Protein AF-A0AAD6CK75-F1 (afdb_monomer)

Secondary structure (DSSP, 8-state):
-TTTTTTS--TT--EETTEEHHHHHHHHHHHHHHHHHHHS-SSS--HHHHHHHHHHHHHHHHTTTTGGGHHHHHHHHHHHHHHTTTTS-GGGGGGGS-HHHHHHHHHHHHHHHHHHHHHHHHHT---GGGT----PPPPP---GGG--SSGGGGG-PPPTTS--TTHHHHHHHHHHHHHHHHHHHHT-SSSPPPHHHHHHHHHHHHHHHHTS--TTSS---TT--THHHHHHHHHHHHHHHHHHHHHHHHHT--S--HHHHHHHHHHHHHHHHHHHHHHHHHHTT--HHHHH--HHHHHHHHHHHHHHHHHH-TT-HHHHTTHHHHHHHHHHHHHHHHHHHHHHS--HHHHHHHHHHHHHHHHHH-GGGHHHHHHHHHHHHHHHHHHHHHTB--HHHHHHHHHSPPHHHHHHHHTS----S-----SS-SS--HHHHHHHHHTS-HHHHH--GGGG-HHHHS-TT--

pLDDT: mean 83.03, std 17.99, range [29.83, 98.44]

Mean predicted aligned error: 9.19 Å

Organism: NCBI:txid3151616

Sequence (467 aa):
MATASCISRNEQTRYIGDSSLGRERAVMWIEASESWLRSHSQKNVYLAVWQIRCLLVLAKLVNTVKKKRHWTEAGNLVREAMAAGLHRDPGLLGEKVSAFDREMRRRLWATITELELQASIDRGMTSTSAAAFADTKGVLNLEDKDLTDEPDALDTQRPVTEYTESSFLYFSSISFSLRVSLNSLVNDMSSPLRYEEVMHYEELITKELQKLPPWSSVRSHPNEPGLSLAARTLLDVQLRQFLIMLHAPFARQAESTSRHSFSRMVCFDAASSIIDQYARLSESNNLMLLLLRHDYFRSALVICQNSYISLTLQNDLLLSSNTSVFIDYIEKALSMLEDRIVQIGTGYTHHWYISAGRALLRLALSLDQSTQESGQAVDRVARQYYRVMSSQVEIEIAKEKIITLPENRMNAIYEHSKLPNELLDPLGSPFPDSNALNALFEQTDMNDFFGDPEVWVFDSLYPMESL

Nearest PDB structures (foldseek):
  5k7v-assembly1_B  TM=4.203E-01  e=1.839E-01  synthetic construct
  5j5k-assembly1_A  TM=2.908E-01  e=1.800E+00  Aspergillus fumigatus Af293
  4zlh-assembly1_A  TM=1.267E-01  e=1.339E+00  Escherichia coli O157:H7

Radius of gyration: 24.39 Å; Cα contacts (8 Å, |Δi|>4): 540; chains: 1; bounding box: 65×60×62 Å

Structure (mmCIF, N/CA/C/O backbone):
data_AF-A0AAD6CK75-F1
#
_entry.id   AF-A0AAD6CK75-F1
#
loop_
_atom_site.group_PDB
_atom_site.id
_atom_site.type_symbol
_atom_site.label_atom_id
_atom_site.label_alt_id
_atom_site.label_comp_id
_atom_site.label_asym_id
_atom_site.label_entity_id
_atom_site.label_seq_id
_atom_site.pdbx_PDB_ins_code
_atom_site.Cartn_x
_atom_site.Cartn_y
_atom_site.Cartn_z
_atom_site.occupancy
_atom_site.B_iso_or_equiv
_atom_site.auth_seq_id
_atom_site.auth_comp_id
_atom_site.auth_asym_id
_atom_site.auth_atom_id
_atom_site.pdbx_PDB_model_num
ATOM 1 N N . MET A 1 1 ? -1.469 -12.340 -13.900 1.00 67.81 1 MET A N 1
ATOM 2 C CA . MET A 1 1 ? -2.659 -13.095 -13.428 1.00 67.81 1 MET A CA 1
ATOM 3 C C . MET A 1 1 ? -2.796 -13.116 -11.910 1.00 67.81 1 MET A C 1
ATOM 5 O O . MET A 1 1 ? -3.816 -12.644 -11.425 1.00 67.81 1 MET A O 1
ATOM 9 N N . ALA A 1 2 ? -1.795 -13.586 -11.155 1.00 81.56 2 ALA A N 1
ATOM 10 C CA . ALA A 1 2 ? -1.871 -13.659 -9.688 1.00 81.56 2 ALA A CA 1
ATOM 11 C C . ALA A 1 2 ? -2.230 -12.328 -8.997 1.00 81.56 2 ALA A C 1
ATOM 13 O O . ALA A 1 2 ? -2.971 -12.320 -8.020 1.00 81.56 2 ALA A O 1
ATOM 14 N N . THR A 1 3 ? -1.761 -11.198 -9.529 1.00 81.50 3 THR A N 1
ATOM 15 C CA . THR A 1 3 ? -2.070 -9.852 -9.021 1.00 81.50 3 THR A CA 1
ATOM 16 C C . THR A 1 3 ? -3.543 -9.459 -9.146 1.00 81.50 3 THR A C 1
ATOM 18 O O . THR A 1 3 ? -3.997 -8.629 -8.372 1.00 81.50 3 THR A O 1
ATOM 21 N N . ALA A 1 4 ? -4.300 -10.052 -10.077 1.00 83.19 4 ALA A N 1
ATOM 22 C CA . ALA A 1 4 ? -5.651 -9.608 -10.430 1.00 83.19 4 ALA A CA 1
ATOM 23 C C . ALA A 1 4 ? -6.763 -10.621 -10.108 1.00 83.19 4 ALA A C 1
ATOM 25 O O . ALA A 1 4 ? -7.939 -10.265 -10.176 1.00 83.19 4 ALA A O 1
ATOM 26 N N . SER A 1 5 ? -6.425 -11.871 -9.766 1.00 80.12 5 SER A N 1
ATOM 27 C CA . SER A 1 5 ? -7.400 -12.963 -9.590 1.00 80.12 5 SER A CA 1
ATOM 28 C C . SER A 1 5 ? -8.463 -12.708 -8.516 1.00 80.12 5 SER A C 1
ATOM 30 O O . SER A 1 5 ? -9.556 -13.257 -8.622 1.00 80.12 5 SER A O 1
ATOM 32 N N . CYS A 1 6 ? -8.153 -11.892 -7.504 1.00 82.44 6 CYS A N 1
ATOM 33 C CA . CYS A 1 6 ? -9.036 -11.618 -6.363 1.00 82.44 6 CYS A CA 1
ATOM 34 C C . CYS A 1 6 ? -9.620 -10.195 -6.357 1.00 82.44 6 CYS A C 1
ATOM 36 O O . CYS A 1 6 ? -10.307 -9.834 -5.409 1.00 82.44 6 CYS A O 1
ATOM 38 N N . ILE A 1 7 ? -9.311 -9.356 -7.355 1.00 79.50 7 ILE A N 1
ATOM 39 C CA . ILE A 1 7 ? -9.667 -7.924 -7.320 1.00 79.50 7 ILE A CA 1
ATOM 40 C C . ILE A 1 7 ? -11.134 -7.684 -7.710 1.00 79.50 7 ILE A C 1
ATOM 42 O O . ILE A 1 7 ? -11.763 -6.763 -7.194 1.00 79.50 7 ILE A O 1
ATOM 46 N N . SER A 1 8 ? -11.693 -8.484 -8.619 1.00 72.50 8 SER A N 1
ATOM 47 C CA . SER A 1 8 ? -13.065 -8.297 -9.096 1.00 72.50 8 SER A CA 1
ATOM 48 C C . SER A 1 8 ? -14.082 -8.925 -8.147 1.00 72.50 8 SER A C 1
ATOM 50 O O . SER A 1 8 ? -13.978 -10.112 -7.836 1.00 72.50 8 SER A O 1
ATOM 52 N N . ARG A 1 9 ? -15.120 -8.168 -7.760 1.00 72.44 9 ARG A N 1
ATOM 53 C CA . ARG A 1 9 ? -16.311 -8.741 -7.117 1.00 72.44 9 ARG A CA 1
ATOM 54 C C . ARG A 1 9 ? -16.993 -9.700 -8.094 1.00 72.44 9 ARG A C 1
ATOM 56 O O . ARG A 1 9 ? -17.725 -9.268 -8.978 1.00 72.44 9 ARG A O 1
ATOM 63 N N . ASN A 1 10 ? -16.735 -10.995 -7.954 1.00 62.91 10 ASN A N 1
ATOM 64 C CA . ASN A 1 10 ? -17.505 -12.015 -8.657 1.00 62.91 10 ASN A CA 1
ATOM 65 C C . ASN A 1 10 ? -18.846 -12.208 -7.939 1.00 62.91 10 ASN A C 1
ATOM 67 O O . ASN A 1 10 ? -18.887 -12.200 -6.709 1.00 62.91 10 ASN A O 1
ATOM 71 N N . GLU A 1 11 ? -19.925 -12.427 -8.696 1.00 59.81 11 GLU A N 1
ATOM 72 C CA . GLU A 1 11 ? -21.289 -12.590 -8.157 1.00 59.81 11 GLU A CA 1
ATOM 73 C C . GLU A 1 11 ? -21.397 -13.710 -7.110 1.00 59.81 11 GLU A C 1
ATOM 75 O O . GLU A 1 11 ? -22.246 -13.657 -6.222 1.00 59.81 11 GLU A O 1
ATOM 80 N N . GLN A 1 12 ? -20.507 -14.708 -7.165 1.00 77.12 12 GLN A N 1
ATOM 81 C CA . GLN A 1 12 ? -20.425 -15.750 -6.149 1.00 77.12 12 GLN A CA 1
ATOM 82 C C . GLN A 1 12 ? -18.984 -16.246 -5.971 1.00 77.12 12 GLN A C 1
ATOM 84 O O . GLN A 1 12 ? -18.519 -17.138 -6.687 1.00 77.12 12 GLN A O 1
ATOM 89 N N . THR A 1 13 ? -18.256 -15.680 -5.006 1.00 85.94 13 THR A N 1
ATOM 90 C CA . THR A 1 13 ? -16.944 -16.218 -4.624 1.00 85.94 13 THR A CA 1
ATOM 91 C C . THR A 1 13 ? -17.114 -17.612 -4.025 1.00 85.94 13 THR A C 1
ATOM 93 O O . THR A 1 13 ? -17.930 -17.829 -3.132 1.00 85.94 13 THR A O 1
ATOM 96 N N . ARG A 1 14 ? -16.349 -18.573 -4.544 1.00 90.88 14 ARG A N 1
ATOM 97 C CA . ARG A 1 14 ? -16.320 -19.965 -4.080 1.00 90.88 14 ARG A CA 1
ATOM 98 C C . ARG A 1 14 ? -15.012 -20.245 -3.348 1.00 90.88 14 ARG A C 1
ATOM 100 O O . ARG A 1 14 ? -14.007 -19.582 -3.622 1.00 90.88 14 ARG A O 1
ATOM 107 N N . TYR A 1 15 ? -15.028 -21.237 -2.462 1.00 92.12 15 TYR A N 1
ATOM 108 C CA . TYR A 1 15 ? -13.909 -21.534 -1.566 1.00 92.12 15 TYR A CA 1
ATOM 109 C C . TYR A 1 15 ? -13.591 -23.028 -1.508 1.00 92.12 15 TYR A C 1
ATOM 111 O O . TYR A 1 15 ? -14.481 -23.864 -1.669 1.00 92.12 15 TYR A O 1
ATOM 119 N N . ILE A 1 16 ? -12.325 -23.334 -1.226 1.00 91.62 16 ILE A N 1
ATOM 120 C CA . ILE A 1 16 ? -11.867 -24.636 -0.737 1.00 91.62 16 ILE A CA 1
ATOM 121 C C . ILE A 1 16 ? -11.263 -24.385 0.642 1.00 91.62 16 ILE A C 1
ATOM 123 O O . ILE A 1 16 ? -10.275 -23.658 0.766 1.00 91.62 16 ILE A O 1
ATOM 127 N N . GLY A 1 17 ? -11.862 -24.956 1.684 1.00 89.62 17 GLY A N 1
ATOM 128 C CA . GLY A 1 17 ? -11.451 -24.669 3.055 1.00 89.62 17 GLY A CA 1
ATOM 129 C C . GLY A 1 17 ? -11.593 -23.178 3.369 1.00 89.62 17 GLY A C 1
ATOM 130 O O . GLY A 1 17 ? -12.676 -22.609 3.227 1.00 89.62 17 GLY A O 1
ATOM 131 N N . ASP A 1 18 ? -10.500 -22.542 3.786 1.00 87.50 18 ASP A N 1
ATOM 132 C CA . ASP A 1 18 ? -10.427 -21.121 4.144 1.00 87.50 18 ASP A CA 1
ATOM 133 C C . ASP A 1 18 ? -9.896 -20.218 3.013 1.00 87.50 18 ASP A C 1
ATOM 135 O O . ASP A 1 18 ? -9.628 -19.038 3.238 1.00 87.50 18 ASP A O 1
ATOM 139 N N . SER A 1 19 ? -9.751 -20.735 1.791 1.00 91.31 19 SER A N 1
ATOM 140 C CA . SER A 1 19 ? -9.175 -19.993 0.669 1.00 91.31 19 SER A CA 1
ATOM 141 C C . SER A 1 19 ? -10.147 -19.880 -0.498 1.00 91.31 19 SER A C 1
ATOM 143 O O . SER A 1 19 ? -10.828 -20.840 -0.864 1.00 91.31 19 SER A O 1
ATOM 145 N N . SER A 1 20 ? -10.237 -18.689 -1.095 1.00 92.50 20 SER A N 1
ATOM 146 C CA . SER A 1 20 ? -11.057 -18.490 -2.292 1.00 92.50 20 SER A CA 1
ATOM 147 C C . SER A 1 20 ? -10.409 -19.143 -3.515 1.00 92.50 20 SER A C 1
ATOM 149 O O . SER A 1 20 ? -9.184 -19.200 -3.627 1.00 92.50 20 SER A O 1
ATOM 151 N N . LEU A 1 21 ? -11.214 -19.573 -4.494 1.00 90.31 21 LEU A N 1
ATOM 152 C CA . LEU A 1 21 ? -10.677 -20.136 -5.745 1.00 90.31 21 LEU A CA 1
ATOM 153 C C . LEU A 1 21 ? -9.756 -19.152 -6.484 1.00 90.31 21 LEU A C 1
ATOM 155 O O . LEU A 1 21 ? -8.768 -19.557 -7.093 1.00 90.31 21 LEU A O 1
ATOM 159 N N . GLY A 1 22 ? -10.063 -17.851 -6.418 1.00 89.88 22 GLY A N 1
ATOM 160 C CA . GLY A 1 22 ? -9.212 -16.803 -6.982 1.00 89.88 22 GLY A CA 1
ATOM 161 C C . GLY A 1 22 ? -7.842 -16.747 -6.307 1.00 89.88 22 GLY A C 1
ATOM 162 O O . GLY A 1 22 ? -6.825 -16.612 -6.994 1.00 89.88 22 GLY A O 1
ATOM 163 N N . ARG A 1 23 ? -7.807 -16.914 -4.979 1.00 92.31 23 ARG A N 1
ATOM 164 C CA . ARG A 1 23 ? -6.572 -16.938 -4.194 1.00 92.31 23 ARG A CA 1
ATOM 165 C C . ARG A 1 23 ? -5.764 -18.201 -4.458 1.00 92.31 23 ARG A C 1
ATOM 167 O O . ARG A 1 23 ? -4.567 -18.077 -4.683 1.00 92.31 23 ARG A O 1
ATOM 174 N N . GLU A 1 24 ? -6.391 -19.374 -4.503 1.00 91.38 24 GLU A N 1
ATOM 175 C CA . GLU A 1 24 ? -5.708 -20.631 -4.852 1.00 91.38 24 GLU A CA 1
ATOM 176 C C . GLU A 1 24 ? -5.068 -20.557 -6.242 1.00 91.38 24 GLU A C 1
ATOM 178 O O . GLU A 1 24 ? -3.888 -20.864 -6.413 1.00 91.38 24 GLU A O 1
ATOM 183 N N . ARG A 1 25 ? -5.792 -20.015 -7.228 1.00 89.81 25 ARG A N 1
ATOM 184 C CA . ARG A 1 25 ? -5.227 -19.743 -8.555 1.00 89.81 25 ARG A CA 1
ATOM 185 C C . ARG A 1 25 ? -4.049 -18.772 -8.486 1.00 89.81 25 ARG A C 1
ATOM 187 O O . ARG A 1 25 ? -3.057 -18.955 -9.186 1.00 89.81 25 ARG A O 1
ATOM 194 N N . ALA A 1 26 ? -4.139 -17.719 -7.675 1.00 91.81 26 ALA A N 1
ATOM 195 C CA . ALA A 1 26 ? -3.032 -16.786 -7.506 1.00 91.81 26 ALA A CA 1
ATOM 196 C C . ALA A 1 26 ? -1.806 -17.446 -6.856 1.00 91.81 26 ALA A C 1
ATOM 198 O O . ALA A 1 26 ? -0.693 -17.176 -7.298 1.00 91.81 26 ALA A O 1
ATOM 199 N N . VAL A 1 27 ? -1.998 -18.318 -5.861 1.00 92.50 27 VAL A N 1
ATOM 200 C CA . VAL A 1 27 ? -0.927 -19.101 -5.222 1.00 92.50 27 VAL A CA 1
ATOM 201 C C . VAL A 1 27 ? -0.229 -19.988 -6.248 1.00 92.50 27 VAL A C 1
ATOM 203 O O . VAL A 1 27 ? 0.991 -19.905 -6.360 1.00 92.50 27 VAL A O 1
ATOM 206 N N . MET A 1 28 ? -0.986 -20.725 -7.065 1.00 91.25 28 MET A N 1
ATOM 207 C CA . MET A 1 28 ? -0.438 -21.550 -8.148 1.00 91.25 28 MET A CA 1
ATOM 208 C C . MET A 1 28 ? 0.460 -20.732 -9.093 1.00 91.25 28 MET A C 1
ATOM 210 O O . MET A 1 28 ? 1.594 -21.116 -9.364 1.00 91.25 28 MET A O 1
ATOM 214 N N . TRP A 1 29 ? -0.008 -19.567 -9.556 1.00 90.88 29 TRP A N 1
ATOM 215 C CA . TRP A 1 29 ? 0.790 -18.697 -10.432 1.00 90.88 29 TRP A CA 1
ATOM 216 C C . TRP A 1 29 ? 2.010 -18.089 -9.731 1.00 90.88 29 TRP A C 1
ATOM 218 O O . TRP A 1 29 ? 3.051 -17.937 -10.361 1.00 90.88 29 TRP A O 1
ATOM 228 N N . ILE A 1 30 ? 1.910 -17.751 -8.441 1.00 93.75 30 ILE A N 1
ATOM 229 C CA . ILE A 1 30 ? 3.052 -17.275 -7.644 1.00 93.75 30 ILE A CA 1
ATOM 230 C C . ILE A 1 30 ? 4.126 -18.363 -7.563 1.00 93.75 30 ILE A C 1
ATOM 232 O O . ILE A 1 30 ? 5.303 -18.065 -7.745 1.00 93.75 30 ILE A O 1
ATOM 236 N N . GLU A 1 31 ? 3.737 -19.610 -7.302 1.00 91.94 31 GLU A N 1
ATOM 237 C CA . GLU A 1 31 ? 4.663 -20.741 -7.197 1.00 91.94 31 GLU A CA 1
ATOM 238 C C . GLU A 1 31 ? 5.313 -21.076 -8.541 1.00 91.94 31 GLU A C 1
ATOM 240 O O . GLU A 1 31 ? 6.530 -21.262 -8.593 1.00 91.94 31 GLU A O 1
ATOM 245 N N . ALA A 1 32 ? 4.539 -21.054 -9.628 1.00 89.44 32 ALA A N 1
ATOM 246 C CA . ALA A 1 32 ? 5.054 -21.222 -10.983 1.00 89.44 32 ALA A CA 1
ATOM 247 C C . ALA A 1 32 ? 6.089 -20.140 -11.334 1.00 89.44 32 ALA A C 1
ATOM 249 O O . ALA A 1 32 ? 7.205 -20.456 -11.740 1.00 89.44 32 ALA A O 1
ATOM 250 N N . SER A 1 33 ? 5.766 -18.862 -11.097 1.00 91.12 33 SER A N 1
ATOM 251 C CA . SER A 1 33 ? 6.693 -17.751 -11.342 1.00 91.12 33 SER A CA 1
ATOM 252 C C . SER A 1 33 ? 7.934 -17.808 -10.445 1.00 91.12 33 SER A C 1
ATOM 254 O O . SER A 1 33 ? 9.034 -17.524 -10.912 1.00 91.12 33 SER A O 1
ATOM 256 N N . GLU A 1 34 ? 7.798 -18.196 -9.172 1.00 91.06 34 GLU A N 1
ATOM 257 C CA . GLU A 1 34 ? 8.944 -18.418 -8.280 1.00 91.06 34 GLU A CA 1
ATOM 258 C C . GLU A 1 34 ? 9.849 -19.546 -8.780 1.00 91.06 34 GLU A C 1
ATOM 260 O O . GLU A 1 34 ? 11.068 -19.428 -8.675 1.00 91.06 34 GLU A O 1
ATOM 265 N N . SER A 1 35 ? 9.274 -20.646 -9.272 1.00 89.44 35 SER A N 1
ATOM 266 C CA . SER A 1 35 ? 10.052 -21.772 -9.788 1.00 89.44 35 SER A CA 1
ATOM 267 C C . SER A 1 35 ? 10.796 -21.391 -11.062 1.00 89.44 35 SER A C 1
ATOM 269 O O . SER A 1 35 ? 11.993 -21.653 -11.159 1.00 89.44 35 SER A O 1
ATOM 271 N N . TRP A 1 36 ? 10.118 -20.711 -11.985 1.00 88.00 36 TRP A N 1
ATOM 272 C CA . TRP A 1 36 ? 10.714 -20.222 -13.225 1.00 88.00 36 TRP A CA 1
ATOM 273 C C . TRP A 1 36 ? 11.851 -19.218 -12.972 1.00 88.00 36 TRP A C 1
ATOM 275 O O . TRP A 1 36 ? 12.928 -19.319 -13.553 1.00 88.00 36 TRP A O 1
ATOM 285 N N . LEU A 1 37 ? 11.684 -18.287 -12.024 1.00 88.44 37 LEU A N 1
ATOM 286 C CA . LEU A 1 37 ? 12.759 -17.353 -11.657 1.00 88.44 37 LEU A CA 1
ATOM 287 C C . LEU A 1 37 ? 13.999 -18.058 -11.085 1.00 88.44 37 LEU A C 1
ATOM 289 O O . LEU A 1 37 ? 15.109 -17.551 -11.243 1.00 88.44 37 LEU A O 1
ATOM 293 N N . ARG A 1 38 ? 13.829 -19.202 -10.407 1.00 86.94 38 ARG A N 1
ATOM 294 C CA . ARG A 1 38 ? 14.950 -19.989 -9.864 1.00 86.94 38 ARG A CA 1
ATOM 295 C C . ARG A 1 38 ? 15.689 -20.782 -10.938 1.00 86.94 38 ARG A C 1
ATOM 297 O O . ARG A 1 38 ? 16.872 -21.048 -10.743 1.00 86.94 38 ARG A O 1
ATOM 304 N N . SER A 1 39 ? 15.018 -21.180 -12.019 1.00 84.88 39 SER A N 1
ATOM 305 C CA . SER A 1 39 ? 15.657 -21.879 -13.140 1.00 84.88 39 SER A CA 1
ATOM 306 C C . SER A 1 39 ? 16.338 -20.924 -14.122 1.00 84.88 39 SER A C 1
ATOM 308 O O . SER A 1 39 ? 17.223 -21.347 -14.863 1.00 84.88 39 SER A O 1
ATOM 310 N N . HIS A 1 40 ? 15.972 -19.639 -14.119 1.00 80.94 40 HIS A N 1
ATOM 311 C CA . HIS A 1 40 ? 16.530 -18.664 -15.049 1.00 80.94 40 HIS A CA 1
ATOM 312 C C . HIS A 1 40 ? 17.992 -18.292 -14.745 1.00 80.94 40 HIS A C 1
ATOM 314 O O . HIS A 1 40 ? 18.414 -18.165 -13.589 1.00 80.94 40 HIS A O 1
ATOM 320 N N . SER A 1 41 ? 18.763 -18.061 -15.812 1.00 78.44 41 SER A N 1
ATOM 321 C CA . SER A 1 41 ? 20.149 -17.599 -15.718 1.00 78.44 41 SER A CA 1
ATOM 322 C C . SER A 1 41 ? 20.215 -16.231 -15.041 1.00 78.44 41 SER A C 1
ATOM 324 O O . SER A 1 41 ? 19.502 -15.307 -15.412 1.00 78.44 41 SER A O 1
ATOM 326 N N . GLN A 1 42 ? 21.125 -16.074 -14.080 1.00 72.25 42 GLN A N 1
ATOM 327 C CA . GLN A 1 42 ? 21.398 -14.769 -13.464 1.00 72.25 42 GLN A CA 1
ATOM 328 C C . GLN A 1 42 ? 22.356 -13.908 -14.302 1.00 72.25 42 GLN A C 1
ATOM 330 O O . GLN A 1 42 ? 22.646 -12.782 -13.914 1.00 72.25 42 GLN A O 1
ATOM 335 N N . LYS A 1 43 ? 22.873 -14.433 -15.425 1.00 70.56 43 LYS A N 1
ATOM 336 C CA . LYS A 1 43 ? 23.816 -13.711 -16.293 1.00 70.56 43 LYS A CA 1
ATOM 337 C C . LYS A 1 43 ? 23.122 -12.777 -17.283 1.00 70.56 43 LYS A C 1
ATOM 339 O O . LYS A 1 43 ? 23.646 -11.707 -17.545 1.00 70.56 43 LYS A O 1
ATOM 344 N N . ASN A 1 44 ? 21.953 -13.173 -17.787 1.00 70.69 44 ASN A N 1
ATOM 345 C CA . ASN A 1 44 ? 21.179 -12.403 -18.761 1.00 70.69 44 ASN A CA 1
ATOM 346 C C . ASN A 1 44 ? 19.817 -12.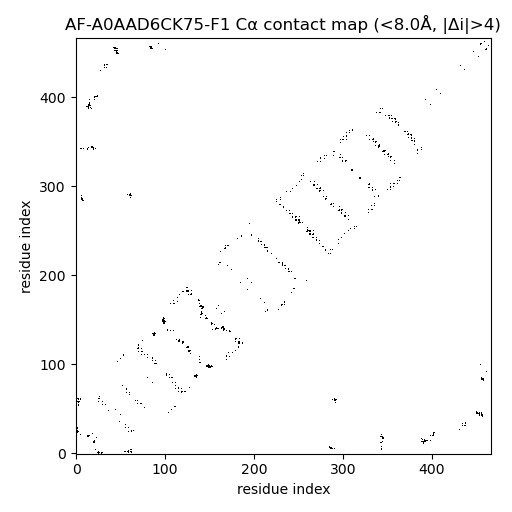115 -18.137 1.00 70.69 44 ASN A C 1
ATOM 348 O O . ASN A 1 44 ? 18.923 -12.957 -18.171 1.00 70.69 44 ASN A O 1
ATOM 352 N N . VAL A 1 45 ? 19.690 -10.962 -17.488 1.00 81.00 45 VAL A N 1
ATOM 353 C CA . VAL A 1 45 ? 18.442 -10.550 -16.840 1.00 81.00 45 VAL A CA 1
ATOM 354 C C . VAL A 1 45 ? 17.809 -9.486 -17.711 1.00 81.00 45 VAL A C 1
ATOM 356 O O . VAL A 1 45 ? 18.407 -8.445 -17.904 1.00 81.00 45 VAL A O 1
ATOM 359 N N . TYR A 1 46 ? 16.605 -9.725 -18.214 1.00 85.69 46 TYR A N 1
ATOM 360 C CA . TYR A 1 46 ? 15.909 -8.770 -19.076 1.00 85.69 46 TYR A CA 1
ATOM 361 C C . TYR A 1 46 ? 14.945 -7.876 -18.284 1.00 85.69 46 TYR A C 1
ATOM 363 O O . TYR A 1 46 ? 14.583 -8.196 -17.144 1.00 85.69 46 TYR A O 1
ATOM 371 N N . LEU A 1 47 ? 14.444 -6.805 -18.912 1.00 88.44 47 LEU A N 1
ATOM 372 C CA . LEU A 1 47 ? 13.419 -5.910 -18.354 1.00 88.44 47 LEU A CA 1
ATOM 373 C C . LEU A 1 47 ? 12.260 -6.679 -17.699 1.00 88.44 47 LEU A C 1
ATOM 375 O O . LEU A 1 47 ? 11.909 -6.440 -16.540 1.00 88.44 47 LEU A O 1
ATOM 379 N N . ALA A 1 48 ? 11.678 -7.649 -18.403 1.00 88.62 48 ALA A N 1
ATOM 380 C CA . ALA A 1 48 ? 10.527 -8.360 -17.862 1.00 88.62 48 ALA A CA 1
ATOM 381 C C . ALA A 1 48 ? 10.854 -9.228 -16.653 1.00 88.62 48 ALA A C 1
ATOM 383 O O . ALA A 1 48 ? 9.977 -9.448 -15.825 1.00 88.62 48 ALA A O 1
ATOM 384 N N . VAL A 1 49 ? 12.095 -9.691 -16.488 1.00 90.44 49 VAL A N 1
ATOM 385 C CA . VAL A 1 49 ? 12.480 -10.418 -15.272 1.00 90.44 49 VAL A CA 1
ATOM 386 C C . VAL A 1 49 ? 12.340 -9.493 -14.060 1.00 90.44 49 VAL A C 1
ATOM 388 O O . VAL A 1 49 ? 11.785 -9.901 -13.038 1.00 90.44 49 VAL A O 1
ATOM 391 N N . TRP A 1 50 ? 12.743 -8.224 -14.183 1.00 93.31 50 TRP A N 1
ATOM 392 C CA . TRP A 1 50 ? 12.532 -7.209 -13.145 1.00 93.31 50 TRP A CA 1
ATOM 393 C C . TRP A 1 50 ? 11.054 -6.894 -12.918 1.00 93.31 50 TRP A C 1
ATOM 395 O O . TRP A 1 50 ? 10.611 -6.814 -11.768 1.00 93.31 50 TRP A O 1
ATOM 405 N N . GLN A 1 51 ? 10.269 -6.778 -13.991 1.00 94.00 51 GLN A N 1
ATOM 406 C CA . GLN A 1 51 ? 8.821 -6.579 -13.889 1.00 94.00 51 GLN A CA 1
ATOM 407 C C . GLN A 1 51 ? 8.143 -7.765 -13.185 1.00 94.00 51 GLN A C 1
ATOM 409 O O . GLN A 1 51 ? 7.342 -7.559 -12.275 1.00 94.00 51 GLN A O 1
ATOM 414 N N . ILE A 1 52 ? 8.510 -9.006 -13.526 1.00 93.81 52 ILE A N 1
ATOM 415 C CA . ILE A 1 52 ? 8.017 -10.231 -12.883 1.00 93.81 52 ILE A CA 1
ATOM 416 C C . ILE A 1 52 ? 8.384 -10.233 -11.399 1.00 93.81 52 ILE A C 1
ATOM 418 O O . ILE A 1 52 ? 7.520 -10.521 -10.572 1.00 93.81 52 ILE A O 1
ATOM 422 N N . ARG A 1 53 ? 9.618 -9.862 -11.028 1.00 95.31 53 ARG A N 1
ATOM 423 C CA . ARG A 1 53 ? 10.026 -9.747 -9.615 1.00 95.31 53 ARG A CA 1
ATOM 424 C C . ARG A 1 53 ? 9.162 -8.734 -8.850 1.00 95.31 53 ARG A C 1
ATOM 426 O O . ARG A 1 53 ? 8.684 -9.053 -7.760 1.00 95.31 53 ARG A O 1
ATOM 433 N N . CYS A 1 54 ? 8.884 -7.561 -9.426 1.00 97.00 54 CYS A N 1
ATOM 434 C CA . CYS A 1 54 ? 7.994 -6.558 -8.822 1.00 97.00 54 CYS A CA 1
ATOM 435 C C . CYS A 1 54 ? 6.549 -7.072 -8.693 1.00 97.00 54 CYS A C 1
ATOM 437 O O . CYS A 1 54 ? 5.931 -6.987 -7.626 1.00 97.00 54 CYS A O 1
ATOM 439 N N . LEU A 1 55 ? 6.015 -7.661 -9.766 1.00 96.12 55 LEU A N 1
ATOM 440 C CA . LEU A 1 55 ? 4.670 -8.237 -9.804 1.00 96.12 55 LEU A CA 1
ATOM 441 C C . LEU A 1 55 ? 4.511 -9.397 -8.820 1.00 96.12 55 LEU A C 1
ATOM 443 O O . LEU A 1 55 ? 3.429 -9.574 -8.263 1.00 96.12 55 LEU A O 1
ATOM 447 N N . LEU A 1 56 ? 5.568 -10.168 -8.567 1.00 95.94 56 LEU A N 1
ATOM 448 C CA . LEU A 1 56 ? 5.561 -11.261 -7.603 1.00 95.94 56 LEU A CA 1
ATOM 449 C C . LEU A 1 56 ? 5.401 -10.744 -6.167 1.00 95.94 56 LEU A C 1
ATOM 451 O O . LEU A 1 56 ? 4.605 -11.297 -5.405 1.00 95.94 56 LEU A O 1
ATOM 455 N N . VAL A 1 57 ? 6.099 -9.660 -5.809 1.00 96.06 57 VAL A N 1
ATOM 456 C CA . VAL A 1 57 ? 5.923 -8.985 -4.510 1.00 96.06 57 VAL A CA 1
ATOM 457 C C . VAL A 1 57 ? 4.482 -8.484 -4.368 1.00 96.06 57 VAL A C 1
ATOM 459 O O . VAL A 1 57 ? 3.814 -8.798 -3.379 1.00 96.06 57 VAL A O 1
ATOM 462 N N . LEU A 1 58 ? 3.955 -7.794 -5.386 1.00 95.19 58 LEU A N 1
ATOM 463 C CA . LEU A 1 58 ? 2.565 -7.322 -5.410 1.00 95.19 58 LEU A CA 1
ATOM 464 C C . LEU A 1 58 ? 1.549 -8.468 -5.296 1.00 95.19 58 LEU A C 1
ATOM 466 O O . LEU A 1 58 ? 0.604 -8.387 -4.510 1.00 95.19 58 LEU A O 1
ATOM 470 N N . ALA A 1 59 ? 1.749 -9.561 -6.035 1.00 95.12 59 ALA A N 1
ATOM 471 C CA . ALA A 1 59 ? 0.866 -10.721 -6.013 1.00 95.12 59 ALA A CA 1
ATOM 472 C C . ALA A 1 59 ? 0.805 -11.347 -4.617 1.00 95.12 59 ALA A C 1
ATOM 474 O O . ALA A 1 59 ? -0.279 -11.678 -4.130 1.00 95.12 59 ALA A O 1
ATOM 475 N N . LYS A 1 60 ? 1.948 -11.471 -3.937 1.00 95.06 60 LYS A N 1
ATOM 476 C CA . LYS A 1 60 ? 2.000 -11.985 -2.564 1.00 95.06 60 LYS A CA 1
ATOM 477 C C . LYS A 1 60 ? 1.316 -11.060 -1.563 1.00 95.06 60 LYS A C 1
ATOM 479 O O . LYS A 1 60 ? 0.670 -11.564 -0.642 1.00 95.06 60 LYS A O 1
ATOM 484 N N . LEU A 1 61 ? 1.436 -9.742 -1.732 1.00 93.31 61 LEU A N 1
ATOM 485 C CA . LEU A 1 61 ? 0.773 -8.746 -0.884 1.00 93.31 61 LEU A CA 1
ATOM 486 C C . LEU A 1 61 ? -0.753 -8.827 -1.023 1.00 93.31 61 LEU A C 1
ATOM 488 O O . LEU A 1 61 ? -1.442 -9.091 -0.035 1.00 93.31 61 LEU A O 1
ATOM 492 N N . VAL A 1 62 ? -1.265 -8.701 -2.252 1.00 93.19 62 VAL A N 1
ATOM 493 C CA . VAL A 1 62 ? -2.706 -8.726 -2.570 1.00 93.19 62 VAL A CA 1
ATOM 494 C C . VAL A 1 62 ? -3.369 -10.017 -2.081 1.00 93.19 62 VAL A C 1
ATOM 496 O O . VAL A 1 62 ? -4.438 -9.983 -1.474 1.00 93.19 62 VAL A O 1
ATOM 499 N N . ASN A 1 63 ? -2.711 -11.164 -2.269 1.00 93.31 63 ASN A N 1
ATOM 500 C CA . ASN A 1 63 ? -3.261 -12.476 -1.908 1.00 93.31 63 ASN A CA 1
ATOM 501 C C . ASN A 1 63 ? -2.878 -12.943 -0.491 1.00 93.31 63 ASN A C 1
ATOM 503 O O . ASN A 1 63 ? -3.230 -14.050 -0.075 1.00 93.31 63 ASN A O 1
ATOM 507 N N . THR A 1 64 ? -2.165 -12.108 0.275 1.00 92.88 64 THR A N 1
ATOM 508 C CA . THR A 1 64 ? -1.703 -12.414 1.642 1.00 92.88 64 THR A CA 1
ATOM 509 C C . THR A 1 64 ? -0.909 -13.735 1.717 1.00 92.88 64 THR A C 1
ATOM 511 O O . THR A 1 64 ? -1.030 -14.521 2.659 1.00 92.88 64 THR A O 1
ATOM 514 N N . VAL A 1 65 ? -0.079 -14.010 0.709 1.00 93.81 65 VAL A N 1
ATOM 515 C CA . VAL A 1 65 ? 0.759 -15.219 0.634 1.00 93.81 65 VAL A CA 1
ATOM 516 C C . VAL A 1 65 ? 2.059 -14.976 1.389 1.00 93.81 65 VAL A C 1
ATOM 518 O O . VAL A 1 65 ? 2.728 -13.972 1.162 1.00 93.81 65 VAL A O 1
ATOM 521 N N . LYS A 1 66 ? 2.419 -15.887 2.305 1.00 92.25 66 LYS A N 1
ATOM 522 C CA . LYS A 1 66 ? 3.657 -15.828 3.111 1.00 92.25 66 LYS A CA 1
ATOM 523 C C . LYS A 1 66 ? 3.882 -14.460 3.798 1.00 92.25 66 LYS A C 1
ATOM 525 O O . LYS A 1 66 ? 5.021 -14.017 3.907 1.00 92.25 66 LYS A O 1
ATOM 530 N N . LYS A 1 67 ? 2.826 -13.825 4.342 1.00 91.25 67 LYS A N 1
ATOM 531 C CA . LYS A 1 67 ? 2.836 -12.455 4.927 1.00 91.25 67 LYS A CA 1
ATOM 532 C C . LYS A 1 67 ? 4.065 -12.095 5.773 1.00 91.25 67 LYS A C 1
ATOM 534 O O . LYS A 1 67 ? 4.597 -10.997 5.669 1.00 91.25 67 LYS A O 1
ATOM 539 N N . LYS A 1 68 ? 4.553 -13.022 6.602 1.00 91.69 68 LYS A N 1
ATOM 540 C CA . LYS A 1 68 ? 5.725 -12.798 7.471 1.00 91.69 68 LYS A CA 1
ATOM 541 C C . LYS A 1 68 ? 7.033 -12.525 6.706 1.00 91.69 68 LYS A C 1
ATOM 543 O O . LYS A 1 68 ? 7.971 -12.023 7.314 1.00 91.69 68 LYS A O 1
ATOM 548 N N . ARG A 1 69 ? 7.103 -12.859 5.412 1.00 94.88 69 ARG A N 1
ATOM 549 C CA . ARG A 1 69 ? 8.284 -12.704 4.546 1.00 94.88 69 ARG A CA 1
ATOM 550 C C . ARG A 1 69 ? 8.247 -11.459 3.659 1.00 94.88 69 ARG A C 1
ATOM 552 O O . ARG A 1 69 ? 9.264 -11.159 3.046 1.00 94.88 69 ARG A O 1
ATOM 559 N N . HIS A 1 70 ? 7.131 -10.723 3.604 1.00 94.88 70 HIS A N 1
ATOM 560 C CA . HIS A 1 70 ? 6.965 -9.580 2.690 1.00 94.88 70 HIS A CA 1
ATOM 561 C C . HIS A 1 70 ? 8.092 -8.549 2.820 1.00 94.88 70 HIS A C 1
ATOM 563 O O . HIS A 1 70 ? 8.696 -8.182 1.819 1.00 94.88 70 HIS A O 1
ATOM 569 N N . TRP A 1 71 ? 8.439 -8.159 4.051 1.00 96.31 71 TRP A N 1
ATOM 570 C CA . TRP A 1 71 ? 9.526 -7.208 4.307 1.00 96.31 71 TRP A CA 1
ATOM 571 C C . TRP A 1 71 ? 10.895 -7.722 3.841 1.00 96.31 71 TRP A C 1
ATOM 573 O O . TRP A 1 71 ? 11.611 -7.026 3.129 1.00 96.31 71 TRP A O 1
ATOM 583 N N . THR A 1 72 ? 11.245 -8.967 4.178 1.00 96.31 72 THR A N 1
ATOM 584 C CA . THR A 1 72 ? 12.531 -9.550 3.769 1.00 96.31 72 THR A CA 1
ATOM 585 C C . THR A 1 72 ? 12.634 -9.741 2.257 1.00 96.31 72 THR A C 1
ATOM 587 O O . THR A 1 72 ? 13.710 -9.561 1.699 1.00 96.31 72 THR A O 1
ATOM 590 N N . GLU A 1 73 ? 11.532 -10.088 1.587 1.00 95.69 73 GLU A N 1
ATOM 591 C CA . GLU A 1 73 ? 11.499 -10.264 0.131 1.00 95.69 73 GLU A CA 1
ATOM 592 C C . GLU A 1 73 ? 11.626 -8.926 -0.606 1.00 95.69 73 GLU A C 1
ATOM 594 O O . GLU A 1 73 ? 12.421 -8.833 -1.538 1.00 95.69 73 GLU A O 1
ATOM 599 N N . ALA A 1 74 ? 10.929 -7.877 -0.159 1.00 97.12 74 ALA A N 1
ATOM 600 C CA . ALA A 1 74 ? 11.075 -6.543 -0.740 1.00 97.12 74 ALA A CA 1
ATOM 601 C C . ALA A 1 74 ? 12.496 -5.978 -0.531 1.00 97.12 74 ALA A C 1
ATOM 603 O O . ALA A 1 74 ? 13.096 -5.445 -1.461 1.00 97.12 74 ALA A O 1
ATOM 604 N N . GLY A 1 75 ? 13.087 -6.180 0.653 1.00 96.75 75 GLY A N 1
ATOM 605 C CA . GLY A 1 75 ? 14.479 -5.797 0.921 1.00 96.75 75 GLY A CA 1
ATOM 606 C C . GLY A 1 75 ? 15.511 -6.589 0.106 1.00 96.75 75 GLY A C 1
ATOM 607 O O . GLY A 1 75 ? 16.528 -6.034 -0.307 1.00 96.75 75 GLY A O 1
ATOM 608 N N . ASN A 1 76 ? 15.263 -7.878 -0.160 1.00 95.88 76 ASN A N 1
ATOM 609 C CA . ASN A 1 76 ? 16.084 -8.661 -1.092 1.00 95.88 76 ASN A CA 1
ATOM 610 C C . ASN A 1 76 ? 16.014 -8.076 -2.506 1.00 95.88 76 ASN A C 1
ATOM 612 O O . ASN A 1 76 ? 17.057 -7.911 -3.132 1.00 95.88 76 ASN A O 1
ATOM 616 N N . LEU A 1 77 ? 14.819 -7.705 -2.973 1.00 96.38 77 LEU A N 1
ATOM 617 C CA . LEU A 1 77 ? 14.633 -7.126 -4.302 1.00 96.38 77 LEU A CA 1
ATOM 618 C C . LEU A 1 77 ? 15.397 -5.805 -4.474 1.00 96.38 77 LEU A C 1
ATOM 620 O O . LEU A 1 77 ? 16.014 -5.598 -5.515 1.00 96.38 77 LEU A O 1
ATOM 624 N N . VAL A 1 78 ? 15.435 -4.947 -3.446 1.00 97.56 78 VAL A N 1
ATOM 625 C CA . VAL A 1 78 ? 16.281 -3.737 -3.456 1.00 97.56 78 VAL A CA 1
ATOM 626 C C . VAL A 1 78 ? 17.757 -4.096 -3.622 1.00 97.56 78 VAL A C 1
ATOM 628 O O . VAL A 1 78 ? 18.435 -3.507 -4.459 1.00 97.56 78 VAL A O 1
ATOM 631 N N . ARG A 1 79 ? 18.271 -5.077 -2.868 1.00 95.44 79 ARG A N 1
ATOM 632 C CA . ARG A 1 79 ? 19.680 -5.497 -2.975 1.00 95.44 79 ARG A CA 1
ATOM 633 C C . ARG A 1 79 ? 20.017 -6.072 -4.345 1.00 95.44 79 ARG A C 1
ATOM 635 O O . ARG A 1 79 ? 21.065 -5.745 -4.890 1.00 95.44 79 ARG A O 1
ATOM 642 N N . GLU A 1 80 ? 19.135 -6.893 -4.903 1.00 93.25 80 GLU A N 1
ATOM 643 C CA . GLU A 1 80 ? 19.285 -7.411 -6.264 1.00 93.25 80 GLU A CA 1
ATOM 644 C C . GLU A 1 80 ? 19.310 -6.262 -7.281 1.00 93.25 80 GLU A C 1
ATOM 646 O O . GLU A 1 80 ? 20.189 -6.218 -8.138 1.00 93.25 80 GLU A O 1
ATOM 651 N N . ALA A 1 81 ? 18.392 -5.298 -7.163 1.00 94.38 81 ALA A N 1
ATOM 652 C CA . ALA A 1 81 ? 18.327 -4.132 -8.041 1.00 94.38 81 ALA A CA 1
ATOM 653 C C . ALA A 1 81 ? 19.584 -3.258 -7.944 1.00 94.38 81 ALA A C 1
ATOM 655 O O . ALA A 1 81 ? 20.092 -2.765 -8.952 1.00 94.38 81 ALA A O 1
ATOM 656 N N . MET A 1 82 ? 20.121 -3.091 -6.733 1.00 93.50 82 MET A N 1
ATOM 657 C CA . MET A 1 82 ? 21.386 -2.395 -6.516 1.00 93.50 82 MET A CA 1
ATOM 658 C C . MET A 1 82 ? 22.555 -3.136 -7.166 1.00 93.50 82 MET A C 1
ATOM 660 O O . MET A 1 82 ? 23.348 -2.494 -7.851 1.00 93.50 82 MET A O 1
ATOM 664 N N . ALA A 1 83 ? 22.621 -4.463 -7.020 1.00 89.88 83 ALA A N 1
ATOM 665 C CA . ALA A 1 83 ? 23.633 -5.300 -7.667 1.00 89.88 83 ALA A CA 1
ATOM 666 C C . ALA A 1 83 ? 23.563 -5.246 -9.204 1.00 89.88 83 ALA A C 1
ATOM 668 O O . ALA A 1 83 ? 24.576 -5.444 -9.860 1.00 89.88 83 ALA A O 1
ATOM 669 N N . ALA A 1 84 ? 22.399 -4.925 -9.777 1.00 89.19 84 ALA A N 1
ATOM 670 C CA . ALA A 1 84 ? 22.207 -4.674 -11.208 1.00 89.19 84 ALA A CA 1
ATOM 671 C C . ALA A 1 84 ? 22.360 -3.191 -11.622 1.00 89.19 84 ALA A C 1
ATOM 673 O O . ALA A 1 84 ? 22.116 -2.817 -12.772 1.00 89.19 84 ALA A O 1
ATOM 674 N N . GLY A 1 85 ? 22.734 -2.310 -10.689 1.00 90.75 85 GLY A N 1
ATOM 675 C CA . GLY A 1 85 ? 22.969 -0.892 -10.970 1.00 90.75 85 GLY A CA 1
ATOM 676 C C . GLY A 1 85 ? 21.723 -0.040 -11.168 1.00 90.75 85 GLY A C 1
ATOM 677 O O . GLY A 1 85 ? 21.849 1.079 -11.651 1.00 90.75 85 GLY A O 1
ATOM 678 N N . LEU A 1 86 ? 20.526 -0.517 -10.809 1.00 92.50 86 LEU A N 1
ATOM 679 C CA . LEU A 1 86 ? 19.284 0.255 -10.990 1.00 92.50 86 LEU A CA 1
ATOM 680 C C . LEU A 1 86 ? 19.222 1.520 -10.119 1.00 92.50 86 LEU A C 1
ATOM 682 O O . LEU A 1 86 ? 18.472 2.434 -10.424 1.00 92.50 86 LEU A O 1
ATOM 686 N N . HIS A 1 87 ? 20.031 1.585 -9.061 1.00 93.25 87 HIS A N 1
ATOM 687 C CA . HIS A 1 87 ? 20.178 2.753 -8.188 1.00 93.25 87 HIS A CA 1
ATOM 688 C C . HIS A 1 87 ? 21.018 3.890 -8.801 1.00 93.25 87 HIS A C 1
ATOM 690 O O . HIS A 1 87 ? 21.061 4.994 -8.244 1.00 93.25 87 HIS A O 1
ATOM 696 N N . ARG A 1 88 ? 21.697 3.624 -9.926 1.00 91.31 88 ARG A N 1
ATOM 697 C CA . ARG A 1 88 ? 22.523 4.589 -10.654 1.00 91.31 88 ARG A CA 1
ATOM 698 C C . ARG A 1 88 ? 21.711 5.218 -11.789 1.00 91.31 88 ARG A C 1
ATOM 700 O O . ARG A 1 88 ? 21.061 4.489 -12.539 1.00 91.31 88 ARG A O 1
ATOM 707 N N . ASP A 1 89 ? 21.756 6.545 -11.952 1.00 90.12 89 ASP A N 1
ATOM 708 C CA . ASP A 1 89 ? 21.025 7.189 -13.056 1.00 90.12 89 ASP A CA 1
ATOM 709 C C . ASP A 1 89 ? 21.564 6.705 -14.412 1.00 90.12 89 ASP A C 1
ATOM 711 O O . ASP A 1 89 ? 22.756 6.870 -14.704 1.00 90.12 89 ASP A O 1
ATOM 715 N N . PRO A 1 90 ? 20.699 6.174 -15.295 1.00 86.12 90 PRO A N 1
ATOM 716 C CA . PRO A 1 90 ? 21.144 5.674 -16.587 1.00 86.12 90 PRO A CA 1
ATOM 717 C C . PRO A 1 90 ? 21.506 6.815 -17.550 1.00 86.12 90 PRO A C 1
ATOM 719 O O . PRO A 1 90 ? 22.066 6.571 -18.609 1.00 86.12 90 PRO A O 1
ATOM 722 N N . GLY A 1 91 ? 21.257 8.085 -17.198 1.00 82.50 91 GLY A N 1
ATOM 723 C CA . GLY A 1 91 ? 21.779 9.228 -17.946 1.00 82.50 91 GLY A CA 1
ATOM 724 C C . GLY A 1 91 ? 23.300 9.353 -17.932 1.00 82.50 91 GLY A C 1
ATOM 725 O O . GLY A 1 91 ? 23.839 10.019 -18.809 1.00 82.50 91 GLY A O 1
ATOM 726 N N . LEU A 1 92 ? 23.990 8.693 -16.998 1.00 78.38 92 LEU A N 1
ATOM 727 C CA . LEU A 1 92 ? 25.454 8.597 -16.997 1.00 78.38 92 LEU A CA 1
ATOM 728 C C . LEU A 1 92 ? 25.989 7.685 -18.113 1.00 78.38 92 LEU A C 1
ATOM 730 O O . LEU A 1 92 ? 27.171 7.746 -18.435 1.00 78.38 92 LEU A O 1
ATOM 734 N N . LEU A 1 93 ? 25.129 6.849 -18.701 1.00 75.19 93 LEU A N 1
ATOM 735 C CA . LEU A 1 93 ? 25.503 5.834 -19.688 1.00 75.19 93 LEU A CA 1
ATOM 736 C C . LEU A 1 93 ? 25.499 6.373 -21.130 1.00 75.19 93 LEU A C 1
ATOM 738 O O . LEU A 1 93 ? 25.962 5.689 -22.042 1.00 75.19 93 LEU A O 1
ATOM 742 N N . GLY A 1 94 ? 25.035 7.612 -21.336 1.00 77.19 94 GLY A N 1
ATOM 743 C CA . GLY A 1 94 ? 25.011 8.266 -22.646 1.00 77.19 94 GLY A CA 1
ATOM 744 C C . GLY A 1 94 ? 24.180 7.498 -23.676 1.00 77.19 94 GLY A C 1
ATOM 745 O O . GLY A 1 94 ? 23.121 6.971 -23.351 1.00 77.19 94 GLY A O 1
ATOM 746 N N . GLU A 1 95 ? 24.678 7.430 -24.912 1.00 76.81 95 GLU A N 1
ATOM 747 C CA . GLU A 1 95 ? 24.023 6.761 -26.051 1.00 76.81 95 GLU A CA 1
ATOM 748 C C . GLU A 1 95 ? 24.022 5.225 -25.958 1.00 76.81 95 GLU A C 1
ATOM 750 O O . GLU A 1 95 ? 23.411 4.566 -26.790 1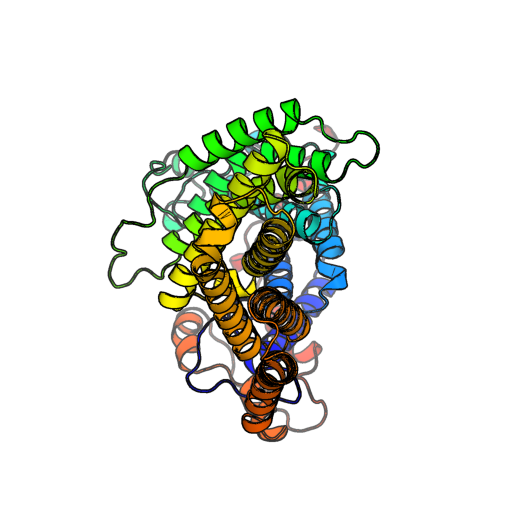.00 76.81 95 GLU A O 1
ATOM 755 N N . LYS A 1 96 ? 24.671 4.630 -24.944 1.00 79.25 96 LYS A N 1
ATOM 756 C CA . LYS A 1 96 ? 24.662 3.169 -24.738 1.00 79.25 96 LYS A CA 1
ATOM 757 C C . LYS A 1 96 ? 23.298 2.625 -24.307 1.00 79.25 96 LYS A C 1
ATOM 759 O O . LYS A 1 96 ? 23.122 1.415 -24.266 1.00 79.25 96 LYS A O 1
ATOM 764 N N . VAL A 1 97 ? 22.376 3.499 -23.907 1.00 84.81 97 VAL A N 1
ATOM 765 C CA . VAL A 1 97 ? 21.056 3.129 -23.392 1.00 84.81 97 VAL A CA 1
ATOM 766 C C . VAL A 1 97 ? 20.006 4.027 -24.035 1.00 84.81 97 VAL A C 1
ATOM 768 O O . VAL A 1 97 ? 20.129 5.255 -23.975 1.00 84.81 97 VAL A O 1
ATOM 771 N N . SER A 1 98 ? 18.969 3.425 -24.619 1.00 89.88 98 SER A N 1
ATOM 772 C CA . SER A 1 98 ? 17.892 4.155 -25.294 1.00 89.88 98 SER A CA 1
ATOM 773 C C . SER A 1 98 ? 17.074 5.015 -24.323 1.00 89.88 98 SER A C 1
ATOM 775 O O . SER A 1 98 ? 17.127 4.845 -23.099 1.00 89.88 98 SER A O 1
ATOM 777 N N . ALA A 1 99 ? 16.298 5.967 -24.848 1.00 90.31 99 ALA A N 1
ATOM 778 C CA . ALA A 1 99 ? 15.391 6.767 -24.023 1.00 90.31 99 ALA A CA 1
ATOM 779 C C . ALA A 1 99 ? 14.386 5.892 -23.253 1.00 90.31 99 ALA A C 1
ATOM 781 O O . ALA A 1 99 ? 14.202 6.088 -22.046 1.00 90.31 99 ALA A O 1
ATOM 782 N N . PHE A 1 100 ? 13.814 4.894 -23.932 1.00 91.56 100 PHE A N 1
ATOM 783 C CA . PHE A 1 100 ? 12.930 3.888 -23.353 1.00 91.56 100 PHE A CA 1
ATOM 784 C C . PHE A 1 100 ? 13.576 3.183 -22.156 1.00 91.56 100 PHE A C 1
ATOM 786 O O . PHE A 1 100 ? 13.044 3.235 -21.044 1.00 91.56 100 PHE A O 1
ATOM 793 N N . ASP A 1 101 ? 14.759 2.592 -22.339 1.00 90.88 101 ASP A N 1
ATOM 794 C CA . ASP A 1 101 ? 15.425 1.826 -21.284 1.00 90.88 101 ASP A CA 1
ATOM 795 C C . ASP A 1 101 ? 15.833 2.703 -20.098 1.00 90.88 101 ASP A C 1
ATOM 797 O O . ASP A 1 101 ? 15.716 2.297 -18.936 1.00 90.88 101 ASP A O 1
ATOM 801 N N . ARG A 1 102 ? 16.265 3.944 -20.355 1.00 91.44 102 ARG A N 1
ATOM 802 C CA . ARG A 1 102 ? 16.591 4.906 -19.291 1.00 91.44 102 ARG A CA 1
ATOM 803 C C . ARG A 1 102 ? 15.385 5.167 -18.398 1.00 91.44 102 ARG A C 1
ATOM 805 O O . ARG A 1 102 ? 15.515 5.152 -17.172 1.00 91.44 102 ARG A O 1
ATOM 812 N N . GLU A 1 103 ? 14.225 5.409 -18.992 1.00 93.50 103 GLU A N 1
ATOM 813 C CA . GLU A 1 103 ? 13.003 5.657 -18.234 1.00 93.50 103 GLU A CA 1
ATOM 814 C C . GLU A 1 103 ? 12.486 4.381 -17.556 1.00 93.50 103 GLU A C 1
ATOM 816 O O . GLU A 1 103 ? 12.119 4.417 -16.379 1.00 93.50 103 GLU A O 1
ATOM 821 N N . MET A 1 104 ? 12.548 3.226 -18.222 1.00 93.81 104 MET A N 1
ATOM 822 C CA . MET A 1 104 ? 12.153 1.946 -17.628 1.00 93.81 104 MET A CA 1
ATOM 823 C C . MET A 1 104 ? 13.019 1.561 -16.425 1.00 93.81 104 MET A C 1
ATOM 825 O O . MET A 1 104 ? 12.485 1.096 -15.413 1.00 93.81 104 MET A O 1
ATOM 829 N N . ARG A 1 105 ? 14.332 1.825 -16.463 1.00 93.94 105 ARG A N 1
ATOM 830 C CA . ARG A 1 105 ? 15.229 1.652 -15.305 1.00 93.94 105 ARG A CA 1
ATOM 831 C C . ARG A 1 105 ? 14.822 2.550 -14.133 1.00 93.94 105 ARG A C 1
ATOM 833 O O . ARG A 1 105 ? 14.741 2.061 -13.005 1.00 93.94 105 ARG A O 1
ATOM 840 N N . ARG A 1 106 ? 14.501 3.828 -14.382 1.00 95.00 106 ARG A N 1
ATOM 841 C CA . ARG A 1 106 ? 14.014 4.763 -13.342 1.00 95.00 106 ARG A CA 1
ATOM 842 C C . ARG A 1 106 ? 12.690 4.304 -12.737 1.00 95.00 106 ARG A C 1
ATOM 844 O O . ARG A 1 106 ? 12.552 4.284 -11.513 1.00 95.00 106 ARG A O 1
ATOM 851 N N . ARG A 1 107 ? 11.735 3.889 -13.575 1.00 96.38 107 ARG A N 1
ATOM 852 C CA . ARG A 1 107 ? 10.425 3.370 -13.147 1.00 96.38 107 ARG A CA 1
ATOM 853 C C . ARG A 1 107 ? 10.558 2.102 -12.310 1.00 96.38 107 ARG A C 1
ATOM 855 O O . ARG A 1 107 ? 9.893 1.986 -11.279 1.00 96.38 107 ARG A O 1
ATOM 862 N N . LEU A 1 108 ? 11.433 1.176 -12.705 1.00 96.88 108 LEU A N 1
ATOM 863 C CA . LEU A 1 108 ? 11.716 -0.035 -11.935 1.00 96.88 108 LEU A CA 1
ATOM 864 C C . LEU A 1 108 ? 12.358 0.285 -10.590 1.00 96.88 108 LEU A C 1
ATOM 866 O O . LEU A 1 108 ? 11.877 -0.205 -9.570 1.00 96.88 108 LEU A O 1
ATOM 870 N N . TRP A 1 109 ? 13.389 1.133 -10.562 1.00 97.12 109 TRP A N 1
ATOM 871 C CA . TRP A 1 109 ? 14.015 1.552 -9.309 1.00 97.12 109 TRP A CA 1
ATOM 872 C C . TRP A 1 109 ? 12.998 2.184 -8.353 1.00 97.12 109 TRP A C 1
ATOM 874 O O . TRP A 1 109 ? 12.895 1.757 -7.204 1.00 97.12 109 TRP A O 1
ATOM 884 N N . ALA A 1 110 ? 12.193 3.133 -8.840 1.00 97.56 110 ALA A N 1
ATOM 885 C CA . ALA A 1 110 ? 11.146 3.780 -8.052 1.00 97.56 110 ALA A CA 1
ATOM 886 C C . ALA A 1 110 ? 10.083 2.785 -7.555 1.00 97.56 110 ALA A C 1
ATOM 888 O O . ALA A 1 110 ? 9.664 2.854 -6.405 1.00 97.56 110 ALA A O 1
ATOM 889 N N . THR A 1 111 ? 9.671 1.825 -8.387 1.00 98.12 111 THR A N 1
ATOM 890 C CA . THR A 1 111 ? 8.704 0.788 -7.991 1.00 98.12 111 THR A CA 1
ATOM 891 C C . THR A 1 111 ? 9.268 -0.110 -6.891 1.00 98.12 111 THR A C 1
ATOM 893 O O . THR A 1 111 ? 8.593 -0.384 -5.900 1.00 98.12 111 THR A O 1
ATOM 896 N N . ILE A 1 112 ? 10.510 -0.568 -7.047 1.00 98.31 112 ILE A N 1
ATOM 897 C CA . ILE A 1 112 ? 11.170 -1.478 -6.105 1.00 98.31 112 ILE A CA 1
ATOM 898 C C . ILE A 1 112 ? 11.346 -0.809 -4.738 1.00 98.31 112 ILE A C 1
ATOM 900 O O . ILE A 1 112 ? 11.031 -1.415 -3.711 1.00 98.31 112 ILE A O 1
ATOM 904 N N . THR A 1 113 ? 11.807 0.441 -4.716 1.00 97.94 113 THR A N 1
ATOM 905 C CA . THR A 1 113 ? 11.998 1.188 -3.467 1.00 97.94 113 THR A CA 1
ATOM 906 C C . THR A 1 113 ? 10.674 1.574 -2.812 1.00 97.94 113 THR A C 1
ATOM 908 O O . THR A 1 113 ? 10.575 1.523 -1.588 1.00 97.94 113 THR A O 1
ATOM 911 N N . GLU A 1 114 ? 9.625 1.864 -3.587 1.00 97.75 114 GLU A N 1
ATOM 912 C CA . GLU A 1 114 ? 8.275 2.101 -3.061 1.00 97.75 114 GLU A CA 1
ATOM 913 C C . GLU A 1 114 ? 7.708 0.853 -2.365 1.00 97.75 114 GLU A C 1
ATOM 915 O O . GLU A 1 114 ? 7.205 0.929 -1.240 1.00 97.75 114 GLU A O 1
ATOM 920 N N . LEU A 1 115 ? 7.844 -0.321 -2.994 1.00 97.69 115 LEU A N 1
ATOM 921 C CA . LEU A 1 115 ? 7.422 -1.596 -2.408 1.00 97.69 115 LEU A CA 1
ATOM 922 C C . LEU A 1 115 ? 8.174 -1.904 -1.106 1.00 97.69 115 LEU A C 1
ATOM 924 O O . LEU A 1 115 ? 7.562 -2.360 -0.136 1.00 97.69 115 LEU A O 1
ATOM 928 N N . GLU A 1 116 ? 9.485 -1.656 -1.063 1.00 98.00 116 GLU A N 1
ATOM 929 C CA . GLU A 1 116 ? 10.301 -1.888 0.134 1.00 98.00 116 GLU A CA 1
ATOM 930 C C . GLU A 1 116 ? 9.978 -0.916 1.262 1.00 98.00 116 GLU A C 1
ATOM 932 O O . GLU A 1 116 ? 9.750 -1.365 2.390 1.00 98.00 116 GLU A O 1
ATOM 937 N N . LEU A 1 117 ? 9.884 0.384 0.968 1.00 98.31 117 LEU A N 1
ATOM 938 C CA . LEU A 1 117 ? 9.533 1.397 1.958 1.00 98.31 117 LEU A CA 1
ATOM 939 C C . LEU A 1 117 ? 8.191 1.051 2.594 1.00 98.31 117 LEU A C 1
ATOM 941 O O . LEU A 1 117 ? 8.045 1.057 3.820 1.00 98.31 117 LEU A O 1
ATOM 945 N N . GLN A 1 118 ? 7.218 0.676 1.767 1.00 97.62 118 GLN A N 1
ATOM 946 C CA . GLN A 1 118 ? 5.905 0.345 2.267 1.00 97.62 118 GLN A CA 1
ATOM 947 C C . GLN A 1 118 ? 5.887 -0.952 3.092 1.00 97.62 118 GLN A C 1
ATOM 949 O O . GLN A 1 118 ? 5.208 -1.011 4.124 1.00 97.62 118 GLN A O 1
ATOM 954 N N . ALA A 1 119 ? 6.667 -1.964 2.708 1.00 97.19 119 ALA A N 1
ATOM 955 C CA . ALA A 1 119 ? 6.834 -3.180 3.501 1.00 97.19 119 ALA A CA 1
ATOM 956 C C . ALA A 1 119 ? 7.538 -2.910 4.847 1.00 97.19 119 ALA A C 1
ATOM 958 O O . ALA A 1 119 ? 7.179 -3.514 5.861 1.00 97.19 119 ALA A O 1
ATOM 959 N N . SER A 1 120 ? 8.497 -1.982 4.879 1.00 97.88 120 SER A N 1
ATOM 960 C CA . SER A 1 120 ? 9.202 -1.534 6.088 1.00 97.88 120 SER A CA 1
ATOM 961 C C . SER A 1 120 ? 8.269 -0.800 7.051 1.00 97.88 120 SER A C 1
ATOM 963 O O . SER A 1 120 ? 8.201 -1.152 8.233 1.00 97.88 120 SER A O 1
ATOM 965 N N . ILE A 1 121 ? 7.446 0.122 6.540 1.00 97.12 121 ILE A N 1
ATOM 966 C CA . ILE A 1 121 ? 6.371 0.766 7.313 1.00 97.12 121 ILE A CA 1
ATOM 967 C C . ILE A 1 121 ? 5.402 -0.285 7.865 1.00 97.12 121 ILE A C 1
ATOM 969 O O . ILE A 1 121 ? 4.993 -0.215 9.025 1.00 97.12 121 ILE A O 1
ATOM 973 N N . ASP A 1 122 ? 5.032 -1.286 7.064 1.00 95.12 122 ASP A N 1
ATOM 974 C CA . ASP A 1 122 ? 4.088 -2.305 7.513 1.00 95.12 122 ASP A CA 1
ATOM 975 C C . ASP A 1 122 ? 4.641 -3.215 8.607 1.00 95.12 122 ASP A C 1
ATOM 977 O O . ASP A 1 122 ? 3.884 -3.667 9.473 1.00 95.12 122 ASP A O 1
ATOM 981 N N . ARG A 1 123 ? 5.953 -3.452 8.583 1.00 95.44 123 ARG A N 1
ATOM 982 C CA . ARG A 1 123 ? 6.663 -4.304 9.534 1.00 95.44 123 ARG A CA 1
ATOM 983 C C . ARG A 1 123 ? 7.111 -3.573 10.805 1.00 95.44 123 ARG A C 1
ATOM 985 O O . ARG A 1 123 ? 7.440 -4.267 11.772 1.00 95.44 123 ARG A O 1
ATOM 992 N N . GLY A 1 124 ? 7.110 -2.237 10.802 1.00 94.81 124 GLY A N 1
ATOM 993 C CA . GLY A 1 124 ? 7.679 -1.408 11.870 1.00 94.81 124 GLY A CA 1
ATOM 994 C C . GLY A 1 124 ? 9.205 -1.484 11.888 1.00 94.81 124 GLY A C 1
ATOM 995 O O . GLY A 1 124 ? 9.792 -1.768 12.926 1.00 94.81 124 GLY A O 1
ATOM 996 N N . MET A 1 125 ? 9.824 -1.363 10.712 1.00 95.69 125 MET A N 1
ATOM 997 C CA . MET A 1 125 ? 11.276 -1.371 10.531 1.00 95.69 125 MET A CA 1
ATOM 998 C C . MET A 1 125 ? 11.705 -0.144 9.727 1.00 95.69 125 MET A C 1
ATOM 1000 O O . MET A 1 125 ? 10.921 0.400 8.940 1.00 95.69 125 MET A O 1
ATOM 1004 N N . THR A 1 126 ? 12.966 0.250 9.890 1.00 95.69 126 THR A N 1
ATOM 1005 C CA . THR A 1 126 ? 13.614 1.251 9.039 1.00 95.69 126 THR A CA 1
ATOM 1006 C C . THR A 1 126 ? 13.823 0.693 7.631 1.00 95.69 126 THR A C 1
ATOM 1008 O O . THR A 1 126 ? 14.288 -0.437 7.467 1.00 95.69 126 THR A O 1
ATOM 1011 N N . SER A 1 127 ? 13.477 1.487 6.621 1.00 97.00 127 SER A N 1
ATOM 1012 C CA . SER A 1 127 ? 13.669 1.170 5.206 1.00 97.00 127 SER A CA 1
ATOM 1013 C C . SER A 1 127 ? 15.148 1.110 4.830 1.00 97.00 127 SER A C 1
ATOM 1015 O O . SER A 1 127 ? 15.960 1.925 5.274 1.00 97.00 127 SER A O 1
ATOM 1017 N N . THR A 1 128 ? 15.489 0.181 3.938 1.00 94.31 128 THR A N 1
ATOM 1018 C CA . THR A 1 128 ? 16.832 0.061 3.349 1.00 94.31 128 THR A CA 1
ATOM 1019 C C . THR A 1 128 ? 17.243 1.348 2.622 1.00 94.31 128 THR A C 1
ATOM 1021 O O . THR A 1 128 ? 18.418 1.720 2.628 1.00 94.31 128 THR A O 1
ATOM 1024 N N . SER A 1 129 ? 16.278 2.080 2.058 1.00 94.19 129 SER A N 1
ATOM 1025 C CA . SER A 1 129 ? 16.506 3.353 1.368 1.00 94.19 129 SER A CA 1
ATOM 1026 C C . SER A 1 129 ? 17.017 4.475 2.276 1.00 94.19 129 SER A C 1
ATOM 1028 O O . SER A 1 129 ? 17.518 5.467 1.763 1.00 94.19 129 SER A O 1
ATOM 1030 N N . ALA A 1 130 ? 16.948 4.332 3.605 1.00 94.06 130 ALA A N 1
ATOM 1031 C CA . ALA A 1 130 ? 17.547 5.299 4.527 1.00 94.06 130 ALA A CA 1
ATOM 1032 C C . ALA A 1 130 ? 19.086 5.294 4.481 1.00 94.06 130 ALA A C 1
ATOM 1034 O O . ALA A 1 130 ? 19.713 6.310 4.768 1.00 94.06 130 ALA A O 1
ATOM 1035 N N . ALA A 1 131 ? 19.693 4.157 4.123 1.00 90.25 131 ALA A N 1
ATOM 1036 C CA . ALA A 1 131 ? 21.146 3.986 4.054 1.00 90.25 131 ALA A CA 1
ATOM 1037 C C . ALA A 1 131 ? 21.667 3.755 2.624 1.00 90.25 131 ALA A C 1
ATOM 1039 O O . ALA A 1 131 ? 22.865 3.885 2.377 1.00 90.25 131 ALA A O 1
ATOM 1040 N N . ALA A 1 132 ? 20.792 3.397 1.681 1.00 89.06 132 ALA A N 1
ATOM 1041 C CA . ALA A 1 132 ? 21.168 3.165 0.293 1.00 89.06 132 ALA A CA 1
ATOM 1042 C C . ALA A 1 132 ? 21.232 4.486 -0.489 1.00 89.06 132 ALA A C 1
ATOM 1044 O O . ALA A 1 132 ? 20.206 5.106 -0.765 1.00 89.06 132 ALA A O 1
ATOM 1045 N N . PHE A 1 133 ? 22.438 4.897 -0.884 1.00 88.44 133 PHE A N 1
ATOM 1046 C CA . PHE A 1 133 ? 22.612 6.017 -1.805 1.00 88.44 133 PHE A CA 1
ATOM 1047 C C . PHE A 1 133 ? 22.140 5.638 -3.216 1.00 88.44 133 PHE A C 1
ATOM 1049 O O . PHE A 1 133 ? 22.511 4.589 -3.744 1.00 88.44 133 PHE A O 1
ATOM 1056 N N . ALA A 1 134 ? 21.362 6.521 -3.836 1.00 91.94 134 ALA A N 1
ATOM 1057 C CA . ALA A 1 134 ? 20.948 6.428 -5.229 1.00 91.94 134 ALA A CA 1
ATOM 1058 C C . ALA A 1 134 ? 20.990 7.826 -5.851 1.00 91.94 134 ALA A C 1
ATOM 1060 O O . ALA A 1 134 ? 20.514 8.783 -5.242 1.00 91.94 134 ALA A O 1
ATOM 1061 N N . ASP A 1 135 ? 21.543 7.946 -7.056 1.00 92.19 135 ASP A N 1
ATOM 1062 C CA . ASP A 1 135 ? 21.570 9.204 -7.822 1.00 92.19 135 ASP A CA 1
ATOM 1063 C C . ASP A 1 135 ? 20.583 9.205 -8.996 1.00 92.19 135 ASP A C 1
ATOM 1065 O O . ASP A 1 135 ? 20.555 10.142 -9.794 1.00 92.19 135 ASP A O 1
ATOM 1069 N N . THR A 1 136 ? 19.750 8.165 -9.076 1.00 91.94 136 THR A N 1
ATOM 1070 C CA . THR A 1 136 ? 18.678 8.025 -10.065 1.00 91.94 136 THR A CA 1
ATOM 1071 C C . THR A 1 136 ? 17.756 9.242 -10.031 1.00 91.94 136 THR A C 1
ATOM 1073 O O . THR A 1 136 ? 17.244 9.614 -8.973 1.00 91.94 136 THR A O 1
ATOM 1076 N N . LYS A 1 137 ? 17.526 9.866 -11.192 1.00 91.88 137 LYS A N 1
ATOM 1077 C CA . LYS A 1 137 ? 16.586 10.990 -11.309 1.00 91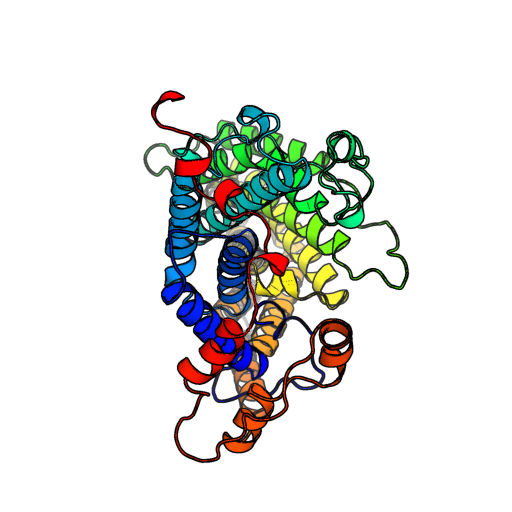.88 137 LYS A CA 1
ATOM 1078 C C . LYS A 1 137 ? 15.138 10.518 -11.129 1.00 91.88 137 LYS A C 1
ATOM 1080 O O . LYS A 1 137 ? 14.833 9.338 -11.280 1.00 91.88 137 LYS A O 1
ATOM 1085 N N . GLY A 1 138 ? 14.244 11.460 -10.824 1.00 90.75 138 GLY A N 1
ATOM 1086 C CA . GLY A 1 138 ? 12.809 11.185 -10.725 1.00 90.75 138 GLY A CA 1
ATOM 1087 C C . GLY A 1 138 ? 12.236 10.603 -12.021 1.00 90.75 138 GLY A C 1
ATOM 1088 O O . GLY A 1 138 ? 12.719 10.906 -13.113 1.00 90.75 138 GLY A O 1
ATOM 1089 N N . VAL A 1 139 ? 11.205 9.772 -11.870 1.00 94.50 139 VAL A N 1
ATOM 1090 C CA . VAL A 1 139 ? 10.395 9.233 -12.977 1.00 94.50 139 VAL A CA 1
ATOM 1091 C C . VAL A 1 139 ? 9.724 10.393 -13.711 1.00 94.50 139 VAL A C 1
ATOM 1093 O O . VAL A 1 139 ? 9.404 11.393 -13.068 1.00 94.50 139 VAL A O 1
ATOM 1096 N N . LEU A 1 140 ? 9.507 10.281 -15.023 1.00 94.56 140 LEU A N 1
ATOM 1097 C CA . LEU A 1 140 ? 8.814 11.295 -15.823 1.00 94.56 140 LEU A CA 1
ATOM 1098 C C . LEU A 1 140 ? 7.326 10.954 -15.981 1.00 94.56 140 LEU A C 1
ATOM 1100 O O . LEU A 1 140 ? 6.942 9.789 -16.047 1.00 94.56 140 LEU A O 1
ATOM 1104 N N . ASN A 1 141 ? 6.475 11.982 -16.061 1.00 94.69 141 ASN A N 1
ATOM 1105 C CA . ASN A 1 141 ? 5.038 11.816 -16.295 1.00 94.69 141 ASN A CA 1
ATOM 1106 C C . ASN A 1 141 ? 4.756 11.609 -17.794 1.00 94.69 141 ASN A C 1
ATOM 1108 O O . ASN A 1 141 ? 4.352 12.541 -18.488 1.00 94.69 141 ASN A O 1
ATOM 1112 N N . LEU A 1 142 ? 5.034 10.409 -18.295 1.00 92.50 142 LEU A N 1
ATOM 1113 C CA . LEU A 1 142 ? 4.913 10.030 -19.708 1.00 92.50 142 LEU A CA 1
ATOM 1114 C C . LEU A 1 142 ? 3.812 8.984 -19.903 1.00 92.50 142 LEU A C 1
ATOM 1116 O O . LEU A 1 142 ? 3.586 8.153 -19.018 1.00 92.50 142 LEU A O 1
ATOM 1120 N N . GLU A 1 143 ? 3.162 9.010 -21.063 1.00 89.12 143 GLU A N 1
ATOM 1121 C CA . GLU A 1 143 ? 2.316 7.901 -21.511 1.00 89.12 143 GLU A CA 1
ATOM 1122 C C . GLU A 1 143 ? 3.180 6.767 -22.054 1.00 89.12 143 GLU A C 1
ATOM 1124 O O . GLU A 1 143 ? 4.165 7.013 -22.750 1.00 89.12 143 GLU A O 1
ATOM 1129 N N . ASP A 1 144 ? 2.790 5.522 -21.791 1.00 87.75 144 ASP A N 1
ATOM 1130 C CA . ASP A 1 144 ? 3.581 4.354 -22.198 1.00 87.75 144 ASP A CA 1
ATOM 1131 C C . ASP A 1 144 ? 3.700 4.242 -23.725 1.00 87.75 144 ASP A C 1
ATOM 1133 O O . ASP A 1 144 ? 4.741 3.849 -24.238 1.00 87.75 144 ASP A O 1
ATOM 1137 N N . LYS A 1 145 ? 2.672 4.681 -24.461 1.00 86.75 145 LYS A N 1
ATOM 1138 C CA . LYS A 1 145 ? 2.669 4.724 -25.935 1.00 86.75 145 LYS A CA 1
ATOM 1139 C C . LYS A 1 145 ? 3.608 5.780 -26.536 1.00 86.75 145 LYS A C 1
ATOM 1141 O O . LYS A 1 145 ? 3.966 5.661 -27.702 1.00 86.75 145 LYS A O 1
ATOM 1146 N N . ASP A 1 146 ? 3.931 6.824 -25.772 1.00 87.81 146 ASP A N 1
ATOM 1147 C CA . ASP A 1 146 ? 4.788 7.929 -26.219 1.00 87.81 146 ASP A CA 1
ATOM 1148 C C . ASP A 1 146 ? 6.269 7.636 -25.890 1.00 87.81 146 ASP A C 1
ATOM 1150 O O . ASP A 1 146 ? 7.170 8.300 -26.403 1.00 87.81 146 ASP A O 1
ATOM 1154 N N . LEU A 1 147 ? 6.537 6.624 -25.052 1.00 89.56 147 LEU A N 1
ATOM 1155 C CA . LEU A 1 147 ? 7.882 6.204 -24.681 1.00 89.56 147 LEU A CA 1
ATOM 1156 C C . LEU A 1 147 ? 8.483 5.310 -25.776 1.00 89.56 147 LEU A C 1
ATOM 1158 O O . LEU A 1 147 ? 8.144 4.134 -25.894 1.00 89.56 147 LEU A O 1
ATOM 1162 N N . THR A 1 148 ? 9.402 5.872 -26.559 1.00 89.75 148 THR A N 1
ATOM 1163 C CA . THR A 1 148 ? 10.140 5.170 -27.621 1.00 89.75 148 THR A CA 1
ATOM 1164 C C . THR A 1 148 ? 11.646 5.189 -27.345 1.00 89.75 148 THR A C 1
ATOM 1166 O O . THR A 1 148 ? 12.098 5.788 -26.366 1.00 89.75 148 THR A O 1
ATOM 1169 N N . ASP A 1 149 ? 12.437 4.521 -28.188 1.00 88.81 149 ASP A N 1
ATOM 1170 C CA . ASP A 1 149 ? 13.901 4.514 -28.071 1.00 88.81 149 ASP A CA 1
ATOM 1171 C C . ASP A 1 149 ? 14.547 5.873 -28.393 1.00 88.81 149 ASP A C 1
ATOM 1173 O O . ASP A 1 149 ? 15.675 6.132 -27.959 1.00 88.81 149 ASP A O 1
ATOM 1177 N N . GLU A 1 150 ? 13.826 6.747 -29.103 1.00 88.88 150 GLU A N 1
ATOM 1178 C CA . GLU A 1 150 ? 14.326 8.032 -29.588 1.00 88.88 150 GLU A CA 1
ATOM 1179 C C . GLU A 1 150 ? 14.552 9.046 -28.447 1.00 88.88 150 GLU A C 1
ATOM 1181 O O . GLU A 1 150 ? 13.735 9.143 -27.525 1.00 88.88 150 GLU A O 1
ATOM 1186 N N . PRO A 1 151 ? 15.636 9.849 -28.479 1.00 85.25 151 PRO A N 1
ATOM 1187 C CA . PRO A 1 151 ? 15.968 10.779 -27.395 1.00 85.25 151 PRO A CA 1
ATOM 1188 C C . PRO A 1 151 ? 14.880 11.811 -27.063 1.00 85.25 151 PRO A C 1
ATOM 1190 O O . PRO A 1 151 ? 14.739 12.191 -25.899 1.00 85.25 151 PRO A O 1
ATOM 1193 N N . ASP A 1 152 ? 14.125 12.258 -28.067 1.00 87.81 152 ASP A N 1
ATOM 1194 C CA . ASP A 1 152 ? 13.052 13.251 -27.946 1.00 87.81 152 ASP A CA 1
ATOM 1195 C C . ASP A 1 152 ? 11.792 12.691 -27.265 1.00 87.81 152 ASP A C 1
ATOM 1197 O O . ASP A 1 152 ? 10.967 13.461 -26.770 1.00 87.81 152 ASP A O 1
ATOM 1201 N N . ALA A 1 153 ? 11.671 11.365 -27.128 1.00 86.94 153 ALA A N 1
ATOM 1202 C CA . ALA A 1 153 ? 10.586 10.735 -26.379 1.00 86.94 153 ALA A CA 1
ATOM 1203 C C . ALA A 1 153 ? 10.519 11.236 -24.925 1.00 86.94 153 ALA A C 1
ATOM 1205 O O . ALA A 1 153 ? 9.430 11.399 -24.373 1.00 86.94 153 ALA A O 1
ATOM 1206 N N . LEU A 1 154 ? 11.665 11.550 -24.306 1.00 86.38 154 LEU A N 1
ATOM 1207 C CA . LEU A 1 154 ? 11.722 12.065 -22.930 1.00 86.38 154 LEU A CA 1
ATOM 1208 C C . LEU A 1 154 ? 11.200 13.504 -22.797 1.00 86.38 154 LEU A C 1
ATOM 1210 O O . LEU A 1 154 ? 10.830 13.913 -21.695 1.00 86.38 154 LEU A O 1
ATOM 1214 N N . ASP A 1 155 ? 11.128 14.252 -23.900 1.00 88.50 155 ASP A N 1
ATOM 1215 C CA . ASP A 1 155 ? 10.623 15.627 -23.926 1.00 88.50 155 ASP A CA 1
ATOM 1216 C C . ASP A 1 155 ? 9.086 15.682 -24.031 1.00 88.50 155 ASP A C 1
ATOM 1218 O O . ASP A 1 155 ? 8.483 16.743 -23.857 1.00 88.50 155 ASP A O 1
ATOM 1222 N N . THR A 1 156 ? 8.420 14.540 -24.240 1.00 88.31 156 THR A N 1
ATOM 1223 C CA . THR A 1 156 ? 6.953 14.433 -24.373 1.00 88.31 156 THR A CA 1
ATOM 1224 C C . THR A 1 156 ? 6.198 14.434 -23.033 1.00 88.31 156 THR A C 1
ATOM 1226 O O . THR A 1 156 ? 5.029 14.047 -22.956 1.00 88.31 156 THR A O 1
ATOM 1229 N N . GLN A 1 157 ? 6.844 14.892 -21.955 1.00 91.00 157 GLN A N 1
ATOM 1230 C CA . GLN A 1 157 ? 6.283 14.883 -20.605 1.00 91.00 157 GLN A CA 1
ATOM 1231 C C . GLN A 1 157 ? 4.939 15.624 -20.527 1.00 91.00 157 GLN A C 1
ATOM 1233 O O . GLN A 1 157 ? 4.821 16.802 -20.875 1.00 91.00 157 GLN A O 1
ATOM 1238 N N . ARG A 1 158 ? 3.925 14.941 -19.986 1.00 90.19 158 ARG A N 1
ATOM 1239 C CA . ARG A 1 158 ? 2.585 15.496 -19.792 1.00 90.19 158 ARG A CA 1
ATOM 1240 C C . ARG A 1 158 ? 2.539 16.429 -18.579 1.00 90.19 158 ARG A C 1
ATOM 1242 O O . ARG A 1 158 ? 3.199 16.159 -17.564 1.00 90.19 158 ARG A O 1
ATOM 1249 N N . PRO A 1 159 ? 1.730 17.504 -18.624 1.00 91.06 159 PRO A N 1
ATOM 1250 C CA . PRO A 1 159 ? 1.499 18.358 -17.467 1.00 91.06 159 PRO A CA 1
ATOM 1251 C C . PRO A 1 159 ? 1.027 17.553 -16.254 1.00 91.06 159 PRO A C 1
ATOM 1253 O O . PRO A 1 159 ? 0.247 16.617 -16.376 1.00 91.06 159 PRO A O 1
ATOM 1256 N N . VAL A 1 160 ? 1.429 17.974 -15.055 1.00 89.62 160 VAL A N 1
ATOM 1257 C CA . VAL A 1 160 ? 1.108 17.287 -13.787 1.00 89.62 160 VAL A CA 1
ATOM 1258 C C . VAL A 1 160 ? -0.397 17.206 -13.468 1.00 89.62 160 VAL A C 1
ATOM 1260 O O . VAL A 1 160 ? -0.813 16.480 -12.568 1.00 89.62 160 VAL A O 1
ATOM 1263 N N . THR A 1 161 ? -1.222 17.972 -14.185 1.00 88.19 161 THR A N 1
ATOM 1264 C CA . THR A 1 161 ? -2.687 17.956 -14.094 1.00 88.19 161 THR A CA 1
ATOM 1265 C C . THR A 1 161 ? -3.330 16.841 -14.919 1.00 88.19 161 THR A C 1
ATOM 1267 O O . THR A 1 161 ? -4.466 16.471 -14.634 1.00 88.19 161 THR A O 1
ATOM 1270 N N . GLU A 1 162 ? -2.628 16.316 -15.923 1.00 88.69 162 GLU A N 1
ATOM 1271 C CA . GLU A 1 162 ? -3.075 15.225 -16.790 1.00 88.69 162 GLU A CA 1
ATOM 1272 C C . GLU A 1 162 ? -2.597 13.892 -16.207 1.00 88.69 162 GLU A C 1
ATOM 1274 O O . GLU A 1 162 ? -1.432 13.748 -15.828 1.00 88.69 162 GLU A O 1
ATOM 1279 N N . TYR A 1 163 ? -3.525 12.948 -16.058 1.00 90.06 163 TYR A N 1
ATOM 1280 C CA . TYR A 1 163 ? -3.218 11.618 -15.549 1.00 90.06 163 TYR A CA 1
ATOM 1281 C C . TYR A 1 163 ? -2.665 10.749 -16.679 1.00 90.06 163 TYR A C 1
ATOM 1283 O O . TYR A 1 163 ? -3.284 10.667 -17.731 1.00 90.06 163 TYR A O 1
ATOM 1291 N N . THR A 1 164 ? -1.552 10.075 -16.409 1.00 91.00 164 THR A N 1
ATOM 1292 C CA . THR A 1 164 ? -0.936 9.034 -17.239 1.00 91.00 164 THR A CA 1
ATOM 1293 C C . THR A 1 164 ? -0.726 7.776 -16.390 1.00 91.00 164 THR A C 1
ATOM 1295 O O . THR A 1 164 ? -0.795 7.816 -15.155 1.00 91.00 164 THR A O 1
ATOM 1298 N N . GLU A 1 165 ? -0.384 6.648 -17.008 1.00 88.12 165 GLU A N 1
ATOM 1299 C CA . GLU A 1 165 ? -0.088 5.411 -16.265 1.00 88.12 165 GLU A CA 1
ATOM 1300 C C . GLU A 1 165 ? 1.150 5.534 -15.347 1.00 88.12 165 GLU A C 1
ATOM 1302 O O . GLU A 1 165 ? 1.219 4.889 -14.296 1.00 88.12 165 GLU A O 1
ATOM 1307 N N . SER A 1 166 ? 2.087 6.438 -15.661 1.00 91.25 166 SER A N 1
ATOM 1308 C CA . SER A 1 166 ? 3.286 6.716 -14.850 1.00 91.25 166 SER A CA 1
ATOM 1309 C C . SER A 1 166 ? 3.088 7.790 -13.774 1.00 91.25 166 SER A C 1
ATOM 1311 O O . SER A 1 166 ? 3.929 7.938 -12.879 1.00 91.25 166 SER A O 1
ATOM 1313 N N . SER A 1 167 ? 1.955 8.500 -13.793 1.00 94.06 167 SER A N 1
ATOM 1314 C CA . SER A 1 167 ? 1.641 9.591 -12.867 1.00 94.06 167 SER A CA 1
ATOM 1315 C C . SER A 1 167 ? 1.782 9.206 -11.392 1.00 94.06 167 SER A C 1
ATOM 1317 O O . SER A 1 167 ? 2.285 9.994 -10.591 1.00 94.06 167 SER A O 1
ATOM 1319 N N . PHE A 1 168 ? 1.373 7.991 -11.005 1.00 94.69 168 PHE A N 1
ATOM 1320 C CA . PHE A 1 168 ? 1.547 7.528 -9.624 1.00 94.69 168 PHE A CA 1
ATOM 1321 C C . PHE A 1 168 ? 3.027 7.532 -9.216 1.00 94.69 168 PHE A C 1
ATOM 1323 O O . PHE A 1 168 ? 3.382 8.131 -8.201 1.00 94.69 168 PHE A O 1
ATOM 1330 N N . LEU A 1 169 ? 3.893 6.902 -10.015 1.00 95.94 169 LEU A N 1
ATOM 1331 C CA . LEU A 1 169 ? 5.323 6.806 -9.720 1.00 95.94 169 LEU A CA 1
ATOM 1332 C C . LEU A 1 169 ? 5.995 8.182 -9.737 1.00 95.94 169 LEU A C 1
ATOM 1334 O O . LEU A 1 169 ? 6.786 8.471 -8.838 1.00 95.94 169 LEU A O 1
ATOM 1338 N N . TYR A 1 170 ? 5.628 9.046 -10.691 1.00 96.00 170 TYR A N 1
ATOM 1339 C CA . TYR A 1 170 ? 6.097 10.433 -10.758 1.00 96.00 170 TYR A CA 1
ATOM 1340 C C . TYR A 1 170 ? 5.875 11.155 -9.421 1.00 96.00 170 TYR A C 1
ATOM 1342 O O . TYR A 1 170 ? 6.830 11.570 -8.762 1.00 96.00 170 TYR A O 1
ATOM 1350 N N . PHE A 1 171 ? 4.624 11.237 -8.959 1.00 96.12 171 PHE A N 1
ATOM 1351 C CA . PHE A 1 171 ? 4.295 11.948 -7.721 1.00 96.12 171 PHE A CA 1
ATOM 1352 C C . PHE A 1 171 ? 4.806 11.240 -6.466 1.00 96.12 171 PHE A C 1
ATOM 1354 O O . PHE A 1 171 ? 5.206 11.900 -5.501 1.00 96.12 171 PHE A O 1
ATOM 1361 N N . SER A 1 172 ? 4.830 9.906 -6.465 1.00 96.75 172 SER A N 1
ATOM 1362 C CA . SER A 1 172 ? 5.370 9.155 -5.334 1.00 96.75 172 SER A CA 1
ATOM 1363 C C . SER A 1 172 ? 6.860 9.443 -5.142 1.00 96.75 172 SER A C 1
ATOM 1365 O O . SER A 1 172 ? 7.295 9.636 -4.002 1.00 96.75 172 SER A O 1
ATOM 1367 N N . SER A 1 173 ? 7.618 9.576 -6.240 1.00 95.25 173 SER A N 1
ATOM 1368 C CA . SER A 1 173 ? 9.052 9.886 -6.211 1.00 95.25 173 SER A CA 1
ATOM 1369 C C . SER A 1 173 ? 9.361 11.258 -5.595 1.00 95.25 173 SER A C 1
ATOM 1371 O O . SER A 1 173 ? 10.331 11.385 -4.852 1.00 95.25 173 SER A O 1
ATOM 1373 N N . ILE A 1 174 ? 8.494 12.261 -5.795 1.00 95.00 174 ILE A N 1
ATOM 1374 C CA . ILE A 1 174 ? 8.668 13.621 -5.246 1.00 95.00 174 ILE A CA 1
ATOM 1375 C C . ILE A 1 174 ? 8.664 13.608 -3.712 1.00 95.00 174 ILE A C 1
ATOM 1377 O O . ILE A 1 174 ? 9.479 14.273 -3.075 1.00 95.00 174 ILE A O 1
ATOM 1381 N N . SER A 1 175 ? 7.755 12.839 -3.109 1.00 96.75 175 SER A N 1
ATOM 1382 C CA . SER A 1 175 ? 7.619 12.750 -1.648 1.00 96.75 175 SER A CA 1
ATOM 1383 C C . SER A 1 175 ? 8.436 11.615 -1.019 1.00 96.75 175 SER A C 1
ATOM 1385 O O . SER A 1 175 ? 8.400 11.434 0.200 1.00 96.75 175 SER A O 1
ATOM 1387 N N . PHE A 1 176 ? 9.164 10.832 -1.820 1.00 97.31 176 PHE A N 1
ATOM 1388 C CA . PHE A 1 176 ? 9.824 9.603 -1.376 1.00 97.31 176 PHE A CA 1
ATOM 1389 C C . PHE A 1 176 ? 10.846 9.854 -0.260 1.00 97.31 176 PHE A C 1
ATOM 1391 O O . PHE A 1 176 ? 10.750 9.248 0.806 1.00 97.31 176 PHE A O 1
ATOM 1398 N N . SER A 1 177 ? 11.761 10.811 -0.441 1.00 96.50 177 SER A N 1
ATOM 1399 C CA . SER A 1 177 ? 12.799 11.118 0.557 1.00 96.50 177 SER A CA 1
ATOM 1400 C C . SER A 1 177 ? 12.219 11.580 1.898 1.00 96.50 177 SER A C 1
ATOM 1402 O O . SER A 1 177 ? 12.728 11.202 2.956 1.00 96.50 177 SER A O 1
ATOM 1404 N N . LEU A 1 178 ? 11.118 12.345 1.874 1.00 97.88 178 LEU A N 1
ATOM 1405 C CA . LEU A 1 178 ? 10.394 12.734 3.088 1.00 97.88 178 LEU A CA 1
ATOM 1406 C C . LEU A 1 178 ? 9.837 11.495 3.801 1.00 97.88 178 LEU A C 1
ATOM 1408 O O . LEU A 1 178 ? 10.033 11.340 5.003 1.00 97.88 178 LEU A O 1
ATOM 1412 N N . ARG A 1 179 ? 9.194 10.581 3.066 1.00 98.31 179 ARG A N 1
ATOM 1413 C CA . ARG A 1 179 ? 8.610 9.353 3.630 1.00 98.31 179 ARG A CA 1
ATOM 1414 C C . ARG A 1 179 ? 9.668 8.391 4.181 1.00 98.31 179 ARG A C 1
ATOM 1416 O O . ARG A 1 179 ? 9.436 7.799 5.232 1.00 98.31 179 ARG A O 1
ATOM 1423 N N . VAL A 1 180 ? 10.836 8.274 3.546 1.00 98.12 180 VAL A N 1
ATOM 1424 C CA . VAL A 1 180 ? 11.982 7.504 4.078 1.00 98.12 180 VAL A CA 1
ATOM 1425 C C . VAL A 1 180 ? 12.506 8.120 5.378 1.00 98.12 180 VAL A C 1
ATOM 1427 O O . VAL A 1 180 ? 12.742 7.408 6.357 1.00 98.12 180 VAL A O 1
ATOM 1430 N N . SER A 1 181 ? 12.645 9.447 5.414 1.00 97.25 181 SER A N 1
ATOM 1431 C CA . SER A 1 181 ? 13.096 10.175 6.607 1.00 97.25 181 SER A CA 1
ATOM 1432 C C . SER A 1 181 ? 12.116 9.994 7.768 1.00 97.25 181 SER A C 1
ATOM 1434 O O . SER A 1 181 ? 12.520 9.625 8.868 1.00 97.25 181 SER A O 1
ATOM 1436 N N . LEU A 1 182 ? 10.815 10.148 7.505 1.00 97.81 182 LEU A N 1
ATOM 1437 C CA . LEU A 1 182 ? 9.749 9.914 8.479 1.00 97.81 182 LEU A CA 1
ATOM 1438 C C . LEU A 1 182 ? 9.702 8.460 8.954 1.00 97.81 182 LEU A C 1
ATOM 1440 O O . LEU A 1 182 ? 9.526 8.222 10.144 1.00 97.81 182 LEU A O 1
ATOM 1444 N N . ASN A 1 183 ? 9.873 7.482 8.059 1.00 97.88 183 ASN A N 1
ATOM 1445 C CA . ASN A 1 183 ? 9.950 6.072 8.441 1.00 97.88 183 ASN A CA 1
ATOM 1446 C C . ASN A 1 183 ? 11.132 5.814 9.388 1.00 97.88 183 ASN A C 1
ATOM 1448 O O . ASN A 1 183 ? 10.963 5.102 10.373 1.00 97.88 183 ASN A O 1
ATOM 1452 N N . SER A 1 184 ? 12.297 6.403 9.124 1.00 96.19 184 SER A N 1
ATOM 1453 C CA . SER A 1 184 ? 13.467 6.261 9.998 1.00 96.19 184 SER A CA 1
ATOM 1454 C C . SER A 1 184 ? 13.208 6.891 11.366 1.00 96.19 184 SER A C 1
ATOM 1456 O O . SER A 1 184 ? 13.457 6.270 12.393 1.00 96.19 184 SER A O 1
ATOM 1458 N N . LEU A 1 185 ? 12.620 8.086 11.363 1.00 95.31 185 LEU A N 1
ATOM 1459 C CA . LEU A 1 185 ? 12.281 8.860 12.550 1.00 95.31 185 LEU A CA 1
ATOM 1460 C C . LEU A 1 185 ? 11.304 8.126 13.482 1.00 95.31 185 LEU A C 1
ATOM 1462 O O . LEU A 1 185 ? 11.551 8.031 14.678 1.00 95.31 185 LEU A O 1
ATOM 1466 N N . VAL A 1 186 ? 10.208 7.567 12.952 1.00 94.75 186 VAL A N 1
ATOM 1467 C CA . VAL A 1 186 ? 9.205 6.862 13.780 1.00 94.75 186 VAL A CA 1
ATOM 1468 C C . VAL A 1 186 ? 9.690 5.507 14.305 1.00 94.75 186 VAL A C 1
ATOM 1470 O O . VAL A 1 186 ? 9.055 4.945 15.195 1.00 94.75 186 VAL A O 1
ATOM 1473 N N . ASN A 1 187 ? 10.785 4.973 13.755 1.00 94.00 187 ASN A N 1
ATOM 1474 C CA . ASN A 1 187 ? 11.408 3.726 14.202 1.00 94.00 187 ASN A CA 1
ATOM 1475 C C . ASN A 1 187 ? 12.667 3.956 15.062 1.00 94.00 187 ASN A C 1
ATOM 1477 O O . ASN A 1 187 ? 13.261 2.982 15.531 1.00 94.00 187 ASN A O 1
ATOM 1481 N N . ASP A 1 188 ? 13.076 5.207 15.303 1.00 92.25 188 ASP A N 1
ATOM 1482 C CA . ASP A 1 188 ? 14.190 5.518 16.197 1.00 92.25 188 ASP A CA 1
ATOM 1483 C C . ASP A 1 188 ? 13.738 5.498 17.665 1.00 92.25 188 ASP A C 1
ATOM 1485 O O . ASP A 1 188 ? 13.142 6.438 18.189 1.00 92.25 188 ASP A O 1
ATOM 1489 N N . MET A 1 189 ? 14.048 4.399 18.351 1.00 86.31 189 MET A N 1
ATOM 1490 C CA . MET A 1 189 ? 13.736 4.227 19.773 1.00 86.31 189 MET A CA 1
ATOM 1491 C C . MET A 1 189 ? 14.719 4.952 20.705 1.00 86.31 189 MET A C 1
ATOM 1493 O O . MET A 1 189 ? 14.474 5.015 21.910 1.00 86.31 189 MET A O 1
ATOM 1497 N N . SER A 1 190 ? 15.843 5.450 20.184 1.00 90.38 190 SER A N 1
ATOM 1498 C CA . SER A 1 190 ? 16.886 6.096 20.987 1.00 90.38 190 SER A CA 1
ATOM 1499 C C . SER A 1 190 ? 16.606 7.578 21.240 1.00 90.38 190 SER A C 1
ATOM 1501 O O . SER A 1 190 ? 17.012 8.110 22.275 1.00 90.38 190 SER A O 1
ATOM 1503 N N . SER A 1 191 ? 15.867 8.226 20.336 1.00 87.06 191 SER A N 1
ATOM 1504 C CA . SER A 1 191 ? 15.533 9.646 20.405 1.00 87.06 191 SER A CA 1
ATOM 1505 C C . SER A 1 191 ? 14.016 9.844 20.308 1.00 87.06 191 SER A C 1
ATOM 1507 O O . SER A 1 191 ? 13.480 9.933 19.203 1.00 87.06 191 SER A O 1
ATOM 1509 N N . PRO A 1 192 ? 13.286 9.914 21.441 1.00 85.62 192 PRO A N 1
ATOM 1510 C CA . PRO A 1 192 ? 11.847 10.138 21.405 1.00 85.62 192 PRO A CA 1
ATOM 1511 C C . PRO A 1 192 ? 11.532 11.503 20.790 1.00 85.62 192 PRO A C 1
ATOM 1513 O O . PRO A 1 192 ? 12.140 12.516 21.143 1.00 85.62 192 PRO A O 1
ATOM 1516 N N . LEU A 1 193 ? 10.539 11.521 19.902 1.00 89.56 193 LEU A N 1
ATOM 1517 C CA . LEU A 1 193 ? 10.117 12.722 19.193 1.00 89.56 193 LEU A CA 1
ATOM 1518 C C . LEU A 1 193 ? 9.638 13.820 20.135 1.00 89.56 193 LEU A C 1
ATOM 1520 O O . LEU A 1 193 ? 8.767 13.597 20.983 1.00 89.56 193 LEU A O 1
ATOM 1524 N N . ARG A 1 194 ? 10.153 15.033 19.934 1.00 92.38 194 ARG A N 1
ATOM 1525 C CA . ARG A 1 194 ? 9.612 16.228 20.580 1.00 92.38 194 ARG A CA 1
ATOM 1526 C C . ARG A 1 194 ? 8.361 16.685 19.847 1.00 92.38 194 ARG A C 1
ATOM 1528 O O . ARG A 1 194 ? 8.209 16.492 18.642 1.00 92.38 194 ARG A O 1
ATOM 1535 N N . TYR A 1 195 ? 7.458 17.327 20.577 1.00 94.06 195 TYR A N 1
ATOM 1536 C CA . TYR A 1 195 ? 6.192 17.770 20.002 1.00 94.06 195 TYR A CA 1
ATOM 1537 C C . TYR A 1 195 ? 6.397 18.820 18.902 1.00 94.06 195 TYR A C 1
ATOM 1539 O O . TYR A 1 195 ? 5.693 18.826 17.900 1.00 94.06 195 TYR A O 1
ATOM 1547 N N . GLU A 1 196 ? 7.404 19.677 19.054 1.00 95.12 196 GLU A N 1
ATOM 1548 C CA . GLU A 1 196 ? 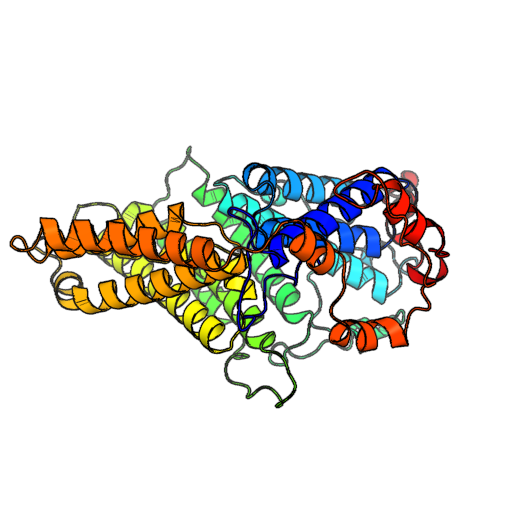7.772 20.686 18.062 1.00 95.12 196 GLU A CA 1
ATOM 1549 C C . GLU A 1 196 ? 8.226 20.049 16.737 1.00 95.12 196 GLU A C 1
ATOM 1551 O O . GLU A 1 196 ? 7.900 20.559 15.667 1.00 95.12 196 GLU A O 1
ATOM 1556 N N . GLU A 1 197 ? 8.918 18.906 16.794 1.00 94.94 197 GLU A N 1
ATOM 1557 C CA . GLU A 1 197 ? 9.317 18.144 15.604 1.00 94.94 197 GLU A CA 1
ATOM 1558 C C . GLU A 1 197 ? 8.101 17.511 14.925 1.00 94.94 197 GLU A C 1
ATOM 1560 O O . GLU A 1 197 ? 7.985 17.568 13.703 1.00 94.94 197 GLU A O 1
ATOM 1565 N N . VAL A 1 198 ? 7.160 16.968 15.707 1.00 96.50 198 VAL A N 1
ATOM 1566 C CA . VAL A 1 198 ? 5.892 16.437 15.180 1.00 96.50 198 VAL A CA 1
ATOM 1567 C C . VAL A 1 198 ? 5.142 17.504 14.384 1.00 96.50 198 VAL A C 1
ATOM 1569 O O . VAL A 1 198 ? 4.776 17.248 13.240 1.00 96.50 198 VAL A O 1
ATOM 1572 N N . MET A 1 199 ? 4.990 18.707 14.943 1.00 97.25 199 MET A N 1
ATOM 1573 C CA . MET A 1 199 ? 4.325 19.823 14.259 1.00 97.25 199 MET A CA 1
ATOM 1574 C C . MET A 1 199 ? 5.061 20.244 12.979 1.00 97.25 199 MET A C 1
ATOM 1576 O O . MET A 1 199 ? 4.430 20.532 11.964 1.00 97.25 199 MET A O 1
ATOM 1580 N N . HIS A 1 200 ? 6.398 20.263 12.999 1.00 97.69 200 HIS A N 1
ATOM 1581 C CA . HIS A 1 200 ? 7.191 20.584 11.812 1.00 97.69 200 HIS A CA 1
ATOM 1582 C C . HIS A 1 200 ? 6.956 19.574 10.679 1.00 97.69 200 HIS A C 1
ATOM 1584 O O . HIS A 1 200 ? 6.719 19.956 9.532 1.00 97.69 200 HIS A O 1
ATOM 1590 N N . TYR A 1 201 ? 6.983 18.278 10.990 1.00 98.00 201 TYR A N 1
ATOM 1591 C CA . TYR A 1 201 ? 6.736 17.237 9.995 1.00 98.00 201 TYR A CA 1
ATOM 1592 C C . TYR A 1 201 ? 5.275 17.192 9.530 1.00 98.00 201 TYR A C 1
ATOM 1594 O O . TYR A 1 201 ? 5.032 16.922 8.354 1.00 98.00 201 TYR A O 1
ATOM 1602 N N . GLU A 1 202 ? 4.308 17.502 10.397 1.00 97.69 202 GLU A N 1
ATOM 1603 C CA . GLU A 1 202 ? 2.899 17.682 10.021 1.00 97.69 202 GLU A CA 1
ATOM 1604 C C . GLU A 1 202 ? 2.738 18.761 8.940 1.00 97.69 202 GLU A C 1
ATOM 1606 O O . GLU A 1 202 ? 2.053 18.536 7.936 1.00 97.69 202 GLU A O 1
ATOM 1611 N N . GLU A 1 203 ? 3.404 19.909 9.099 1.00 98.00 203 GLU A N 1
ATOM 1612 C CA . GLU A 1 203 ? 3.387 20.996 8.116 1.00 98.00 203 GLU A CA 1
ATOM 1613 C C . GLU A 1 203 ? 3.962 20.537 6.767 1.00 98.00 203 GLU A C 1
ATOM 1615 O O . GLU A 1 203 ? 3.351 20.764 5.717 1.00 98.00 203 GLU A O 1
ATOM 1620 N N . LEU A 1 204 ? 5.098 19.829 6.783 1.00 98.31 204 LEU A N 1
ATOM 1621 C CA . LEU A 1 204 ? 5.712 19.278 5.571 1.00 98.31 204 LEU A CA 1
ATOM 1622 C C . LEU A 1 204 ? 4.790 18.275 4.866 1.00 98.31 204 LEU A C 1
ATOM 1624 O O . LEU A 1 204 ? 4.597 18.368 3.654 1.00 98.31 204 LEU A O 1
ATOM 1628 N N . ILE A 1 205 ? 4.180 17.349 5.611 1.00 98.44 205 ILE A N 1
ATOM 1629 C CA . ILE A 1 205 ? 3.236 16.366 5.058 1.00 98.44 205 ILE A CA 1
ATOM 1630 C C . ILE A 1 205 ? 2.021 17.075 4.452 1.00 98.44 205 ILE A C 1
ATOM 1632 O O . ILE A 1 205 ? 1.605 16.754 3.338 1.00 98.44 205 ILE A O 1
ATOM 1636 N N . THR A 1 206 ? 1.470 18.065 5.153 1.00 97.62 206 THR A N 1
ATOM 1637 C CA . THR A 1 206 ? 0.319 18.848 4.685 1.00 97.62 206 THR A CA 1
ATOM 1638 C C . THR A 1 206 ? 0.649 19.602 3.399 1.00 97.62 206 THR A C 1
ATOM 1640 O O . THR A 1 206 ? -0.158 19.613 2.467 1.00 97.62 206 THR A O 1
ATOM 1643 N N . LYS A 1 207 ? 1.857 20.166 3.300 1.00 97.62 207 LYS A N 1
ATOM 1644 C CA . LYS A 1 207 ? 2.346 20.821 2.085 1.00 97.62 207 LYS A CA 1
ATOM 1645 C C . LYS A 1 207 ? 2.458 19.851 0.909 1.00 97.62 207 LYS A C 1
ATOM 1647 O O . LYS A 1 207 ? 2.065 20.215 -0.194 1.00 97.62 207 LYS A O 1
ATOM 1652 N N . GLU A 1 208 ? 2.956 18.630 1.111 1.00 97.38 208 GLU A N 1
ATOM 1653 C CA . GLU A 1 208 ? 2.995 17.620 0.039 1.00 97.38 208 GLU A CA 1
ATOM 1654 C C . GLU A 1 208 ? 1.589 17.160 -0.374 1.00 97.38 208 GLU A C 1
ATOM 1656 O O . GLU A 1 208 ? 1.308 17.044 -1.566 1.00 97.38 208 GLU A O 1
ATOM 1661 N N . LEU A 1 209 ? 0.668 16.982 0.580 1.00 96.75 209 LEU A N 1
ATOM 1662 C CA . LEU A 1 209 ? -0.730 16.631 0.295 1.00 96.75 209 LEU A CA 1
ATOM 1663 C C . LEU A 1 209 ? -1.438 17.688 -0.569 1.00 96.75 209 LEU A C 1
ATOM 1665 O O . LEU A 1 209 ? -2.240 17.334 -1.434 1.00 96.75 209 LEU A O 1
ATOM 1669 N N . GLN A 1 210 ? -1.133 18.973 -0.368 1.00 95.19 210 GLN A N 1
ATOM 1670 C CA . GLN A 1 210 ? -1.692 20.079 -1.158 1.00 95.19 210 GLN A CA 1
ATOM 1671 C C . GLN A 1 210 ? -1.202 20.103 -2.613 1.00 95.19 210 GLN A C 1
ATOM 1673 O O . GLN A 1 210 ? -1.888 20.657 -3.469 1.00 95.19 210 GLN A O 1
ATOM 1678 N N . LYS A 1 211 ? -0.045 19.498 -2.915 1.00 93.81 211 LYS A N 1
ATOM 1679 C CA . LYS A 1 211 ? 0.481 19.405 -4.289 1.00 93.81 211 LYS A CA 1
ATOM 1680 C C . LYS A 1 211 ? -0.191 18.312 -5.115 1.00 93.81 211 LYS A C 1
ATOM 1682 O O . LYS A 1 211 ? 0.015 18.258 -6.326 1.00 93.81 211 LYS A O 1
ATOM 1687 N N . LEU A 1 212 ? -0.944 17.414 -4.477 1.00 93.56 212 LEU A N 1
ATOM 1688 C CA . LEU A 1 212 ? -1.537 16.280 -5.169 1.00 93.56 212 LEU A CA 1
ATOM 1689 C C . LEU A 1 212 ? -2.647 16.742 -6.133 1.00 93.56 212 LEU A C 1
ATOM 1691 O O . LEU A 1 212 ? -3.565 17.455 -5.718 1.00 93.56 212 LEU A O 1
ATOM 1695 N N . PRO A 1 213 ? -2.625 16.291 -7.396 1.00 88.56 213 PRO A N 1
ATOM 1696 C CA . PRO A 1 213 ? -3.520 16.780 -8.439 1.00 88.56 213 PRO A CA 1
ATOM 1697 C C . PRO A 1 213 ? -4.971 16.316 -8.228 1.00 88.56 213 PRO A C 1
ATOM 1699 O O . PRO A 1 213 ? -5.221 15.280 -7.599 1.00 88.56 213 PRO A O 1
ATOM 1702 N N . PRO A 1 214 ? -5.965 17.051 -8.758 1.00 82.94 214 PRO A N 1
ATOM 1703 C CA . PRO A 1 214 ? -7.381 16.753 -8.570 1.00 82.94 214 PRO A CA 1
ATOM 1704 C C . PRO A 1 214 ? -7.905 15.699 -9.565 1.00 82.94 214 PRO A C 1
ATOM 1706 O O . PRO A 1 214 ? -8.977 15.864 -10.138 1.00 82.94 214 PRO A O 1
ATOM 1709 N N . TRP A 1 215 ? -7.198 14.580 -9.762 1.00 81.88 215 TRP A N 1
ATOM 1710 C CA . TRP A 1 215 ? -7.648 13.509 -10.673 1.00 81.88 215 TRP A CA 1
ATOM 1711 C C . TRP A 1 215 ? -8.954 12.823 -10.239 1.00 81.88 215 TRP A C 1
ATOM 1713 O O . TRP A 1 215 ? -9.546 12.066 -10.997 1.00 81.88 215 TRP A O 1
ATOM 1723 N N . SER A 1 216 ? -9.423 13.087 -9.018 1.00 64.62 216 SER A N 1
ATOM 1724 C CA . SER A 1 216 ? -10.629 12.492 -8.439 1.00 64.62 216 SER A CA 1
ATOM 1725 C C . SER A 1 216 ? -11.949 13.081 -8.957 1.00 64.62 216 SER A C 1
ATOM 1727 O O . SER A 1 216 ? -13.003 12.528 -8.643 1.00 64.62 216 SER A O 1
ATOM 1729 N N . SER A 1 217 ? -11.914 14.197 -9.698 1.00 53.22 217 SER A N 1
ATOM 1730 C CA . SER A 1 217 ? -13.099 14.924 -10.188 1.00 53.22 217 SER A CA 1
ATOM 1731 C C . SER A 1 217 ? -13.277 14.893 -11.705 1.00 53.22 217 SER A C 1
ATOM 1733 O O . SER A 1 217 ? -14.361 15.225 -12.197 1.00 53.22 217 SER A O 1
ATOM 1735 N N . VAL A 1 218 ? -12.244 14.499 -12.454 1.00 49.78 218 VAL A N 1
ATOM 1736 C CA . VAL A 1 218 ? -12.354 14.331 -13.902 1.00 49.78 218 VAL A CA 1
ATOM 1737 C C . VAL A 1 218 ? -13.233 13.112 -14.113 1.00 49.78 218 VAL A C 1
ATOM 1739 O O . VAL A 1 218 ? -12.856 12.002 -13.746 1.00 49.78 218 VAL A O 1
ATOM 1742 N N . ARG A 1 219 ? -14.448 13.337 -14.625 1.00 45.19 219 ARG A N 1
ATOM 1743 C CA . ARG A 1 219 ? -15.322 12.265 -15.097 1.00 45.19 219 ARG A CA 1
ATOM 1744 C C . ARG A 1 219 ? -14.488 11.445 -16.068 1.00 45.19 219 ARG A C 1
ATOM 1746 O O . ARG A 1 219 ? -14.234 11.915 -17.174 1.00 45.19 219 ARG A O 1
ATOM 1753 N N . SER A 1 220 ? -14.023 10.286 -15.617 1.00 44.47 220 SER A N 1
ATOM 1754 C CA . SER A 1 220 ? -13.345 9.311 -16.453 1.00 44.47 220 SER A CA 1
ATOM 1755 C C . SER A 1 220 ? -14.164 9.174 -17.727 1.00 44.47 220 SER A C 1
ATOM 1757 O O . SER A 1 220 ? -15.402 9.121 -17.667 1.00 44.47 220 SER A O 1
ATOM 1759 N N . HIS A 1 221 ? -13.501 9.157 -18.881 1.00 42.50 221 HIS A N 1
ATOM 1760 C CA . HIS A 1 221 ? -14.159 8.687 -20.089 1.00 42.50 221 HIS A CA 1
ATOM 1761 C C . HIS A 1 221 ? -14.897 7.379 -19.745 1.00 42.50 221 HIS A C 1
ATOM 1763 O O . HIS A 1 221 ? -14.385 6.601 -18.941 1.00 42.50 221 HIS A O 1
ATOM 1769 N N . PRO A 1 222 ? -16.095 7.109 -20.291 1.00 44.84 222 PRO A N 1
ATOM 1770 C CA . PRO A 1 222 ? -16.921 5.963 -19.885 1.00 44.84 222 PRO A CA 1
ATOM 1771 C C . PRO A 1 222 ? -16.230 4.585 -19.991 1.00 44.84 222 PRO A C 1
ATOM 1773 O O . PRO A 1 222 ? -16.766 3.607 -19.479 1.00 44.84 222 PRO A O 1
ATOM 1776 N N . ASN A 1 223 ? -15.038 4.522 -20.599 1.00 44.31 223 ASN A N 1
ATOM 1777 C CA . ASN A 1 223 ? -14.201 3.334 -20.757 1.00 44.31 223 ASN A CA 1
ATOM 1778 C C . ASN A 1 223 ? -12.896 3.349 -19.933 1.00 44.31 223 ASN A C 1
ATOM 1780 O O . ASN A 1 223 ? -12.121 2.402 -20.043 1.00 44.31 223 ASN A O 1
ATOM 1784 N N . GLU A 1 224 ? -12.618 4.381 -19.130 1.00 53.22 224 GLU A N 1
ATOM 1785 C CA . GLU A 1 224 ? -11.408 4.425 -18.304 1.00 53.22 224 GLU A CA 1
ATOM 1786 C C . GLU A 1 224 ? -11.664 3.775 -16.936 1.00 53.22 224 GLU A C 1
ATOM 1788 O O . GLU A 1 224 ? -12.484 4.273 -16.155 1.00 53.22 224 GLU A O 1
ATOM 1793 N N . PRO A 1 225 ? -10.988 2.655 -16.617 1.00 54.81 225 PRO A N 1
ATOM 1794 C CA . PRO A 1 225 ? -11.082 2.035 -15.302 1.00 54.81 225 PRO A CA 1
ATOM 1795 C C . PRO A 1 225 ? -10.628 3.042 -14.238 1.00 54.81 225 PRO A C 1
ATOM 1797 O O . PRO A 1 225 ? -9.767 3.874 -14.507 1.00 54.81 225 PRO A O 1
ATOM 1800 N N . GLY A 1 226 ? -11.187 2.978 -13.023 1.00 72.94 226 GLY A N 1
ATOM 1801 C CA . GLY A 1 226 ? -10.932 3.909 -11.906 1.00 72.94 226 GLY A CA 1
ATOM 1802 C C . GLY A 1 226 ? -9.500 3.904 -11.330 1.00 72.94 226 GLY A C 1
ATOM 1803 O O . GLY A 1 226 ? -9.324 3.945 -10.111 1.00 72.94 226 GLY A O 1
ATOM 1804 N N . LEU A 1 227 ? -8.483 3.814 -12.188 1.00 82.62 227 LEU A N 1
ATOM 1805 C CA . LEU A 1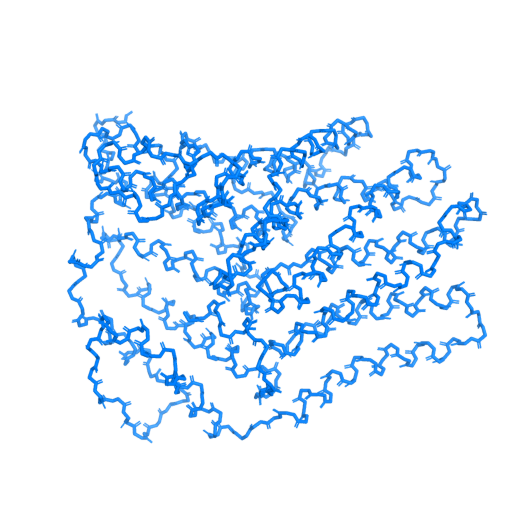 227 ? -7.051 3.826 -11.913 1.00 82.62 227 LEU A CA 1
ATOM 1806 C C . LEU A 1 227 ? -6.579 5.206 -11.459 1.00 82.62 227 LEU A C 1
ATOM 1808 O O . LEU A 1 227 ? -5.832 5.284 -10.489 1.00 82.62 227 LEU A O 1
ATOM 1812 N N . SER A 1 228 ? -7.072 6.288 -12.070 1.00 87.12 228 SER A N 1
ATOM 1813 C CA . SER A 1 228 ? -6.736 7.661 -11.665 1.00 87.12 228 SER A CA 1
ATOM 1814 C C . SER A 1 228 ? -7.178 7.957 -10.228 1.00 87.12 228 SER A C 1
ATOM 1816 O O . SER A 1 228 ? -6.411 8.503 -9.429 1.00 87.12 228 SER A O 1
ATOM 1818 N N . LEU A 1 229 ? -8.384 7.508 -9.858 1.00 88.25 229 LEU A N 1
ATOM 1819 C CA . LEU A 1 229 ? -8.893 7.587 -8.491 1.00 88.25 229 LEU A CA 1
ATOM 1820 C C . LEU A 1 229 ? -8.038 6.745 -7.535 1.00 88.25 229 LEU A C 1
ATOM 1822 O O . LEU A 1 229 ? -7.635 7.246 -6.488 1.00 88.25 229 LEU A O 1
ATOM 1826 N N . ALA A 1 230 ? -7.710 5.500 -7.897 1.00 89.81 230 ALA A N 1
ATOM 1827 C CA . ALA A 1 230 ? -6.875 4.630 -7.069 1.00 89.81 230 ALA A CA 1
ATOM 1828 C C . ALA A 1 230 ? -5.458 5.189 -6.867 1.00 89.81 230 ALA A C 1
ATOM 1830 O O . ALA A 1 230 ? -4.971 5.221 -5.738 1.00 89.81 230 ALA A O 1
ATOM 1831 N N . ALA A 1 231 ? -4.821 5.686 -7.928 1.00 92.56 231 ALA A N 1
ATOM 1832 C CA . ALA A 1 231 ? -3.518 6.338 -7.870 1.00 92.56 231 ALA A CA 1
ATOM 1833 C C . ALA A 1 231 ? -3.564 7.564 -6.951 1.00 92.56 231 ALA A C 1
ATOM 1835 O O . ALA A 1 231 ? -2.745 7.687 -6.038 1.00 92.56 231 ALA A O 1
ATOM 1836 N N . ARG A 1 232 ? -4.565 8.438 -7.126 1.00 93.38 232 ARG A N 1
ATOM 1837 C CA . ARG A 1 232 ? -4.732 9.629 -6.286 1.00 93.38 232 ARG A CA 1
ATOM 1838 C C . ARG A 1 232 ? -4.967 9.280 -4.820 1.00 93.38 232 ARG A C 1
ATOM 1840 O O . ARG A 1 232 ? -4.420 9.962 -3.953 1.00 93.38 232 ARG A O 1
ATOM 1847 N N . THR A 1 233 ? -5.776 8.260 -4.541 1.00 94.12 233 THR A N 1
ATOM 1848 C CA . THR A 1 233 ? -6.022 7.783 -3.177 1.00 94.12 233 THR A CA 1
ATOM 1849 C C . THR A 1 233 ? -4.759 7.199 -2.559 1.00 94.12 233 THR A C 1
ATOM 1851 O O . THR A 1 233 ? -4.457 7.510 -1.412 1.00 94.12 233 THR A O 1
ATOM 1854 N N . LEU A 1 234 ? -3.981 6.400 -3.292 1.00 95.81 234 LEU A N 1
ATOM 1855 C CA . LEU A 1 234 ? -2.753 5.822 -2.749 1.00 95.81 234 LEU A CA 1
ATOM 1856 C C . LEU A 1 234 ? -1.709 6.901 -2.420 1.00 95.81 234 LEU A C 1
ATOM 1858 O O . LEU A 1 234 ? -1.148 6.865 -1.327 1.00 95.81 234 LEU A O 1
ATOM 1862 N N . LEU A 1 235 ? -1.520 7.897 -3.298 1.00 97.12 235 LEU A N 1
ATOM 1863 C CA . LEU A 1 235 ? -0.643 9.056 -3.050 1.00 97.12 235 LEU A CA 1
ATOM 1864 C C . LEU A 1 235 ? -1.033 9.843 -1.790 1.00 97.12 235 LEU A C 1
ATOM 1866 O O . LEU A 1 235 ? -0.177 10.373 -1.085 1.00 97.12 235 LEU A O 1
ATOM 1870 N N . ASP A 1 236 ? -2.330 9.922 -1.511 1.00 97.25 236 ASP A N 1
ATOM 1871 C CA . ASP A 1 236 ? -2.870 10.597 -0.337 1.00 97.25 236 ASP A CA 1
ATOM 1872 C C . ASP A 1 236 ? -2.620 9.793 0.942 1.00 97.25 236 ASP A C 1
ATOM 1874 O O . ASP A 1 236 ? -2.002 10.262 1.901 1.00 97.25 236 ASP A O 1
ATOM 1878 N N . VAL A 1 237 ? -3.070 8.537 0.928 1.00 97.06 237 VAL A N 1
ATOM 1879 C CA . VAL A 1 237 ? -3.032 7.624 2.069 1.00 97.06 237 VAL A CA 1
ATOM 1880 C C . VAL A 1 237 ? -1.590 7.368 2.498 1.00 97.06 237 VAL A C 1
ATOM 1882 O O . VAL A 1 237 ? -1.310 7.356 3.699 1.00 97.06 237 VAL A O 1
ATOM 1885 N N . GLN A 1 238 ? -0.660 7.232 1.544 1.00 96.94 238 GLN A N 1
ATOM 1886 C CA . GLN A 1 238 ? 0.744 6.970 1.859 1.00 96.94 238 GLN A CA 1
ATOM 1887 C C . GLN A 1 238 ? 1.426 8.116 2.622 1.00 96.94 238 GLN A C 1
ATOM 1889 O O . GLN A 1 238 ? 2.416 7.870 3.310 1.00 96.94 238 GLN A O 1
ATOM 1894 N N . LEU A 1 239 ? 0.899 9.341 2.527 1.00 98.12 239 LEU A N 1
ATOM 1895 C CA . LEU A 1 239 ? 1.335 10.505 3.298 1.00 98.12 239 LEU A CA 1
ATOM 1896 C C . LEU A 1 239 ? 0.541 10.636 4.603 1.00 98.12 239 LEU A C 1
ATOM 1898 O O . LEU A 1 239 ? 1.137 10.773 5.671 1.00 98.12 239 LEU A O 1
ATOM 1902 N N . ARG A 1 240 ? -0.796 10.523 4.556 1.00 97.81 240 ARG A N 1
ATOM 1903 C CA . ARG A 1 240 ? -1.650 10.644 5.756 1.00 97.81 240 ARG A CA 1
ATOM 1904 C C . ARG A 1 240 ? -1.359 9.594 6.824 1.00 97.81 240 ARG A C 1
ATOM 1906 O O . ARG A 1 240 ? -1.518 9.893 8.005 1.00 97.81 240 ARG A O 1
ATOM 1913 N N . GLN A 1 241 ? -0.889 8.400 6.454 1.00 97.81 241 GLN A N 1
ATOM 1914 C CA . GLN A 1 241 ? -0.462 7.400 7.442 1.00 97.81 241 GLN A CA 1
ATOM 1915 C C . GLN A 1 241 ? 0.637 7.935 8.379 1.00 97.81 241 GLN A C 1
ATOM 1917 O O . GLN A 1 241 ? 0.678 7.549 9.546 1.00 97.81 241 GLN A O 1
ATOM 1922 N N . PHE A 1 242 ? 1.494 8.854 7.915 1.00 98.31 242 PHE A N 1
ATOM 1923 C CA . PHE A 1 242 ? 2.527 9.459 8.754 1.00 98.31 242 PHE A CA 1
ATOM 1924 C C . PHE A 1 242 ? 1.967 10.467 9.756 1.00 98.31 242 PHE A C 1
ATOM 1926 O O . PHE A 1 242 ? 2.473 10.514 10.872 1.00 98.31 242 PHE A O 1
ATOM 1933 N N . LEU A 1 243 ? 0.880 11.180 9.434 1.00 98.25 243 LEU A N 1
ATOM 1934 C CA . LEU A 1 243 ? 0.176 12.018 10.417 1.00 98.25 243 LEU A CA 1
ATOM 1935 C C . LEU A 1 243 ? -0.294 11.169 11.603 1.00 98.25 243 LEU A C 1
ATOM 1937 O O . LEU A 1 243 ? -0.059 11.511 12.759 1.00 98.25 243 LEU A O 1
ATOM 1941 N N . ILE A 1 244 ? -0.877 10.003 11.316 1.00 97.56 244 ILE A N 1
ATOM 1942 C CA . ILE A 1 244 ? -1.274 9.048 12.353 1.00 97.56 244 ILE A CA 1
ATOM 1943 C C . ILE A 1 244 ? -0.049 8.563 13.137 1.00 97.56 244 ILE A C 1
ATOM 1945 O O . ILE A 1 244 ? -0.065 8.597 14.364 1.00 97.56 244 ILE A O 1
ATOM 1949 N N . MET A 1 245 ? 1.018 8.116 12.467 1.00 96.69 245 MET A N 1
ATOM 1950 C CA . MET A 1 245 ? 2.199 7.571 13.153 1.00 96.69 245 MET A CA 1
ATOM 1951 C C . MET A 1 245 ? 2.893 8.596 14.064 1.00 96.69 245 MET A C 1
ATOM 1953 O O . MET A 1 245 ? 3.304 8.228 15.164 1.00 96.69 245 MET A O 1
ATOM 1957 N N . LEU A 1 246 ? 2.977 9.864 13.647 1.00 96.94 246 LEU A N 1
ATOM 1958 C CA . LEU A 1 246 ? 3.602 10.944 14.416 1.00 96.94 246 LEU A CA 1
ATOM 1959 C C . LEU A 1 246 ? 2.757 11.374 15.622 1.00 96.94 246 LEU A C 1
ATOM 1961 O O . LEU A 1 246 ? 3.284 11.531 16.723 1.00 96.94 246 LEU A O 1
ATOM 1965 N N . HIS A 1 247 ? 1.444 11.543 15.439 1.00 96.38 247 HIS A N 1
ATOM 1966 C CA . HIS A 1 247 ? 0.567 12.047 16.500 1.00 96.38 247 HIS A CA 1
ATOM 1967 C C . HIS A 1 247 ? 0.057 10.955 17.442 1.00 96.38 247 HIS A C 1
ATOM 1969 O O . HIS A 1 247 ? -0.289 11.264 18.583 1.00 96.38 247 HIS A O 1
ATOM 1975 N N . ALA A 1 248 ? 0.026 9.682 17.030 1.00 94.12 248 ALA A N 1
ATOM 1976 C CA . ALA A 1 248 ? -0.541 8.610 17.848 1.00 94.12 248 ALA A CA 1
ATOM 1977 C C . ALA A 1 248 ? 0.099 8.484 19.248 1.00 94.12 248 ALA A C 1
ATOM 1979 O O . ALA A 1 248 ? -0.655 8.330 20.208 1.00 94.12 248 ALA A O 1
ATOM 1980 N N . PRO A 1 249 ? 1.431 8.585 19.446 1.00 92.56 249 PRO A N 1
ATOM 1981 C CA . PRO A 1 249 ? 2.024 8.572 20.786 1.00 92.56 249 PRO A CA 1
ATOM 1982 C C . PRO A 1 249 ? 1.477 9.658 21.723 1.00 92.56 249 PRO A C 1
ATOM 1984 O O . PRO A 1 249 ? 1.278 9.388 22.905 1.00 92.56 249 PRO A O 1
ATOM 1987 N N . PHE A 1 250 ? 1.191 10.851 21.197 1.00 92.62 250 PHE A N 1
ATOM 1988 C CA . PHE A 1 250 ? 0.629 11.978 21.949 1.00 92.62 250 PHE A CA 1
ATOM 1989 C C . PHE A 1 250 ? -0.888 11.853 22.121 1.00 92.62 250 PHE A C 1
ATOM 1991 O O . PHE A 1 250 ? -1.417 12.139 23.191 1.00 92.62 250 PHE A O 1
ATOM 1998 N N . ALA A 1 251 ? -1.591 11.367 21.097 1.00 91.31 251 ALA A N 1
ATOM 1999 C CA . ALA A 1 251 ? -3.035 11.144 21.130 1.00 91.31 251 ALA A CA 1
ATOM 2000 C C . ALA A 1 251 ? -3.442 10.073 22.156 1.00 91.31 251 ALA A C 1
ATOM 2002 O O . ALA A 1 251 ? -4.502 10.179 22.775 1.00 91.31 251 ALA A O 1
ATOM 2003 N N . ARG A 1 252 ? -2.581 9.065 22.366 1.00 89.69 252 ARG A N 1
ATOM 2004 C CA . ARG A 1 252 ? -2.789 7.971 23.326 1.00 89.69 252 ARG A CA 1
ATOM 2005 C C . ARG A 1 252 ? -2.680 8.381 24.792 1.00 89.69 252 ARG A C 1
ATOM 2007 O O . ARG A 1 252 ? -3.051 7.590 25.658 1.00 89.69 252 ARG A O 1
ATOM 2014 N N . GLN A 1 253 ? -2.149 9.564 25.086 1.00 87.25 253 GLN A N 1
ATOM 2015 C CA . GLN A 1 253 ? -1.990 10.007 26.464 1.00 87.25 253 GLN A CA 1
ATOM 2016 C C . GLN A 1 253 ? -3.350 10.398 27.054 1.00 87.25 253 GLN A C 1
ATOM 2018 O O . GLN A 1 253 ? -4.103 11.175 26.465 1.00 87.25 253 GLN A O 1
ATOM 2023 N N . ALA A 1 254 ? -3.644 9.865 28.243 1.00 74.75 254 ALA A N 1
ATOM 2024 C CA . ALA A 1 254 ? -4.863 10.167 28.996 1.00 74.75 254 ALA A CA 1
ATOM 2025 C C . ALA A 1 254 ? -4.821 11.558 29.660 1.00 74.75 254 ALA A C 1
ATOM 2027 O O . ALA A 1 254 ? -5.780 11.990 30.287 1.00 74.75 254 ALA A O 1
ATOM 2028 N N . GLU A 1 255 ? -3.719 12.292 29.543 1.00 80.00 255 GLU A N 1
ATOM 2029 C CA . GLU A 1 255 ? -3.641 13.654 30.057 1.00 80.00 255 GLU A CA 1
ATOM 2030 C C . GLU A 1 255 ? -4.316 14.628 29.086 1.00 80.00 255 GLU A C 1
ATOM 2032 O O . GLU A 1 255 ? -4.019 14.661 27.889 1.00 80.00 255 GLU A O 1
ATOM 2037 N N . SER A 1 256 ? -5.223 15.459 29.600 1.00 72.44 256 SER A N 1
ATOM 2038 C CA . SER A 1 256 ? -5.935 16.465 28.807 1.00 72.44 256 SER A CA 1
ATOM 2039 C C . SER A 1 256 ? -5.127 17.763 28.683 1.00 72.44 256 SER A C 1
ATOM 2041 O O . SER A 1 256 ? -5.525 18.811 29.190 1.00 72.44 256 SER A O 1
ATOM 2043 N N . THR A 1 257 ? -3.978 17.701 28.010 1.00 85.31 257 THR A N 1
ATOM 2044 C CA . THR A 1 257 ? -3.225 18.891 27.576 1.00 85.31 257 THR A CA 1
ATOM 2045 C C . THR A 1 257 ? -3.677 19.306 26.176 1.00 85.31 257 THR A C 1
ATOM 2047 O O . THR A 1 257 ? -4.016 18.449 25.360 1.00 85.31 257 THR A O 1
ATOM 2050 N N . SER A 1 258 ? -3.609 20.601 25.848 1.00 86.69 258 SER A N 1
ATOM 2051 C CA . SER A 1 258 ? -3.946 21.122 24.509 1.00 86.69 258 SER A CA 1
ATOM 2052 C C . SER A 1 258 ? -3.239 20.373 23.369 1.00 86.69 258 SER A C 1
ATOM 2054 O O . SER A 1 258 ? -3.853 20.089 22.346 1.00 86.69 258 SER A O 1
ATOM 2056 N N . ARG A 1 259 ? -1.977 19.977 23.579 1.00 90.88 259 ARG A N 1
ATOM 2057 C CA . ARG A 1 259 ? -1.161 19.183 22.640 1.00 90.88 259 ARG A CA 1
ATOM 2058 C C . ARG A 1 259 ? -1.740 17.788 22.374 1.00 90.88 259 ARG A C 1
ATOM 2060 O O . ARG A 1 259 ? -1.756 17.320 21.237 1.00 90.88 259 ARG A O 1
ATOM 2067 N N . HIS A 1 260 ? -2.243 17.124 23.414 1.00 89.81 260 HIS A N 1
ATOM 2068 C CA . HIS A 1 260 ? -2.831 15.790 23.296 1.00 89.81 260 HIS A CA 1
ATOM 2069 C C . HIS A 1 260 ? -4.209 15.856 22.636 1.00 89.81 260 HIS A C 1
ATOM 2071 O O . HIS A 1 260 ? -4.488 15.057 21.746 1.00 89.81 260 HIS A O 1
ATOM 2077 N N . SER A 1 261 ? -5.036 16.845 22.996 1.00 88.62 261 SER A N 1
ATOM 2078 C CA . SER A 1 261 ? -6.324 17.089 22.330 1.00 88.62 261 SER A CA 1
ATOM 2079 C C . SER A 1 261 ? -6.143 17.398 20.842 1.00 88.62 261 SER A C 1
ATOM 2081 O O . SER A 1 261 ? -6.834 16.815 20.009 1.00 88.62 261 SER A O 1
ATOM 2083 N N . PHE A 1 262 ? -5.169 18.243 20.488 1.00 91.69 262 PHE A N 1
ATOM 2084 C CA . PHE A 1 262 ? -4.835 18.522 19.090 1.00 91.69 262 PHE A CA 1
ATOM 2085 C C . PHE A 1 262 ? -4.380 17.257 18.349 1.00 91.69 262 PHE A C 1
ATOM 2087 O O . PHE A 1 262 ? -4.912 16.936 17.292 1.00 91.69 262 PHE A O 1
ATOM 2094 N N . SER A 1 263 ? -3.474 16.473 18.937 1.00 95.00 263 SER A N 1
ATOM 2095 C CA . SER A 1 263 ? -3.012 15.214 18.332 1.00 95.00 263 SER A CA 1
ATOM 2096 C C . SER A 1 263 ? -4.125 14.180 18.152 1.00 95.00 263 SER A C 1
ATOM 2098 O O . SER A 1 263 ? -4.106 13.427 17.177 1.00 95.00 263 SER A O 1
ATOM 2100 N N . ARG A 1 264 ? -5.113 14.140 19.059 1.00 92.00 264 ARG A N 1
ATOM 2101 C CA . ARG A 1 264 ? -6.321 13.315 18.895 1.00 92.00 264 ARG A CA 1
ATOM 2102 C C . ARG A 1 264 ? -7.144 13.769 17.691 1.00 92.00 264 ARG A C 1
ATOM 2104 O O . ARG A 1 264 ? -7.569 12.909 16.923 1.00 92.00 264 ARG A O 1
ATOM 2111 N N . MET A 1 265 ? -7.315 15.081 17.505 1.00 92.38 265 MET A N 1
ATOM 2112 C CA . MET A 1 265 ? -8.007 15.645 16.342 1.00 92.38 265 MET A CA 1
ATOM 2113 C C . MET A 1 265 ? -7.288 15.282 15.038 1.00 92.38 265 MET A C 1
ATOM 2115 O O . MET A 1 265 ? -7.896 14.666 14.172 1.00 92.38 265 MET A O 1
ATOM 2119 N N . VAL A 1 266 ? -5.977 15.534 14.940 1.00 95.94 266 VAL A N 1
ATOM 2120 C CA . VAL A 1 266 ? -5.186 15.207 13.737 1.00 95.94 266 VAL A CA 1
ATOM 2121 C C . VAL A 1 266 ? -5.253 13.713 13.406 1.00 95.94 266 VAL A C 1
ATOM 2123 O O . VAL A 1 266 ? -5.484 13.337 12.256 1.00 95.94 266 VAL A O 1
ATOM 2126 N N . CYS A 1 267 ? -5.105 12.840 14.410 1.00 96.50 267 CYS A N 1
ATOM 2127 C CA . CYS A 1 267 ? -5.258 11.395 14.224 1.00 96.50 267 CYS A CA 1
ATOM 2128 C C . CYS A 1 267 ? -6.653 11.023 13.706 1.00 96.50 267 CYS A C 1
ATOM 2130 O O . CYS A 1 267 ? -6.767 10.177 12.819 1.00 96.50 267 CYS A O 1
ATOM 2132 N N . PHE A 1 268 ? -7.708 11.620 14.267 1.00 94.94 268 PHE A N 1
ATOM 2133 C CA . PHE A 1 268 ? -9.083 11.354 13.856 1.00 94.94 268 PHE A CA 1
ATOM 2134 C C . PHE A 1 268 ? -9.357 11.838 12.426 1.00 94.94 268 PHE A C 1
ATOM 2136 O O . PHE A 1 268 ? -9.885 11.071 11.620 1.00 94.94 268 PHE A O 1
ATOM 2143 N N . ASP A 1 269 ? -8.945 13.057 12.085 1.00 96.12 269 ASP A N 1
ATOM 2144 C CA . ASP A 1 269 ? -9.127 13.650 10.757 1.00 96.12 269 ASP A CA 1
ATOM 2145 C C . ASP A 1 269 ? -8.375 12.854 9.681 1.00 96.12 269 ASP A C 1
ATOM 2147 O O . ASP A 1 269 ? -8.916 12.540 8.618 1.00 96.12 269 ASP A O 1
ATOM 2151 N N . ALA A 1 270 ? -7.134 12.445 9.964 1.00 98.12 270 ALA A N 1
ATOM 2152 C CA . ALA A 1 270 ? -6.370 11.592 9.059 1.00 98.12 270 ALA A CA 1
ATOM 2153 C C . ALA A 1 270 ? -7.015 10.202 8.902 1.00 98.12 270 ALA A C 1
ATOM 2155 O O . ALA A 1 270 ? -7.153 9.709 7.780 1.00 98.12 270 ALA A O 1
ATOM 2156 N N . ALA A 1 271 ? -7.440 9.574 10.003 1.00 97.94 271 ALA A N 1
ATOM 2157 C CA . ALA A 1 271 ? -8.035 8.239 9.986 1.00 97.94 271 ALA A CA 1
ATOM 2158 C C . ALA A 1 271 ? -9.391 8.201 9.264 1.00 97.94 271 ALA A C 1
ATOM 2160 O O . ALA A 1 271 ? -9.621 7.310 8.441 1.00 97.94 271 ALA A O 1
ATOM 2161 N N . SER A 1 272 ? -10.267 9.169 9.538 1.00 97.38 272 SER A N 1
ATOM 2162 C CA . SER A 1 272 ? -11.570 9.313 8.879 1.00 97.38 272 SER A CA 1
ATOM 2163 C C . SER A 1 272 ? -11.413 9.563 7.379 1.00 97.38 272 SER A C 1
ATOM 2165 O O . SER A 1 272 ? -12.018 8.850 6.578 1.00 97.38 272 SER A O 1
ATOM 2167 N N . SER A 1 273 ? -10.507 10.467 6.988 1.00 97.62 273 SER A N 1
ATOM 2168 C CA . SER A 1 273 ? -10.193 10.733 5.580 1.00 97.62 273 SER A CA 1
ATOM 2169 C C . SER A 1 273 ? -9.686 9.488 4.845 1.00 97.62 273 SER A C 1
ATOM 2171 O O . SER A 1 273 ? -10.094 9.236 3.711 1.00 97.62 273 SER A O 1
ATOM 2173 N N . ILE A 1 274 ? -8.830 8.676 5.477 1.00 98.12 274 ILE A N 1
ATOM 2174 C CA . ILE A 1 274 ? -8.387 7.398 4.903 1.00 98.12 274 ILE A CA 1
ATOM 2175 C C . ILE A 1 274 ? -9.592 6.468 4.703 1.00 98.12 274 ILE A C 1
ATOM 2177 O O . ILE A 1 274 ? -9.777 5.948 3.606 1.00 98.12 274 ILE A O 1
ATOM 2181 N N . ILE A 1 275 ? -10.435 6.267 5.721 1.00 97.81 275 ILE A N 1
ATOM 2182 C CA . ILE A 1 275 ? -11.598 5.367 5.623 1.00 97.81 275 ILE A CA 1
ATOM 2183 C C . ILE A 1 275 ? -12.558 5.808 4.513 1.00 97.81 275 ILE A C 1
ATOM 2185 O O . ILE A 1 275 ? -12.977 4.967 3.719 1.00 97.81 275 ILE A O 1
ATOM 2189 N N . ASP A 1 276 ? -12.864 7.102 4.404 1.00 96.19 276 ASP A N 1
ATOM 2190 C CA . ASP A 1 276 ? -13.750 7.619 3.355 1.00 96.19 276 ASP A CA 1
ATOM 2191 C C . ASP A 1 276 ? -13.180 7.423 1.950 1.00 96.19 276 ASP A C 1
ATOM 2193 O O . ASP A 1 276 ? -13.914 7.084 1.021 1.00 96.19 276 ASP A O 1
ATOM 2197 N N . GLN A 1 277 ? -11.869 7.592 1.769 1.00 94.62 277 GLN A N 1
ATOM 2198 C CA . GLN A 1 277 ? -11.235 7.348 0.475 1.00 94.62 277 GLN A CA 1
ATOM 2199 C C . GLN A 1 277 ? -11.304 5.871 0.065 1.00 94.62 277 GLN A C 1
ATOM 2201 O O . GLN A 1 277 ? -11.610 5.572 -1.090 1.00 94.62 277 GLN A O 1
ATOM 2206 N N . TYR A 1 278 ? -11.081 4.942 1.001 1.00 94.88 278 TYR A N 1
ATOM 2207 C CA . TYR A 1 278 ? -11.258 3.513 0.726 1.00 94.88 278 TYR A CA 1
ATOM 2208 C C . TYR A 1 278 ? -12.727 3.149 0.469 1.00 94.88 278 TYR A C 1
ATOM 2210 O O . TYR A 1 278 ? -12.998 2.347 -0.424 1.00 94.88 278 TYR A O 1
ATOM 2218 N N . ALA A 1 279 ? -13.674 3.753 1.195 1.00 93.00 279 ALA A N 1
ATOM 2219 C CA . ALA A 1 279 ? -15.103 3.534 0.978 1.00 93.00 279 ALA A CA 1
ATOM 2220 C C . ALA A 1 279 ? -15.517 3.954 -0.441 1.00 93.00 279 ALA A C 1
ATOM 2222 O O . ALA A 1 279 ? -16.101 3.153 -1.167 1.00 93.00 279 ALA A O 1
ATOM 2223 N N . ARG A 1 280 ? -15.094 5.145 -0.888 1.00 90.69 280 ARG A N 1
ATOM 2224 C CA . ARG A 1 280 ? -15.322 5.635 -2.260 1.00 90.69 280 ARG A CA 1
ATOM 2225 C C . ARG A 1 280 ? -14.744 4.704 -3.328 1.00 90.69 280 ARG A C 1
ATOM 2227 O O . ARG A 1 280 ? -15.379 4.469 -4.354 1.00 90.69 280 ARG A O 1
ATOM 2234 N N . LEU A 1 281 ? -13.548 4.153 -3.103 1.00 88.19 281 LEU A N 1
ATOM 2235 C CA . LEU A 1 281 ? -12.962 3.167 -4.018 1.00 88.19 281 LEU A CA 1
ATOM 2236 C C . LEU A 1 281 ? -13.768 1.863 -4.055 1.00 88.19 281 LEU A C 1
ATOM 2238 O O . LEU A 1 281 ? -14.033 1.337 -5.137 1.00 88.19 281 LEU A O 1
ATOM 2242 N N . SER A 1 282 ? -14.204 1.373 -2.895 1.00 87.62 282 SER A N 1
ATOM 2243 C CA . SER A 1 282 ? -15.025 0.163 -2.788 1.00 87.62 282 SER A CA 1
ATOM 2244 C C . SER A 1 282 ? -16.397 0.323 -3.462 1.00 87.62 282 SER A C 1
ATOM 2246 O O . SER A 1 282 ? -16.881 -0.600 -4.124 1.00 87.62 282 SER A O 1
ATOM 2248 N N . GLU A 1 283 ? -17.005 1.507 -3.362 1.00 85.75 283 GLU A N 1
ATOM 2249 C CA . GLU A 1 283 ? -18.237 1.876 -4.074 1.00 85.75 283 GLU A CA 1
ATOM 2250 C C . GLU A 1 283 ? -18.039 1.877 -5.596 1.00 85.75 283 GLU A C 1
ATOM 2252 O O . GLU A 1 283 ? -18.910 1.413 -6.328 1.00 85.75 283 GLU A O 1
ATOM 2257 N N . SER A 1 284 ? -16.861 2.292 -6.080 1.00 82.06 284 SER A N 1
ATOM 2258 C CA . SER A 1 284 ? -16.487 2.222 -7.504 1.00 82.06 284 SER A CA 1
ATOM 2259 C C . SER A 1 284 ? -16.115 0.813 -8.002 1.00 82.06 284 SER A C 1
ATOM 2261 O O . SER A 1 284 ? -15.619 0.659 -9.116 1.00 82.06 284 SER A O 1
ATOM 2263 N N . ASN A 1 285 ? -16.332 -0.226 -7.184 1.00 80.88 285 ASN A N 1
ATOM 2264 C CA . ASN A 1 285 ? -15.957 -1.619 -7.455 1.00 80.88 285 ASN A CA 1
ATOM 2265 C C . ASN A 1 285 ? -14.442 -1.836 -7.674 1.00 80.88 285 ASN A C 1
ATOM 2267 O O . ASN A 1 285 ? -14.029 -2.836 -8.264 1.00 80.88 285 ASN A O 1
ATOM 2271 N N . ASN A 1 286 ? -13.601 -0.920 -7.181 1.00 83.00 286 ASN A N 1
ATOM 2272 C CA . ASN A 1 286 ? -12.149 -1.054 -7.208 1.00 83.00 286 ASN A CA 1
ATOM 2273 C C . ASN A 1 286 ? -11.637 -1.529 -5.840 1.00 83.00 286 ASN A C 1
ATOM 2275 O O . ASN A 1 286 ? -11.418 -0.738 -4.923 1.00 83.00 286 ASN A O 1
ATOM 2279 N N . LEU A 1 287 ? -11.413 -2.840 -5.712 1.00 86.31 287 LEU A N 1
ATOM 2280 C CA . LEU A 1 287 ? -10.911 -3.455 -4.478 1.00 86.31 287 LEU A CA 1
ATOM 2281 C C . LEU A 1 287 ? -9.378 -3.561 -4.421 1.00 86.31 287 LEU A C 1
ATOM 2283 O O . LEU A 1 287 ? -8.842 -4.155 -3.486 1.00 86.31 287 LEU A O 1
ATOM 2287 N N . MET A 1 288 ? -8.648 -3.001 -5.392 1.00 87.31 288 MET A N 1
ATOM 2288 C CA . MET A 1 288 ? -7.193 -3.177 -5.493 1.00 87.31 288 MET A CA 1
ATOM 2289 C C . MET A 1 288 ? -6.476 -2.718 -4.219 1.00 87.31 288 MET A C 1
ATOM 2291 O O . MET A 1 288 ? -5.736 -3.493 -3.608 1.00 87.31 288 MET A O 1
ATOM 2295 N N . LEU A 1 289 ? -6.722 -1.476 -3.785 1.00 90.00 289 LEU A N 1
ATOM 2296 C CA . LEU A 1 289 ? -6.080 -0.936 -2.584 1.00 90.00 289 LEU A CA 1
ATOM 2297 C C . LEU A 1 289 ? -6.536 -1.659 -1.317 1.00 90.00 289 LEU A C 1
ATOM 2299 O O . LEU A 1 289 ? -5.721 -1.886 -0.426 1.00 90.00 289 LEU A O 1
ATOM 2303 N N . LEU A 1 290 ? -7.804 -2.081 -1.257 1.00 91.56 290 LEU A N 1
ATOM 2304 C CA . LEU A 1 290 ? -8.350 -2.832 -0.125 1.00 91.56 290 LEU A CA 1
ATOM 2305 C C . LEU A 1 290 ? -7.574 -4.131 0.136 1.00 91.56 290 LEU A C 1
ATOM 2307 O O . LEU A 1 290 ? -7.408 -4.528 1.294 1.00 91.56 290 LEU A O 1
ATOM 2311 N N . LEU A 1 291 ? -7.104 -4.789 -0.929 1.00 92.06 291 LEU A N 1
ATOM 2312 C CA . LEU A 1 291 ? -6.314 -6.020 -0.859 1.00 92.06 291 LEU A CA 1
ATOM 2313 C C . LEU A 1 291 ? -4.814 -5.753 -0.681 1.00 92.06 291 LEU A C 1
ATOM 2315 O O . LEU A 1 291 ? -4.154 -6.461 0.085 1.00 92.06 291 LEU A O 1
ATOM 2319 N N . LEU A 1 292 ? -4.284 -4.718 -1.335 1.00 92.38 292 LEU A N 1
ATOM 2320 C CA . LEU A 1 292 ? -2.861 -4.373 -1.303 1.00 92.38 292 LEU A CA 1
ATOM 2321 C C . LEU A 1 292 ? -2.407 -3.817 0.056 1.00 92.38 292 LEU A C 1
ATOM 2323 O O . LEU A 1 292 ? -1.308 -4.117 0.520 1.00 92.38 292 LEU A O 1
ATOM 2327 N N . ARG A 1 293 ? -3.244 -2.998 0.694 1.00 93.31 293 ARG A N 1
ATOM 2328 C CA . ARG A 1 293 ? -2.893 -2.177 1.859 1.00 93.31 293 ARG A CA 1
ATOM 2329 C C . ARG A 1 293 ? -3.761 -2.515 3.075 1.00 93.31 293 ARG A C 1
ATOM 2331 O O . ARG A 1 293 ? -4.767 -3.211 2.965 1.00 93.31 293 ARG A O 1
ATOM 2338 N N . HIS A 1 294 ? -3.363 -2.018 4.249 1.00 93.31 294 HIS A N 1
ATOM 2339 C CA . HIS A 1 294 ? -4.092 -2.197 5.517 1.00 93.31 294 HIS A CA 1
ATOM 2340 C C . HIS A 1 294 ? -4.319 -0.869 6.264 1.00 93.31 294 HIS A C 1
ATOM 2342 O O . HIS A 1 294 ? -4.576 -0.871 7.470 1.00 93.31 294 HIS A O 1
ATOM 2348 N N . ASP A 1 295 ? -4.221 0.270 5.570 1.00 96.00 295 ASP A N 1
ATOM 2349 C CA . ASP A 1 295 ? -4.330 1.598 6.190 1.00 96.00 295 ASP A CA 1
ATOM 2350 C C . ASP A 1 295 ? -5.703 1.811 6.835 1.00 96.00 295 ASP A C 1
ATOM 2352 O O . ASP A 1 295 ? -5.782 2.237 7.980 1.00 96.00 295 ASP A O 1
ATOM 2356 N N . TYR A 1 296 ? -6.782 1.410 6.156 1.00 96.06 296 TYR A N 1
ATOM 2357 C CA . TYR A 1 296 ? -8.152 1.496 6.677 1.00 96.06 296 TYR A CA 1
ATOM 2358 C C . TYR A 1 296 ? -8.346 0.735 8.000 1.00 96.06 296 TYR A C 1
ATOM 2360 O O . TYR A 1 296 ? -9.063 1.203 8.882 1.00 96.06 296 TYR A O 1
ATOM 2368 N N . PHE A 1 297 ? -7.676 -0.411 8.174 1.00 96.62 297 PHE A N 1
ATOM 2369 C CA . PHE A 1 297 ? -7.706 -1.167 9.427 1.00 96.62 297 PHE A CA 1
ATOM 2370 C C . PHE A 1 297 ? -6.985 -0.412 10.551 1.00 96.62 297 PHE A C 1
ATOM 2372 O O . PHE A 1 297 ? -7.514 -0.305 11.658 1.00 96.62 297 PHE A O 1
ATOM 2379 N N . ARG A 1 298 ? -5.802 0.152 10.271 1.00 96.06 298 ARG A N 1
ATOM 2380 C CA . ARG A 1 298 ? -5.055 0.965 11.247 1.00 96.06 298 ARG A CA 1
ATOM 2381 C C . ARG A 1 298 ? -5.834 2.221 11.628 1.00 96.06 298 ARG A C 1
ATOM 2383 O O . ARG A 1 298 ? -5.936 2.526 12.811 1.00 96.06 298 ARG A O 1
ATOM 2390 N N . SER A 1 299 ? -6.441 2.890 10.653 1.00 97.56 299 SER A N 1
ATOM 2391 C CA . SER A 1 299 ? -7.323 4.037 10.870 1.00 97.56 299 SER A CA 1
ATOM 2392 C C . SER A 1 299 ? -8.508 3.678 11.765 1.00 97.56 299 SER A C 1
ATOM 2394 O O . SER A 1 299 ? -8.786 4.393 12.721 1.00 97.56 299 SER A O 1
ATOM 2396 N N . ALA A 1 300 ? -9.160 2.536 11.532 1.00 97.12 300 ALA A N 1
ATOM 2397 C CA . ALA A 1 300 ? -10.266 2.081 12.374 1.00 97.12 300 ALA A CA 1
ATOM 2398 C C . ALA A 1 300 ? -9.829 1.797 13.821 1.00 97.12 300 ALA A C 1
ATOM 2400 O O . ALA A 1 300 ? -10.547 2.157 14.753 1.00 97.12 300 ALA A O 1
ATOM 2401 N N . LEU A 1 301 ? -8.642 1.211 14.028 1.00 95.81 301 LEU A N 1
ATOM 2402 C CA . LEU A 1 301 ? -8.072 1.026 15.368 1.00 95.81 301 LEU A CA 1
ATOM 2403 C C . LEU A 1 301 ? -7.808 2.362 16.071 1.00 95.81 301 LEU A C 1
ATOM 2405 O O . LEU A 1 301 ? -8.109 2.495 17.255 1.00 95.81 301 LEU A O 1
ATOM 2409 N N . VAL A 1 302 ? -7.264 3.343 15.349 1.00 94.94 302 VAL A N 1
ATOM 2410 C CA . VAL A 1 302 ? -6.982 4.683 15.882 1.00 94.94 302 VAL A CA 1
ATOM 2411 C C . VAL A 1 302 ? -8.270 5.395 16.271 1.00 94.94 302 VAL A C 1
ATOM 2413 O O . VAL A 1 302 ? -8.331 5.962 17.358 1.00 94.94 302 VAL A O 1
ATOM 2416 N N . ILE A 1 303 ? -9.318 5.307 15.447 1.00 94.19 303 ILE A N 1
ATOM 2417 C CA . ILE A 1 303 ? -10.643 5.827 15.806 1.00 94.19 303 ILE A CA 1
ATOM 2418 C C . ILE A 1 303 ? -11.149 5.122 17.063 1.00 94.19 303 ILE A C 1
ATOM 2420 O O . ILE A 1 303 ? -11.496 5.808 18.018 1.00 94.19 303 ILE A O 1
ATOM 2424 N N . CYS A 1 304 ? -11.103 3.784 17.123 1.00 92.62 304 CYS A N 1
ATOM 2425 C CA . CYS A 1 304 ? -11.540 3.051 18.314 1.00 92.62 304 CYS A CA 1
ATOM 2426 C C . CYS A 1 304 ? -10.820 3.522 19.586 1.00 92.62 304 CYS A C 1
ATOM 2428 O O . CYS A 1 304 ? -11.443 3.740 20.624 1.00 92.62 304 CYS A O 1
ATOM 2430 N N . GLN A 1 305 ? -9.502 3.692 19.495 1.00 91.00 305 GLN A N 1
ATOM 2431 C CA . GLN A 1 305 ? -8.673 4.137 20.604 1.00 91.00 305 GLN A CA 1
ATOM 2432 C C . GLN A 1 305 ? -8.981 5.578 21.022 1.00 91.00 305 GLN A C 1
ATOM 2434 O O . GLN A 1 305 ? -9.163 5.834 22.212 1.00 91.00 305 GLN A O 1
ATOM 2439 N N . ASN A 1 306 ? -9.063 6.503 20.064 1.00 89.06 306 ASN A N 1
ATOM 2440 C CA . ASN A 1 306 ? -9.385 7.902 20.332 1.00 89.06 306 ASN A CA 1
ATOM 2441 C C . ASN A 1 306 ? -10.762 8.028 20.987 1.00 89.06 306 ASN A C 1
ATOM 2443 O O . ASN A 1 306 ? -10.883 8.705 22.004 1.00 89.06 306 ASN A O 1
ATOM 2447 N N . SER A 1 307 ? -11.773 7.324 20.468 1.00 86.62 307 SER A N 1
ATOM 2448 C CA . SER A 1 307 ? -13.116 7.307 21.051 1.00 86.62 307 SER A CA 1
ATOM 2449 C C . SER A 1 307 ? -13.101 6.803 22.491 1.00 86.62 307 SER A C 1
ATOM 2451 O O . SER A 1 307 ? -13.691 7.430 23.365 1.00 86.62 307 SER A O 1
ATOM 2453 N N . TYR A 1 308 ? -12.391 5.707 22.768 1.00 86.44 308 TYR A N 1
ATOM 2454 C CA . TYR A 1 308 ? -12.314 5.145 24.117 1.00 86.44 308 TYR A CA 1
ATOM 2455 C C . TYR A 1 308 ? -11.653 6.107 25.116 1.00 86.44 308 TYR A C 1
ATOM 2457 O O . TYR A 1 308 ? -12.148 6.300 26.230 1.00 86.44 308 TYR A O 1
ATOM 2465 N N . ILE A 1 309 ? -10.554 6.752 24.712 1.00 85.19 309 ILE A N 1
ATOM 2466 C CA . ILE A 1 309 ? -9.875 7.754 25.542 1.00 85.19 309 ILE A CA 1
ATOM 2467 C C . ILE A 1 309 ? -10.817 8.930 25.806 1.00 85.19 309 ILE A C 1
ATOM 2469 O O . ILE A 1 309 ? -10.994 9.311 26.959 1.00 85.19 309 ILE A O 1
ATOM 2473 N N . SER A 1 310 ? -11.482 9.460 24.780 1.00 81.00 310 SER A N 1
ATOM 2474 C CA . SER A 1 310 ? -12.422 10.575 24.932 1.00 81.00 310 SER A CA 1
ATOM 2475 C C . SER A 1 310 ? -13.609 10.263 25.842 1.00 81.00 310 SER A C 1
ATOM 2477 O O . SER A 1 310 ? -14.067 11.156 26.545 1.00 81.00 310 SER A O 1
ATOM 2479 N N . LEU A 1 311 ? -14.081 9.014 25.887 1.00 79.44 311 LEU A N 1
ATOM 2480 C CA . LEU A 1 311 ? -15.111 8.593 26.845 1.00 79.44 311 LEU A CA 1
ATOM 2481 C C . LEU A 1 311 ? -14.593 8.543 28.287 1.00 79.44 311 LEU A C 1
ATOM 2483 O O . LEU A 1 311 ? -15.341 8.802 29.225 1.00 79.44 311 LEU A O 1
ATOM 2487 N N . THR A 1 312 ? -13.311 8.227 28.468 1.00 78.50 312 THR A N 1
ATOM 2488 C CA . THR A 1 312 ? -12.676 8.175 29.793 1.00 78.50 312 THR A CA 1
ATOM 2489 C C . THR A 1 312 ? -12.351 9.580 30.317 1.00 78.50 312 THR A C 1
ATOM 2491 O O . THR A 1 312 ? -12.408 9.833 31.521 1.00 78.50 312 THR A O 1
ATOM 2494 N N . LEU A 1 313 ? -12.026 10.518 29.423 1.00 75.50 313 LEU A N 1
ATOM 2495 C CA . LEU A 1 313 ? -11.722 11.905 29.765 1.00 75.50 313 LEU A CA 1
ATOM 2496 C C . LEU A 1 313 ? -13.011 12.719 29.909 1.00 75.50 313 LEU A C 1
ATOM 2498 O O . LEU A 1 313 ? -13.525 13.271 28.943 1.00 75.50 313 LEU A O 1
ATOM 2502 N N . GLN A 1 314 ? -13.486 12.870 31.148 1.00 58.66 314 GLN A N 1
ATOM 2503 C CA . GLN A 1 314 ? -14.702 13.623 31.505 1.00 58.66 314 GLN A CA 1
ATOM 2504 C C . GLN A 1 314 ? -14.745 15.090 31.001 1.00 58.66 314 GLN A C 1
ATOM 2506 O O . GLN A 1 314 ? -15.808 15.702 31.028 1.00 58.66 314 GLN A O 1
ATOM 2511 N N . ASN A 1 315 ? -13.625 15.649 30.516 1.00 54.50 315 ASN A N 1
ATOM 2512 C CA . ASN A 1 315 ? -13.488 17.049 30.093 1.00 54.50 315 ASN A CA 1
ATOM 2513 C C . ASN A 1 315 ? -13.417 17.280 28.565 1.00 54.50 315 ASN A C 1
ATOM 2515 O O . ASN A 1 315 ? -13.372 18.437 28.150 1.00 54.50 315 ASN A O 1
ATOM 2519 N N . ASP A 1 316 ? -13.417 16.245 27.714 1.00 56.75 316 ASP A N 1
ATOM 2520 C CA . ASP A 1 316 ? -13.290 16.408 26.247 1.00 56.75 316 ASP A CA 1
ATOM 2521 C C . ASP A 1 316 ? -14.680 16.388 25.557 1.00 56.75 316 ASP A C 1
ATOM 2523 O O . ASP A 1 316 ? -15.056 15.455 24.843 1.00 56.75 316 ASP A O 1
ATOM 2527 N N . LEU A 1 317 ? -15.484 17.433 25.809 1.00 57.09 317 LEU A N 1
ATOM 2528 C CA . LEU A 1 317 ? -16.881 17.579 25.340 1.00 57.09 317 LEU A CA 1
ATOM 2529 C C . LEU A 1 317 ? -17.053 17.487 23.808 1.00 57.09 317 LEU A C 1
ATOM 2531 O O . LEU A 1 317 ? -18.124 17.110 23.327 1.00 57.09 317 LEU A O 1
ATOM 2535 N N . LEU A 1 318 ? -16.015 17.830 23.035 1.00 54.47 318 LEU A N 1
ATOM 2536 C CA . LEU A 1 318 ? -16.048 17.823 21.567 1.00 54.47 318 LEU A CA 1
ATOM 2537 C C . LEU A 1 318 ? -16.004 16.413 20.964 1.00 54.47 318 LEU A C 1
ATOM 2539 O O . LEU A 1 318 ? -16.564 16.206 19.893 1.00 54.47 318 LEU A O 1
ATOM 2543 N N . LEU A 1 319 ? -15.363 15.438 21.615 1.00 57.06 319 LEU A N 1
ATOM 2544 C CA . LEU A 1 319 ? -15.323 14.061 21.102 1.00 57.06 319 LEU A CA 1
ATOM 2545 C C . LEU A 1 319 ? -16.432 13.188 21.697 1.00 57.06 319 LEU A C 1
ATOM 2547 O O . LEU A 1 319 ? -16.959 12.330 20.994 1.00 57.06 319 LEU A O 1
ATOM 2551 N N . SER A 1 320 ? -16.850 13.421 22.944 1.00 60.38 320 SER A N 1
ATOM 2552 C CA . SER A 1 320 ? -17.940 12.644 23.559 1.00 60.38 320 SER A CA 1
ATOM 2553 C C . SER A 1 320 ? -19.284 12.829 22.838 1.00 60.38 320 SER A C 1
ATOM 2555 O O . SER A 1 320 ? -20.040 11.870 22.665 1.00 60.38 320 SER A O 1
ATOM 2557 N N . SER A 1 321 ? -19.548 14.035 22.326 1.00 65.44 321 SER A N 1
ATOM 2558 C CA . SER A 1 321 ? -20.744 14.367 21.537 1.00 65.44 321 SER A CA 1
ATOM 2559 C C . SER A 1 321 ? -20.763 13.748 20.129 1.00 65.44 321 SER A C 1
ATOM 2561 O O . SER A 1 321 ? -21.836 13.593 19.551 1.00 65.44 321 SER A O 1
ATOM 2563 N N . ASN A 1 322 ? -19.611 13.316 19.603 1.00 73.06 322 ASN A N 1
ATOM 2564 C CA . ASN A 1 322 ? -19.457 12.778 18.245 1.00 73.06 322 ASN A CA 1
ATOM 2565 C C . ASN A 1 322 ? -19.398 11.243 18.188 1.00 73.06 322 ASN A C 1
ATOM 2567 O O . ASN A 1 322 ? -18.960 10.662 17.194 1.00 73.06 322 ASN A O 1
ATOM 2571 N N . THR A 1 323 ? -19.848 10.553 19.237 1.00 78.50 323 THR A N 1
ATOM 2572 C CA . THR A 1 323 ? -19.672 9.098 19.314 1.00 78.50 323 THR A CA 1
ATOM 2573 C C . THR A 1 323 ? -20.407 8.324 18.211 1.00 78.50 323 THR A C 1
ATOM 2575 O O . THR A 1 323 ? -19.914 7.294 17.751 1.00 78.50 323 THR A O 1
ATOM 2578 N N . SER A 1 324 ? -21.542 8.834 17.724 1.00 84.00 324 SER A N 1
ATOM 2579 C CA . SER A 1 324 ? -22.231 8.267 16.555 1.00 84.00 324 SER A CA 1
ATOM 2580 C C . SER A 1 324 ? -21.343 8.273 15.308 1.00 84.00 324 SER A C 1
ATOM 2582 O O . SER A 1 324 ? -21.213 7.246 14.650 1.00 84.00 324 SER A O 1
ATOM 2584 N N . VAL A 1 325 ? -20.650 9.384 15.050 1.00 88.75 325 VAL A N 1
ATOM 2585 C CA . VAL A 1 325 ? -19.738 9.544 13.908 1.00 88.75 325 VAL A CA 1
ATOM 2586 C C . VAL A 1 325 ? -18.590 8.535 13.981 1.00 88.75 325 VAL A C 1
ATOM 2588 O O . VAL A 1 325 ? -18.234 7.922 12.976 1.00 88.75 325 VAL A O 1
ATOM 2591 N N . PHE A 1 326 ? -18.023 8.308 15.171 1.00 89.25 326 PHE A N 1
ATOM 2592 C CA . PHE A 1 326 ? -16.983 7.290 15.349 1.00 89.25 326 PHE A CA 1
ATOM 2593 C C . PHE A 1 326 ? -17.488 5.887 15.021 1.00 89.25 326 PHE A C 1
ATOM 2595 O O . PHE A 1 326 ? -16.807 5.139 14.317 1.00 89.25 326 PHE A O 1
ATOM 2602 N N . ILE A 1 327 ? -18.686 5.540 15.498 1.00 89.44 327 ILE A N 1
ATOM 2603 C CA . ILE A 1 327 ? -19.311 4.248 15.207 1.00 89.44 327 ILE A CA 1
ATOM 2604 C C . ILE A 1 327 ? -19.536 4.094 13.698 1.00 89.44 327 ILE A C 1
ATOM 2606 O O . ILE A 1 327 ? -19.223 3.032 13.166 1.00 89.44 327 ILE A O 1
ATOM 2610 N N . ASP A 1 328 ? -19.980 5.135 12.995 1.00 93.12 328 ASP A N 1
ATOM 2611 C CA . ASP A 1 328 ? -20.209 5.083 11.546 1.00 93.12 328 ASP A CA 1
ATOM 2612 C C . ASP A 1 328 ? -18.919 4.786 10.761 1.00 93.12 328 ASP A C 1
ATOM 2614 O O . ASP A 1 328 ? -18.911 3.936 9.866 1.00 93.12 328 ASP A O 1
ATOM 2618 N N . TYR A 1 329 ? -17.795 5.416 11.120 1.00 95.94 329 TYR A N 1
ATOM 2619 C CA . TYR A 1 329 ? -16.497 5.102 10.504 1.00 95.94 329 TYR A CA 1
ATOM 2620 C C . TYR A 1 329 ? -16.024 3.678 10.814 1.00 95.94 329 TYR A C 1
ATOM 2622 O O . TYR A 1 329 ? -15.466 3.004 9.943 1.00 95.94 329 TYR A O 1
ATOM 2630 N N . ILE A 1 330 ? -16.263 3.196 12.035 1.00 94.94 330 ILE A N 1
ATOM 2631 C CA . ILE A 1 330 ? -15.945 1.819 12.430 1.00 94.94 330 ILE A CA 1
ATOM 2632 C C . ILE A 1 330 ? -16.793 0.819 11.629 1.00 94.94 330 ILE A C 1
ATOM 2634 O O . ILE A 1 330 ? -16.269 -0.196 11.171 1.00 94.94 330 ILE A O 1
ATOM 2638 N N . GLU A 1 331 ? -18.075 1.109 11.400 1.00 94.56 331 GLU A N 1
ATOM 2639 C CA . GLU A 1 331 ? -18.964 0.284 10.572 1.00 94.56 331 GLU A CA 1
ATOM 2640 C C . GLU A 1 331 ? -18.524 0.253 9.104 1.00 94.56 331 GLU A C 1
ATOM 2642 O O . GLU A 1 331 ? -18.457 -0.827 8.512 1.00 94.56 331 GLU A O 1
ATOM 2647 N N . LYS A 1 332 ? -18.132 1.401 8.531 1.00 96.19 332 LYS A N 1
ATOM 2648 C CA . LYS A 1 332 ? -17.526 1.458 7.187 1.00 96.19 332 LYS A CA 1
ATOM 2649 C C . LYS A 1 332 ? -16.287 0.563 7.102 1.00 96.19 332 LYS A C 1
ATOM 2651 O O . LYS A 1 332 ? -16.154 -0.232 6.171 1.00 96.19 332 LYS A O 1
ATOM 2656 N N . ALA A 1 333 ? -15.393 0.645 8.089 1.00 96.69 333 ALA A N 1
ATOM 2657 C CA . ALA A 1 333 ? -14.196 -0.192 8.138 1.00 96.69 333 ALA A CA 1
ATOM 2658 C C . ALA A 1 333 ? -14.513 -1.687 8.282 1.00 96.69 333 ALA A C 1
ATOM 2660 O O . ALA A 1 333 ? -13.852 -2.509 7.645 1.00 96.69 333 ALA A O 1
ATOM 2661 N N . LEU A 1 334 ? -15.534 -2.046 9.065 1.00 95.88 334 LEU A N 1
ATOM 2662 C CA . LEU A 1 334 ? -16.010 -3.426 9.169 1.00 95.88 334 LEU A CA 1
ATOM 2663 C C . LEU A 1 334 ? -16.524 -3.933 7.826 1.00 95.88 334 LEU A C 1
ATOM 2665 O O . LEU A 1 334 ? -16.070 -4.985 7.392 1.00 95.88 334 LEU A O 1
ATOM 2669 N N . SER A 1 335 ? -17.357 -3.164 7.121 1.00 95.06 335 SER A N 1
ATOM 2670 C CA . SER A 1 335 ? -17.832 -3.534 5.779 1.00 95.06 335 SER A CA 1
ATOM 2671 C C . SER A 1 335 ? -16.675 -3.808 4.810 1.00 95.06 335 SER A C 1
ATOM 2673 O O . SER A 1 335 ? -16.694 -4.791 4.077 1.00 95.06 335 SER A O 1
ATOM 2675 N N . MET A 1 336 ? -15.629 -2.981 4.839 1.00 95.06 336 MET A N 1
ATOM 2676 C CA . MET A 1 336 ? -14.435 -3.174 4.008 1.00 95.06 336 MET A CA 1
ATOM 2677 C C . MET A 1 336 ? -13.626 -4.421 4.403 1.00 95.06 336 MET A C 1
ATOM 2679 O O . MET A 1 336 ? -13.106 -5.133 3.544 1.00 95.06 336 MET A O 1
ATOM 2683 N N . LEU A 1 337 ? -13.526 -4.726 5.699 1.00 95.25 337 LEU A N 1
ATOM 2684 C CA . LEU A 1 337 ? -12.900 -5.964 6.178 1.00 95.25 337 LEU A CA 1
ATOM 2685 C C . LEU A 1 337 ? -13.710 -7.204 5.777 1.00 95.25 337 LEU A C 1
ATOM 2687 O O . LEU A 1 337 ? -13.117 -8.225 5.425 1.00 95.25 337 LEU A O 1
ATOM 2691 N N . GLU A 1 338 ? -15.041 -7.118 5.798 1.00 93.88 338 GLU A N 1
ATOM 2692 C CA . GLU A 1 338 ? -15.938 -8.169 5.313 1.00 93.88 338 GLU A CA 1
ATOM 2693 C C . GLU A 1 338 ? -15.744 -8.404 3.805 1.00 93.88 338 GLU A C 1
ATOM 2695 O O . GLU A 1 338 ? -15.553 -9.548 3.391 1.00 93.88 338 GLU A O 1
ATOM 2700 N N . ASP A 1 339 ? -15.691 -7.339 2.997 1.00 92.25 339 ASP A N 1
ATOM 2701 C CA . ASP A 1 339 ? -15.395 -7.420 1.559 1.00 92.25 339 ASP A CA 1
ATOM 2702 C C . ASP A 1 339 ? -14.055 -8.107 1.291 1.00 92.25 339 ASP A C 1
ATOM 2704 O O . ASP A 1 339 ? -13.957 -8.985 0.428 1.00 92.25 339 ASP A O 1
ATOM 2708 N N . ARG A 1 340 ? -13.018 -7.753 2.062 1.00 92.81 340 ARG A N 1
ATOM 2709 C CA . ARG A 1 340 ? -11.712 -8.408 1.968 1.00 92.81 340 ARG A CA 1
ATOM 2710 C C . ARG A 1 340 ? -11.827 -9.901 2.261 1.00 92.81 340 ARG A C 1
ATOM 2712 O O . ARG A 1 340 ? -11.356 -10.691 1.449 1.00 92.81 340 ARG A O 1
ATOM 2719 N N . ILE A 1 341 ? -12.465 -10.299 3.365 1.00 92.94 341 ILE A N 1
ATOM 2720 C CA . ILE A 1 341 ? -12.654 -11.720 3.712 1.00 92.94 341 ILE A CA 1
ATOM 2721 C C . ILE A 1 341 ? -13.379 -12.456 2.585 1.00 92.94 341 ILE A C 1
ATOM 2723 O O . ILE A 1 341 ? -12.966 -13.556 2.221 1.00 92.94 341 ILE A O 1
ATOM 2727 N N . VAL A 1 342 ? -14.395 -11.842 1.974 1.00 91.81 342 VAL A N 1
ATOM 2728 C CA . VAL A 1 342 ? -15.086 -12.439 0.827 1.00 91.81 342 VAL A CA 1
ATOM 2729 C C . VAL A 1 342 ? -14.123 -12.670 -0.341 1.00 91.81 342 VAL A C 1
ATOM 2731 O O . VAL A 1 342 ? -14.149 -13.745 -0.931 1.00 91.81 342 VAL A O 1
ATOM 2734 N N . GLN A 1 343 ? -13.228 -11.739 -0.668 1.00 91.12 343 GLN A N 1
ATOM 2735 C CA . GLN A 1 343 ? -12.328 -11.925 -1.814 1.00 91.12 343 GLN A CA 1
ATOM 2736 C C . GLN A 1 343 ? -11.251 -12.996 -1.599 1.00 91.12 343 GLN A C 1
ATOM 2738 O O . GLN A 1 343 ? -10.969 -13.769 -2.516 1.00 91.12 343 GLN A O 1
ATOM 2743 N N . ILE A 1 344 ? -10.638 -13.064 -0.413 1.00 91.25 344 ILE A N 1
ATOM 2744 C CA . ILE A 1 344 ? -9.458 -13.923 -0.180 1.00 91.25 344 ILE A CA 1
ATOM 2745 C C . ILE A 1 344 ? -9.722 -15.143 0.711 1.00 91.25 344 ILE A C 1
ATOM 2747 O O . ILE A 1 344 ? -8.919 -16.070 0.704 1.00 91.25 344 ILE A O 1
ATOM 2751 N N . GLY A 1 345 ? -10.811 -15.157 1.480 1.00 89.94 345 GLY A N 1
ATOM 2752 C CA . GLY A 1 345 ? -11.137 -16.214 2.448 1.00 89.94 345 GLY A CA 1
ATOM 2753 C C . GLY A 1 345 ? -10.437 -16.083 3.808 1.00 89.94 345 GLY A C 1
ATOM 2754 O O . GLY A 1 345 ? -10.752 -16.820 4.734 1.00 89.94 345 GLY A O 1
ATOM 2755 N N . THR A 1 346 ? -9.545 -15.101 3.977 1.00 88.44 346 THR A N 1
ATOM 2756 C CA . THR A 1 346 ? -8.785 -14.846 5.212 1.00 88.44 346 THR A CA 1
ATOM 2757 C C . THR A 1 346 ? -8.891 -13.384 5.672 1.00 88.44 346 THR A C 1
ATOM 2759 O O . THR A 1 346 ? -9.395 -12.525 4.954 1.00 88.44 346 THR A O 1
ATOM 2762 N N . GLY A 1 347 ? -8.399 -13.078 6.879 1.00 88.19 347 GLY A N 1
ATOM 2763 C CA . GLY A 1 347 ? -8.448 -11.734 7.478 1.00 88.19 347 GLY A CA 1
ATOM 2764 C C . GLY A 1 347 ? -9.344 -11.599 8.713 1.00 88.19 347 GLY A C 1
ATOM 2765 O O . GLY A 1 347 ? -9.470 -10.498 9.250 1.00 88.19 347 GLY A O 1
ATOM 2766 N N . TYR A 1 348 ? -9.902 -12.708 9.212 1.00 92.50 348 TYR A N 1
ATOM 2767 C CA . TYR A 1 348 ? -10.803 -12.742 10.373 1.00 92.50 348 TYR A CA 1
ATOM 2768 C C . TYR A 1 348 ? -10.238 -12.065 11.622 1.00 92.50 348 TYR A C 1
ATOM 2770 O O . TYR A 1 348 ? -10.992 -11.454 12.369 1.00 92.50 348 TYR A O 1
ATOM 2778 N N . THR A 1 349 ? -8.922 -12.126 11.846 1.00 93.19 349 THR A N 1
ATOM 2779 C CA . THR A 1 349 ? -8.281 -11.501 13.012 1.00 93.19 349 THR A CA 1
ATOM 2780 C C . THR A 1 349 ? -8.453 -9.981 13.023 1.00 93.19 349 THR A C 1
ATOM 2782 O O . THR A 1 349 ? -8.817 -9.418 14.050 1.00 93.19 349 THR A O 1
ATOM 2785 N N . HIS A 1 350 ? -8.247 -9.309 11.884 1.00 94.56 350 HIS A N 1
ATOM 2786 C CA . HIS A 1 350 ? -8.436 -7.857 11.794 1.00 94.56 350 HIS A CA 1
ATOM 2787 C C . HIS A 1 350 ? -9.913 -7.486 11.975 1.00 94.56 350 HIS A C 1
ATOM 2789 O O . HIS A 1 350 ? -10.231 -6.563 12.720 1.00 94.56 350 HIS A O 1
ATOM 2795 N N . HIS A 1 351 ? -10.815 -8.245 11.344 1.00 95.25 351 HIS A N 1
ATOM 2796 C CA . HIS A 1 351 ? -12.261 -8.065 11.488 1.00 95.25 351 HIS A CA 1
ATOM 2797 C C . HIS A 1 351 ? -12.728 -8.258 12.940 1.00 95.25 351 HIS A C 1
ATOM 2799 O O . HIS A 1 351 ? -13.491 -7.442 13.454 1.00 95.25 351 HIS A O 1
ATOM 2805 N N . TRP A 1 352 ? -12.202 -9.269 13.638 1.00 95.44 352 TRP A N 1
ATOM 2806 C CA . TRP A 1 352 ? -12.456 -9.490 15.061 1.00 95.44 352 TRP A CA 1
ATOM 2807 C C . TRP A 1 352 ? -12.011 -8.305 15.917 1.00 95.44 352 TRP A C 1
ATOM 2809 O O . TRP A 1 352 ? -12.799 -7.837 16.732 1.00 95.44 352 TRP A O 1
ATOM 2819 N N . TYR A 1 353 ? -10.796 -7.781 15.718 1.00 95.62 353 TYR A N 1
ATOM 2820 C CA . TYR A 1 353 ? -10.306 -6.648 16.510 1.00 95.62 353 TYR A CA 1
ATOM 2821 C C . TYR A 1 353 ? -11.194 -5.413 16.383 1.00 95.62 353 TYR A C 1
ATOM 2823 O O . TYR A 1 353 ? -11.523 -4.798 17.395 1.00 95.62 353 TYR A O 1
ATOM 2831 N N . ILE A 1 354 ? -11.626 -5.072 15.167 1.00 96.00 354 ILE A N 1
ATOM 2832 C CA . ILE A 1 354 ? -12.513 -3.920 14.967 1.00 96.00 354 ILE A CA 1
ATOM 2833 C C . ILE A 1 354 ? -13.918 -4.206 15.514 1.00 96.00 354 ILE A C 1
ATOM 2835 O O . ILE A 1 354 ? -14.519 -3.335 16.140 1.00 96.00 354 ILE A O 1
ATOM 2839 N N . SER A 1 355 ? -14.431 -5.430 15.358 1.00 94.75 355 SER A N 1
ATOM 2840 C CA . SER A 1 355 ? -15.748 -5.811 15.884 1.00 94.75 355 SER A CA 1
ATOM 2841 C C . SER A 1 355 ? -15.780 -5.776 17.416 1.00 94.75 355 SER A C 1
ATOM 2843 O O . SER A 1 355 ? -16.735 -5.274 18.007 1.00 94.75 355 SER A O 1
ATOM 2845 N N . ALA A 1 356 ? -14.716 -6.253 18.065 1.00 93.00 356 ALA A N 1
ATOM 2846 C CA . ALA A 1 356 ? -14.543 -6.174 19.510 1.00 93.00 356 ALA A CA 1
ATOM 2847 C C . ALA A 1 356 ? -14.364 -4.721 19.979 1.00 93.00 356 ALA A C 1
ATOM 2849 O O . ALA A 1 356 ? -14.993 -4.321 20.956 1.00 93.00 356 ALA A O 1
ATOM 2850 N N . GLY A 1 357 ? -13.572 -3.914 19.262 1.00 91.88 357 GLY A N 1
ATOM 2851 C CA . GLY A 1 357 ? -13.407 -2.484 19.543 1.00 91.88 357 GLY A CA 1
ATOM 2852 C C . GLY A 1 357 ? -14.734 -1.725 19.486 1.00 91.88 357 GLY A C 1
ATOM 2853 O O . GLY A 1 357 ? -15.056 -0.969 20.399 1.00 91.88 357 GLY A O 1
ATOM 2854 N N . ARG A 1 358 ? -15.561 -2.000 18.474 1.00 91.44 358 ARG A N 1
ATOM 2855 C CA . ARG A 1 358 ? -16.916 -1.451 18.360 1.00 91.44 358 ARG A CA 1
ATOM 2856 C C . ARG A 1 358 ? -17.800 -1.829 19.549 1.00 91.44 358 ARG A C 1
ATOM 2858 O O . ARG A 1 358 ? -18.465 -0.957 20.105 1.00 91.44 358 ARG A O 1
ATOM 2865 N N . ALA A 1 359 ? -17.839 -3.113 19.911 1.00 89.56 359 ALA A N 1
ATOM 2866 C CA . ALA A 1 359 ? -18.634 -3.571 21.047 1.00 89.56 359 ALA A CA 1
ATOM 2867 C C . ALA A 1 359 ? -18.168 -2.886 22.334 1.00 89.56 359 ALA A C 1
ATOM 2869 O O . ALA A 1 359 ? -18.987 -2.296 23.026 1.00 89.56 359 ALA A O 1
ATOM 2870 N N . LEU A 1 360 ? -16.856 -2.848 22.593 1.00 86.88 360 LEU A N 1
ATOM 2871 C CA . LEU A 1 360 ? -16.281 -2.161 23.751 1.00 86.88 360 LEU A CA 1
ATOM 2872 C C . LEU A 1 360 ? -16.719 -0.691 23.842 1.00 86.88 360 LEU A C 1
ATOM 2874 O O . LEU A 1 360 ? -17.081 -0.228 24.921 1.00 86.88 360 LEU A O 1
ATOM 2878 N N . LEU A 1 361 ? -16.738 0.034 22.722 1.00 85.19 361 LEU A N 1
ATOM 2879 C CA . LEU A 1 361 ? -17.213 1.419 22.698 1.00 85.19 361 LEU A CA 1
ATOM 2880 C C . LEU A 1 361 ? -18.700 1.535 23.029 1.00 85.19 361 LEU A C 1
ATOM 2882 O O . LEU A 1 361 ? -19.086 2.414 23.794 1.00 85.19 361 LEU A O 1
ATOM 2886 N N . ARG A 1 362 ? -19.544 0.645 22.500 1.00 84.69 362 ARG A N 1
ATOM 2887 C CA . ARG A 1 362 ? -20.977 0.649 22.826 1.00 84.69 362 ARG A CA 1
ATOM 2888 C C . ARG A 1 362 ? -21.260 0.278 24.278 1.00 84.69 362 ARG A C 1
ATOM 2890 O O . ARG A 1 362 ? -22.140 0.879 24.889 1.00 84.69 362 ARG A O 1
ATOM 2897 N N . LEU A 1 363 ? -20.477 -0.637 24.846 1.00 84.00 363 LEU A N 1
ATOM 2898 C CA . LEU A 1 363 ? -20.522 -0.970 26.271 1.00 84.00 363 LEU A CA 1
ATOM 2899 C C . LEU A 1 363 ? -20.185 0.238 27.145 1.00 84.00 363 LEU A C 1
ATOM 2901 O O . LEU A 1 363 ? -20.875 0.502 28.125 1.00 84.00 363 LEU A O 1
ATOM 2905 N N . ALA A 1 364 ? -19.149 0.991 26.769 1.00 78.81 364 ALA A N 1
ATOM 2906 C CA . ALA A 1 364 ? -18.750 2.197 27.489 1.00 78.81 364 ALA A CA 1
ATOM 2907 C C . ALA A 1 364 ? -19.827 3.301 27.445 1.00 78.81 364 ALA A C 1
ATOM 2909 O O . ALA A 1 364 ? -19.906 4.112 28.362 1.00 78.81 364 ALA A O 1
ATOM 2910 N N . LEU A 1 365 ? -20.670 3.318 26.407 1.00 76.31 365 LEU A N 1
ATOM 2911 C CA . LEU A 1 365 ? -21.785 4.261 26.258 1.00 76.31 365 LEU A CA 1
ATOM 2912 C C . LEU A 1 365 ? -23.082 3.805 26.935 1.00 76.31 365 LEU A C 1
ATOM 2914 O O . LEU A 1 365 ? -23.912 4.639 27.288 1.00 76.31 365 LEU A O 1
ATOM 2918 N N . SER A 1 366 ? -23.294 2.494 27.062 1.00 70.88 366 SER A N 1
ATOM 2919 C CA . SER A 1 366 ? -24.550 1.914 27.540 1.00 70.88 366 SER A CA 1
ATOM 2920 C C . SER A 1 366 ? -24.288 0.689 28.419 1.00 70.88 366 SER A C 1
ATOM 2922 O O . SER A 1 366 ? -24.032 -0.414 27.939 1.00 70.88 366 SER A O 1
ATOM 2924 N N . LEU A 1 367 ? -24.366 0.893 29.737 1.00 61.69 367 LEU A N 1
ATOM 2925 C CA . LEU A 1 367 ? -24.058 -0.137 30.737 1.00 61.69 367 LEU A CA 1
ATOM 2926 C C . LEU A 1 367 ? -25.093 -1.282 30.774 1.00 61.69 367 LEU A C 1
ATOM 2928 O O . LEU A 1 367 ? -24.749 -2.398 31.159 1.00 61.69 367 LEU A O 1
ATOM 2932 N N . ASP A 1 368 ? -26.327 -1.045 30.316 1.00 61.03 368 ASP A N 1
ATOM 2933 C CA . ASP A 1 368 ? -27.443 -1.998 30.449 1.00 61.03 368 ASP A CA 1
ATOM 2934 C C . ASP A 1 368 ? -27.469 -3.130 29.397 1.00 61.03 368 ASP A C 1
ATOM 2936 O O . ASP A 1 368 ? -28.204 -4.101 29.567 1.00 61.03 368 ASP A O 1
ATOM 2940 N N . GLN A 1 369 ? -26.672 -3.067 28.319 1.00 70.25 369 GLN A N 1
ATOM 2941 C CA . GLN A 1 369 ? -26.759 -4.014 27.182 1.00 70.25 369 GLN A CA 1
ATOM 2942 C C . GLN A 1 369 ? -25.522 -4.913 27.014 1.00 70.25 369 GLN A C 1
ATOM 2944 O O . GLN A 1 369 ? -25.216 -5.390 25.917 1.00 70.25 369 GLN A O 1
ATOM 2949 N N . SER A 1 370 ? -24.803 -5.185 28.109 1.00 66.56 370 SER A N 1
ATOM 2950 C CA . SER A 1 370 ? -23.434 -5.699 28.011 1.00 66.56 370 SER A CA 1
ATOM 2951 C C . SER A 1 370 ? -23.274 -7.062 27.326 1.00 66.56 370 SER A C 1
ATOM 2953 O O . SER A 1 370 ? -22.436 -7.263 26.436 1.00 66.56 370 SER A O 1
ATOM 2955 N N . THR A 1 371 ? -24.144 -8.002 27.684 1.00 73.12 371 THR A N 1
ATOM 2956 C CA . THR A 1 371 ? -24.158 -9.343 27.092 1.00 73.12 371 THR A CA 1
ATOM 2957 C C . THR A 1 371 ? -24.591 -9.314 25.622 1.00 73.12 371 THR A C 1
ATOM 2959 O O . THR A 1 371 ? -24.080 -10.094 24.819 1.00 73.12 371 THR A O 1
ATOM 2962 N N . GLN A 1 372 ? -25.486 -8.394 25.246 1.00 81.44 372 GLN A N 1
ATOM 2963 C CA . GLN A 1 372 ? -26.016 -8.286 23.886 1.00 81.44 372 GLN A CA 1
ATOM 2964 C C . GLN A 1 372 ? -24.957 -7.771 22.903 1.00 81.44 372 GLN A C 1
ATOM 2966 O O . GLN A 1 372 ? -24.779 -8.358 21.838 1.00 81.44 372 GLN A O 1
ATOM 2971 N N . GLU A 1 373 ? -24.224 -6.715 23.259 1.00 81.12 373 GLU A N 1
ATOM 2972 C CA . GLU A 1 373 ? -23.177 -6.144 22.395 1.00 81.12 373 GLU A CA 1
ATOM 2973 C C . GLU A 1 373 ? -21.983 -7.099 22.235 1.00 81.12 373 GLU A C 1
ATOM 2975 O O . GLU A 1 373 ? -21.450 -7.263 21.135 1.00 81.12 373 GLU A O 1
ATOM 2980 N N . SER A 1 374 ? -21.613 -7.813 23.304 1.00 78.88 374 SER A N 1
ATOM 2981 C CA . SER A 1 374 ? -20.576 -8.853 23.241 1.00 78.88 374 SER A CA 1
ATOM 2982 C C . SER A 1 374 ? -20.984 -10.013 22.322 1.00 78.88 374 SER A C 1
ATOM 2984 O O . SER A 1 374 ? -20.178 -10.467 21.507 1.00 78.88 374 SER A O 1
ATOM 2986 N N . GLY A 1 375 ? -22.245 -10.458 22.402 1.00 85.44 375 GLY A N 1
ATOM 2987 C CA . GLY A 1 375 ? -22.803 -11.475 21.506 1.00 85.44 375 GLY A CA 1
ATOM 2988 C C . GLY A 1 375 ? -22.787 -11.038 20.039 1.00 85.44 375 GLY A C 1
ATOM 2989 O O . GLY A 1 375 ? -22.297 -11.774 19.186 1.00 85.44 375 GLY A O 1
ATOM 2990 N N . GLN A 1 376 ? -23.199 -9.799 19.745 1.00 86.69 376 GLN A N 1
ATOM 2991 C CA . GLN A 1 376 ? -23.195 -9.257 18.379 1.00 86.69 376 GLN A CA 1
ATOM 2992 C C . GLN A 1 376 ? -21.802 -9.254 17.735 1.00 86.69 376 GLN A C 1
ATOM 2994 O O . GLN A 1 376 ? -21.679 -9.524 16.535 1.00 86.69 376 GLN A O 1
ATOM 2999 N N . ALA A 1 377 ? -20.750 -8.953 18.505 1.00 86.94 377 ALA A N 1
ATOM 3000 C CA . ALA A 1 377 ? -19.385 -8.974 17.988 1.00 86.94 377 ALA A CA 1
ATOM 3001 C C . ALA A 1 377 ? -18.950 -10.384 17.566 1.00 86.94 377 ALA A C 1
ATOM 3003 O O . ALA A 1 377 ? -18.346 -10.551 16.503 1.00 86.94 377 ALA A O 1
ATOM 3004 N N . VAL A 1 378 ? -19.285 -11.396 18.370 1.00 90.25 378 VAL A N 1
ATOM 3005 C CA . VAL A 1 378 ? -19.021 -12.806 18.052 1.00 90.25 378 VAL A CA 1
ATOM 3006 C C . VAL A 1 378 ? -19.843 -13.239 16.839 1.00 90.25 378 VAL A C 1
ATOM 3008 O O . VAL A 1 378 ? -19.285 -13.779 15.881 1.00 90.25 378 VAL A O 1
ATOM 3011 N N . ASP A 1 379 ? -21.136 -12.919 16.822 1.00 91.69 379 ASP A N 1
ATOM 3012 C CA . ASP A 1 379 ? -22.049 -13.271 15.733 1.00 91.69 379 ASP A CA 1
ATOM 3013 C C . ASP A 1 379 ? -21.616 -12.665 14.396 1.00 91.69 379 ASP A C 1
ATOM 3015 O O . ASP A 1 379 ? -21.762 -13.289 13.344 1.00 91.69 379 ASP A O 1
ATOM 3019 N N . ARG A 1 380 ? -21.050 -11.453 14.390 1.00 90.75 380 ARG A N 1
ATOM 3020 C CA . ARG A 1 380 ? -20.533 -10.832 13.161 1.00 90.75 380 ARG A CA 1
ATOM 3021 C C . ARG A 1 380 ? -19.371 -11.617 12.566 1.00 90.75 380 ARG A C 1
ATOM 3023 O O . ARG A 1 380 ? -19.347 -11.831 11.356 1.00 90.75 380 ARG A O 1
ATOM 3030 N N . VAL A 1 381 ? -18.433 -12.072 13.393 1.00 90.69 381 VAL A N 1
ATOM 3031 C CA . VAL A 1 381 ? -17.320 -12.907 12.923 1.00 90.69 381 VAL A CA 1
ATOM 3032 C C . VAL A 1 381 ? -17.820 -14.284 12.494 1.00 90.69 381 VAL A C 1
ATOM 3034 O O . VAL A 1 381 ? -17.454 -14.747 11.413 1.00 90.69 381 VAL A O 1
ATOM 3037 N N . ALA A 1 382 ? -18.705 -14.904 13.278 1.00 92.69 382 ALA A N 1
ATOM 3038 C CA . ALA A 1 382 ? -19.306 -16.192 12.947 1.00 92.69 382 ALA A CA 1
ATOM 3039 C C . ALA A 1 382 ? -20.047 -16.149 11.600 1.00 92.69 382 ALA A C 1
ATOM 3041 O O . ALA A 1 382 ? -19.886 -17.051 10.781 1.00 92.69 382 ALA A O 1
ATOM 3042 N N . ARG A 1 383 ? -20.784 -15.067 11.310 1.00 93.62 383 ARG A N 1
ATOM 3043 C CA . ARG A 1 383 ? -21.456 -14.864 10.015 1.00 93.62 383 ARG A CA 1
ATOM 3044 C C . ARG A 1 383 ? -20.497 -14.912 8.826 1.00 93.62 383 ARG A C 1
ATOM 3046 O O . ARG A 1 383 ? -20.869 -15.464 7.794 1.00 93.62 383 ARG A O 1
ATOM 3053 N N . GLN A 1 384 ? -19.279 -14.384 8.955 1.00 92.31 384 GLN A N 1
ATOM 3054 C CA . GLN A 1 384 ? -18.293 -14.461 7.871 1.00 92.31 384 GLN A CA 1
ATOM 3055 C C . GLN A 1 384 ? -17.778 -15.894 7.674 1.00 92.31 384 GLN A C 1
ATOM 3057 O O . GLN A 1 384 ? -17.677 -16.345 6.535 1.00 92.31 384 GLN A O 1
ATOM 3062 N N . TYR A 1 385 ? -17.550 -16.648 8.756 1.00 91.56 385 TYR A N 1
ATOM 3063 C CA . TYR A 1 385 ? -17.228 -18.077 8.655 1.00 91.56 385 TYR A CA 1
ATOM 3064 C C . TYR A 1 385 ? -18.359 -18.869 7.992 1.00 91.56 385 TYR A C 1
ATOM 3066 O O . TYR A 1 385 ? -18.107 -19.611 7.047 1.00 91.56 385 TYR A O 1
ATOM 3074 N N . TYR A 1 386 ? -19.613 -18.664 8.408 1.00 93.06 386 TYR A N 1
ATOM 3075 C CA . TYR A 1 386 ? -20.766 -19.321 7.785 1.00 93.06 386 TYR A CA 1
ATOM 3076 C C . TYR A 1 386 ? -20.922 -18.956 6.304 1.00 93.06 386 TYR A C 1
ATOM 3078 O O . TYR A 1 386 ? -21.266 -19.815 5.493 1.00 93.06 386 TYR A O 1
ATOM 3086 N N . ARG A 1 387 ? -20.626 -17.710 5.914 1.00 90.94 387 ARG A N 1
ATOM 3087 C CA . ARG A 1 387 ? -20.621 -17.282 4.505 1.00 90.94 387 ARG A CA 1
ATOM 3088 C C . ARG A 1 387 ? -19.594 -18.065 3.678 1.00 90.94 387 ARG A C 1
ATOM 3090 O O . ARG A 1 387 ? -19.927 -18.545 2.596 1.00 90.94 387 ARG A O 1
ATOM 3097 N N . VAL A 1 388 ? -18.380 -18.248 4.198 1.00 90.44 388 VAL A N 1
ATOM 3098 C CA . VAL A 1 388 ? -17.326 -19.034 3.529 1.00 90.44 388 VAL A CA 1
ATOM 3099 C C . VAL A 1 388 ? -17.657 -20.531 3.519 1.00 90.44 388 VAL A C 1
ATOM 3101 O O . VAL A 1 388 ? -17.506 -21.188 2.490 1.00 90.44 388 VAL A O 1
ATOM 3104 N N . MET A 1 389 ? -18.185 -21.076 4.618 1.00 90.56 389 MET A N 1
ATOM 3105 C CA . MET A 1 389 ? -18.590 -22.486 4.721 1.00 90.56 389 MET A CA 1
ATOM 3106 C C . MET A 1 389 ? -19.790 -22.841 3.832 1.00 90.56 389 MET A C 1
ATOM 3108 O O . MET A 1 389 ? -19.847 -23.937 3.287 1.00 90.56 389 MET A O 1
ATOM 3112 N N . SER A 1 390 ? -20.744 -21.927 3.651 1.00 92.12 390 SER A N 1
ATOM 3113 C CA . SER A 1 390 ? -21.899 -22.145 2.763 1.00 92.12 390 SER A CA 1
ATOM 3114 C C . SER A 1 390 ? -21.545 -22.064 1.275 1.00 92.12 390 SER A C 1
ATOM 3116 O O . SER A 1 390 ? -22.321 -22.515 0.437 1.00 92.12 390 SER A O 1
ATOM 3118 N N . SER A 1 391 ? -20.368 -21.527 0.943 1.00 92.38 391 SER A N 1
ATOM 3119 C CA . SER A 1 391 ? -19.901 -21.317 -0.434 1.00 92.38 391 SER A CA 1
ATOM 3120 C C . SER A 1 391 ? -18.760 -22.264 -0.832 1.00 92.38 391 SER A C 1
ATOM 3122 O O . SER A 1 391 ? -17.998 -21.969 -1.760 1.00 92.38 391 SER A O 1
ATOM 3124 N N . GLN A 1 392 ? -18.632 -23.398 -0.135 1.00 93.31 392 GLN A N 1
ATOM 3125 C CA . GLN A 1 392 ? -17.647 -24.435 -0.444 1.00 93.31 392 GLN A CA 1
ATOM 3126 C C . GLN A 1 392 ? -17.957 -25.122 -1.779 1.00 93.31 392 GLN A C 1
ATOM 3128 O O . GLN A 1 392 ? -19.109 -25.194 -2.218 1.00 93.31 392 GLN A O 1
ATOM 3133 N N . VAL A 1 393 ? -16.912 -25.619 -2.430 1.00 92.12 393 VAL A N 1
ATOM 3134 C CA . VAL A 1 393 ? -17.004 -26.451 -3.635 1.00 92.12 393 VAL A CA 1
ATOM 3135 C C . VAL A 1 393 ? -16.236 -27.752 -3.437 1.00 92.12 393 VAL A C 1
ATOM 3137 O O . VAL A 1 393 ? -15.269 -27.798 -2.680 1.00 92.12 393 VAL A O 1
ATOM 3140 N N . GLU A 1 394 ? -16.667 -28.804 -4.130 1.00 89.56 394 GLU A N 1
ATOM 3141 C CA . GLU A 1 394 ? -15.942 -30.076 -4.171 1.00 89.56 394 GLU A CA 1
ATOM 3142 C C . GLU A 1 394 ? -14.559 -29.895 -4.808 1.00 89.56 394 GLU A C 1
ATOM 3144 O O . GLU A 1 394 ? -14.376 -29.072 -5.712 1.00 89.56 394 GLU A O 1
ATOM 3149 N N . ILE A 1 395 ? -13.580 -30.662 -4.327 1.00 85.94 395 ILE A N 1
ATOM 3150 C CA . ILE A 1 395 ? -12.161 -30.492 -4.667 1.00 85.94 395 ILE A CA 1
ATOM 3151 C C . ILE A 1 395 ? -11.930 -30.699 -6.170 1.00 85.94 395 ILE A C 1
ATOM 3153 O O . ILE A 1 395 ? -11.145 -29.979 -6.782 1.00 85.94 395 ILE A O 1
ATOM 3157 N N . GLU A 1 396 ? -12.625 -31.654 -6.774 1.00 83.88 396 GLU A N 1
ATOM 3158 C CA . GLU A 1 396 ? -12.536 -32.025 -8.184 1.00 83.88 396 GLU A CA 1
ATOM 3159 C C . GLU A 1 396 ? -12.973 -30.867 -9.090 1.00 83.88 396 GLU A C 1
ATOM 3161 O O . GLU A 1 396 ? -12.215 -30.433 -9.958 1.00 83.88 396 GLU A O 1
ATOM 3166 N N . ILE A 1 397 ? -14.148 -30.293 -8.816 1.00 83.69 397 ILE A N 1
ATOM 3167 C CA . ILE A 1 397 ? -14.684 -29.122 -9.531 1.00 83.69 397 ILE A CA 1
ATOM 3168 C C . ILE A 1 397 ? -13.770 -27.911 -9.325 1.00 83.69 397 ILE A C 1
ATOM 3170 O O . ILE A 1 397 ? -13.579 -27.076 -10.213 1.00 83.69 397 ILE A O 1
ATOM 3174 N N . ALA A 1 398 ? -13.217 -27.781 -8.123 1.00 81.62 398 ALA A N 1
ATOM 3175 C CA . ALA A 1 398 ? -12.358 -26.669 -7.787 1.00 81.62 398 ALA A CA 1
ATOM 3176 C C . ALA A 1 398 ? -11.022 -26.720 -8.543 1.00 81.62 398 ALA A C 1
ATOM 3178 O O . ALA A 1 398 ? -10.582 -25.683 -9.039 1.00 81.62 398 ALA A O 1
ATOM 3179 N N . LYS A 1 399 ? -10.419 -27.907 -8.698 1.00 78.50 399 LYS A N 1
ATOM 3180 C CA . LYS A 1 399 ? -9.211 -28.115 -9.515 1.00 78.50 399 LYS A CA 1
ATOM 3181 C C . LYS A 1 399 ? -9.428 -27.678 -10.954 1.00 78.50 399 LYS A C 1
ATOM 3183 O O . LYS A 1 399 ? -8.640 -26.887 -11.469 1.00 78.50 399 LYS A O 1
ATOM 3188 N N . GLU A 1 400 ? -10.518 -28.136 -11.568 1.00 79.81 400 GLU A N 1
ATOM 3189 C CA . GLU A 1 400 ? -10.867 -27.755 -12.936 1.00 79.81 400 GLU A CA 1
ATOM 3190 C C . GLU A 1 400 ? -10.955 -26.233 -13.059 1.00 79.81 400 GLU A C 1
ATOM 3192 O O . GLU A 1 400 ? -10.302 -25.652 -13.919 1.00 79.81 400 GLU A O 1
ATOM 3197 N N . LYS A 1 401 ? -11.661 -25.566 -12.137 1.00 78.56 401 LYS A N 1
ATOM 3198 C CA . LYS A 1 401 ? -11.812 -24.103 -12.127 1.00 78.56 401 LYS A CA 1
ATOM 3199 C C . LYS A 1 401 ? -10.524 -23.343 -11.840 1.00 78.56 401 LYS A C 1
ATOM 3201 O O . LYS A 1 401 ? -10.374 -22.226 -12.323 1.00 78.56 401 LYS A O 1
ATOM 3206 N N . ILE A 1 402 ? -9.619 -23.869 -11.021 1.00 79.25 402 ILE A N 1
ATOM 3207 C CA . ILE A 1 402 ? -8.339 -23.208 -10.733 1.00 79.25 402 ILE A CA 1
ATOM 3208 C C . ILE A 1 402 ? -7.471 -23.192 -11.994 1.00 79.25 402 ILE A C 1
ATOM 3210 O O . ILE A 1 402 ? -6.912 -22.139 -12.316 1.00 79.25 402 ILE A O 1
ATOM 3214 N N . ILE A 1 403 ? -7.426 -24.320 -12.708 1.00 73.38 403 ILE A N 1
ATOM 3215 C CA . ILE A 1 403 ? -6.601 -24.534 -13.903 1.00 73.38 403 ILE A CA 1
ATOM 3216 C C . ILE A 1 403 ? -7.216 -23.859 -15.139 1.00 73.38 403 ILE A C 1
ATOM 3218 O O . ILE A 1 403 ? -6.493 -23.234 -15.913 1.00 73.38 403 ILE A O 1
ATOM 3222 N N . THR A 1 404 ? -8.540 -23.931 -15.318 1.00 64.25 404 THR A N 1
ATOM 3223 C CA . THR A 1 404 ? -9.219 -23.299 -16.458 1.00 64.25 404 THR A CA 1
ATOM 3224 C C . THR A 1 404 ? -9.181 -21.775 -16.358 1.00 64.25 404 THR A C 1
ATOM 3226 O O . THR A 1 404 ? -9.609 -21.145 -15.383 1.00 64.25 404 THR A O 1
ATOM 3229 N N . LEU A 1 405 ? -8.643 -21.167 -17.413 1.00 54.09 405 LEU A N 1
ATOM 3230 C CA . LEU A 1 405 ? -8.673 -19.728 -17.627 1.00 54.09 405 LEU A CA 1
ATOM 3231 C C . LEU A 1 405 ? -10.089 -19.324 -18.064 1.00 54.09 405 LEU A C 1
ATOM 3233 O O . LEU A 1 405 ? -10.670 -19.995 -18.913 1.00 54.09 405 LEU A O 1
ATOM 3237 N N . PRO A 1 406 ? -10.669 -18.233 -17.534 1.00 51.50 406 PRO A N 1
ATOM 3238 C CA . PRO A 1 406 ? -11.924 -17.710 -18.063 1.00 51.50 406 PRO A CA 1
ATOM 3239 C C . PRO A 1 406 ? -11.757 -17.321 -19.543 1.00 51.50 406 PRO A C 1
ATOM 3241 O O . PRO A 1 406 ? -10.961 -16.427 -19.847 1.00 51.50 406 PRO A O 1
ATOM 3244 N N . GLU A 1 407 ? -12.528 -17.945 -20.441 1.00 40.53 407 GLU A N 1
ATOM 3245 C CA . GLU A 1 407 ? -12.480 -17.749 -21.907 1.00 40.53 407 GLU A CA 1
ATOM 3246 C C . GLU A 1 407 ? -12.534 -16.262 -22.320 1.00 40.53 407 GLU A C 1
ATOM 3248 O O . GLU A 1 407 ? -11.838 -15.830 -23.235 1.00 40.53 407 GLU A O 1
ATOM 3253 N N . ASN A 1 408 ? -13.256 -15.425 -21.567 1.00 41.06 408 ASN A N 1
ATOM 3254 C CA . ASN A 1 408 ? -13.419 -13.998 -21.875 1.00 41.06 408 ASN A CA 1
ATOM 3255 C C . ASN A 1 408 ? -12.173 -13.126 -21.627 1.00 41.06 408 ASN A C 1
ATOM 3257 O O . ASN A 1 408 ? -12.123 -12.002 -22.119 1.00 41.06 408 ASN A O 1
ATOM 3261 N N . ARG A 1 409 ? -11.163 -13.602 -20.881 1.00 42.75 409 ARG A N 1
ATOM 3262 C CA . ARG A 1 409 ? -9.864 -12.902 -20.750 1.00 42.75 409 ARG A CA 1
ATOM 3263 C C . ARG A 1 409 ? -8.798 -13.448 -21.694 1.00 42.75 409 ARG A C 1
ATOM 3265 O O . ARG A 1 409 ? -7.770 -12.799 -21.861 1.00 42.75 409 ARG A O 1
ATOM 3272 N N . MET A 1 410 ? -9.045 -14.603 -22.314 1.00 34.41 410 MET A N 1
ATOM 3273 C CA . MET A 1 410 ? -8.150 -15.155 -23.322 1.00 34.41 410 MET A CA 1
ATOM 3274 C C . MET A 1 410 ? -8.192 -14.346 -24.612 1.00 34.41 410 MET A C 1
ATOM 3276 O O . MET A 1 410 ? -7.128 -14.051 -25.122 1.00 34.41 410 MET A O 1
ATOM 3280 N N . ASN A 1 411 ? -9.346 -13.884 -25.098 1.00 31.03 411 ASN A N 1
ATOM 3281 C CA . ASN A 1 411 ? -9.395 -13.189 -26.396 1.00 31.03 411 ASN A CA 1
ATOM 3282 C C . ASN A 1 411 ? -8.532 -11.910 -26.464 1.00 31.03 411 ASN A C 1
ATOM 3284 O O . ASN A 1 411 ? -7.966 -11.630 -27.511 1.00 31.03 411 ASN A O 1
ATOM 3288 N N . ALA A 1 412 ? -8.330 -11.200 -25.346 1.00 33.56 412 ALA A N 1
ATOM 3289 C CA . ALA A 1 412 ? -7.425 -10.043 -25.285 1.00 33.56 412 ALA A CA 1
ATOM 3290 C C . ALA A 1 412 ? -5.925 -10.416 -25.195 1.00 33.56 412 ALA A C 1
ATOM 3292 O O . ALA A 1 412 ? -5.066 -9.585 -25.458 1.00 33.56 412 ALA A O 1
ATOM 3293 N N . ILE A 1 413 ? -5.599 -11.654 -24.803 1.00 34.38 413 ILE A N 1
ATOM 3294 C CA . ILE A 1 413 ? -4.223 -12.181 -24.690 1.00 34.38 413 ILE A CA 1
ATOM 3295 C C . ILE A 1 413 ? -3.852 -13.012 -25.940 1.00 34.38 413 ILE A C 1
ATOM 3297 O O . ILE A 1 413 ? -2.697 -13.047 -26.366 1.00 34.38 413 ILE A O 1
ATOM 3301 N N . TYR A 1 414 ? -4.842 -13.659 -26.556 1.00 33.41 414 TYR A N 1
ATOM 3302 C CA . TYR A 1 414 ? -4.710 -14.548 -27.711 1.00 33.41 414 TYR A CA 1
ATOM 3303 C C . TYR A 1 414 ? -4.643 -13.815 -29.051 1.00 33.41 414 TYR A C 1
ATOM 3305 O O . TYR A 1 414 ? -4.133 -14.396 -30.005 1.00 33.41 414 TYR A O 1
ATOM 3313 N N . GLU A 1 415 ? -5.048 -12.542 -29.141 1.00 31.77 415 GLU A N 1
ATOM 3314 C CA . GLU A 1 415 ? -4.726 -11.732 -30.329 1.00 31.77 415 GLU A CA 1
ATOM 3315 C C . GLU A 1 415 ? -3.202 -1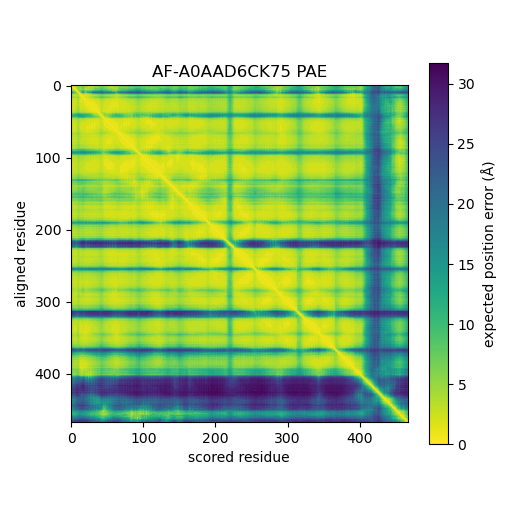1.571 -30.530 1.00 31.77 415 GLU A C 1
ATOM 3317 O O . GLU A 1 415 ? -2.759 -11.279 -31.640 1.00 31.77 415 GLU A O 1
ATOM 3322 N N . HIS A 1 416 ? -2.384 -11.873 -29.508 1.00 34.78 416 HIS A N 1
ATOM 3323 C CA . HIS A 1 416 ? -0.923 -11.765 -29.564 1.00 34.78 416 HIS A CA 1
ATOM 3324 C C . HIS A 1 416 ? -0.128 -13.041 -29.244 1.00 34.78 416 HIS A C 1
ATOM 3326 O O . HIS A 1 416 ? 1.098 -12.996 -29.272 1.00 34.78 416 HIS A O 1
ATOM 3332 N N . SER A 1 417 ? -0.751 -14.195 -28.977 1.00 32.59 417 SER A N 1
ATOM 3333 C CA . SER A 1 417 ? 0.018 -15.412 -28.658 1.00 32.59 417 SER A CA 1
ATOM 3334 C C . SER A 1 417 ? -0.645 -16.702 -29.152 1.00 32.59 417 SER A C 1
ATOM 3336 O O . SER A 1 417 ? -1.752 -17.059 -28.761 1.00 32.59 417 SER A O 1
ATOM 3338 N N . LYS A 1 418 ? 0.055 -17.423 -30.041 1.00 29.83 418 LYS A N 1
ATOM 3339 C CA . LYS A 1 418 ? -0.296 -18.784 -30.476 1.00 29.83 418 LYS A CA 1
ATOM 3340 C C . LYS A 1 418 ? 0.236 -19.778 -29.442 1.00 29.83 418 LYS A C 1
ATOM 3342 O O . LYS A 1 418 ? 1.434 -20.037 -29.430 1.00 29.83 418 LYS A O 1
ATOM 3347 N N . LEU A 1 419 ? -0.629 -20.350 -28.609 1.00 30.97 419 LEU A N 1
ATOM 3348 C CA . LEU A 1 419 ? -0.271 -21.435 -27.686 1.00 30.97 419 LEU A CA 1
ATOM 3349 C C . LEU A 1 419 ? -0.930 -22.765 -28.116 1.00 30.97 419 LEU A C 1
ATOM 3351 O O . LEU A 1 419 ? -2.109 -22.741 -28.477 1.00 30.97 419 LEU A O 1
ATOM 3355 N N . PRO A 1 420 ? -0.211 -23.913 -28.128 1.00 30.59 420 PRO A N 1
ATOM 3356 C CA . PRO A 1 420 ? -0.763 -25.205 -28.556 1.00 30.59 420 PRO A CA 1
ATOM 3357 C C . PRO A 1 420 ? -1.628 -25.899 -27.489 1.00 30.59 420 PRO A C 1
ATOM 3359 O O . PRO A 1 420 ? -1.420 -25.749 -26.289 1.00 30.59 420 PRO A O 1
ATOM 3362 N N . ASN A 1 421 ? -2.568 -26.721 -27.961 1.00 31.08 421 ASN A N 1
ATOM 3363 C CA . ASN A 1 421 ? -3.704 -27.303 -27.230 1.00 31.08 421 ASN A CA 1
ATOM 3364 C C . ASN A 1 421 ? -3.438 -28.615 -26.446 1.00 31.08 421 ASN A C 1
ATOM 3366 O O . ASN A 1 421 ? -4.387 -29.330 -26.131 1.00 31.08 421 ASN A O 1
ATOM 3370 N N . GLU A 1 422 ? -2.200 -28.985 -26.117 1.00 34.22 422 GLU A N 1
ATOM 3371 C CA . GLU A 1 422 ? -1.899 -30.347 -25.625 1.00 34.22 422 GLU A CA 1
ATOM 3372 C C . GLU A 1 422 ? -1.264 -30.371 -24.225 1.00 34.22 422 GLU A C 1
ATOM 3374 O O . GLU A 1 422 ? -0.055 -30.524 -24.110 1.00 34.22 422 GLU A O 1
ATOM 3379 N N . LEU A 1 423 ? -2.050 -30.245 -23.143 1.00 35.75 423 LEU A N 1
ATOM 3380 C CA . LEU A 1 423 ? -1.542 -30.427 -21.761 1.00 35.75 423 LEU A CA 1
ATOM 3381 C C . LEU A 1 423 ? -2.531 -31.095 -20.774 1.00 35.75 423 LEU A C 1
ATOM 3383 O O . LEU A 1 423 ? -2.415 -30.936 -19.560 1.00 35.75 423 LEU A O 1
ATOM 3387 N N . LEU A 1 424 ? -3.493 -31.883 -21.260 1.00 33.69 424 LEU A N 1
ATOM 3388 C CA . LEU A 1 424 ? -4.326 -32.729 -20.394 1.00 33.69 424 LEU A CA 1
ATOM 3389 C C . LEU A 1 424 ? -3.701 -34.128 -20.272 1.00 33.69 424 LEU A C 1
ATOM 3391 O O . LEU A 1 424 ? -4.033 -35.006 -21.064 1.00 33.69 424 LEU A O 1
ATOM 3395 N N . ASP A 1 425 ? -2.823 -34.347 -19.288 1.00 30.78 425 ASP A N 1
ATOM 3396 C CA . ASP A 1 425 ? -2.413 -35.704 -18.884 1.00 30.78 425 ASP A CA 1
ATOM 3397 C C . ASP A 1 425 ? -3.175 -36.128 -17.600 1.00 30.78 425 ASP A C 1
ATOM 3399 O O . ASP A 1 425 ? -3.153 -35.374 -16.619 1.00 30.78 425 ASP A O 1
ATOM 3403 N N . PRO A 1 426 ? -3.907 -37.267 -17.557 1.00 35.66 426 PRO A N 1
ATOM 3404 C CA . PRO A 1 426 ? -4.959 -37.493 -16.558 1.00 35.66 426 PRO A CA 1
ATOM 3405 C C . PRO A 1 426 ? -4.534 -38.112 -15.216 1.00 35.66 426 PRO A C 1
ATOM 3407 O O . PRO A 1 426 ? -5.416 -38.492 -14.442 1.00 35.66 426 PRO A O 1
ATOM 3410 N N . LEU A 1 427 ? -3.248 -38.289 -14.894 1.00 32.38 427 LEU A N 1
ATOM 3411 C CA . LEU A 1 427 ? -2.866 -39.105 -13.729 1.00 32.38 427 LEU A CA 1
ATOM 3412 C C . LEU A 1 427 ? -1.685 -38.536 -12.922 1.00 32.38 427 LEU A C 1
ATOM 3414 O O . LEU A 1 427 ? -0.530 -38.687 -13.295 1.00 32.38 427 LEU A O 1
ATOM 3418 N N . GLY A 1 428 ? -1.992 -38.009 -11.725 1.00 35.28 428 GLY A N 1
ATOM 3419 C CA . GLY A 1 428 ? -1.099 -38.127 -10.561 1.00 35.28 428 GLY A CA 1
ATOM 3420 C C . GLY A 1 428 ? -0.300 -36.901 -10.095 1.00 35.28 428 GLY A C 1
ATOM 3421 O O . GLY A 1 428 ? 0.908 -37.006 -9.949 1.00 35.28 428 GLY A O 1
ATOM 3422 N N . SER A 1 429 ? -0.950 -35.775 -9.771 1.00 32.47 429 SER A N 1
ATOM 3423 C CA . SER A 1 429 ? -0.462 -34.721 -8.845 1.00 32.47 429 SER A CA 1
ATOM 3424 C C . SER A 1 429 ? -1.547 -33.632 -8.707 1.00 32.47 429 SER A C 1
ATOM 3426 O O . SER A 1 429 ? -2.208 -33.333 -9.699 1.00 32.47 429 SER A O 1
ATOM 3428 N N . PRO A 1 430 ? -1.804 -33.034 -7.520 1.00 36.75 430 PRO A N 1
ATOM 3429 C CA . PRO A 1 430 ? -2.868 -32.035 -7.336 1.00 36.75 430 PRO A CA 1
ATOM 3430 C C . PRO A 1 430 ? -2.580 -30.670 -7.986 1.00 36.75 430 PRO A C 1
ATOM 3432 O O . PRO A 1 430 ? -3.461 -29.814 -7.988 1.00 36.75 430 PRO A O 1
ATOM 3435 N N . PHE A 1 431 ? -1.388 -30.490 -8.552 1.00 39.59 431 PHE A N 1
ATOM 3436 C CA . PHE A 1 431 ? -0.959 -29.312 -9.297 1.00 39.59 431 PHE A CA 1
ATOM 3437 C C . PHE A 1 431 ? -0.228 -29.779 -10.564 1.00 39.59 431 PHE A C 1
ATOM 3439 O O . PHE A 1 431 ? 0.459 -30.807 -10.489 1.00 39.59 431 PHE A O 1
ATOM 3446 N N . PRO A 1 432 ? -0.351 -29.076 -11.709 1.00 41.56 432 PRO A N 1
ATOM 3447 C CA . PRO A 1 432 ? 0.521 -29.341 -12.850 1.00 41.56 432 PRO A CA 1
ATOM 3448 C C . PRO A 1 432 ? 1.971 -29.303 -12.362 1.00 41.56 432 PRO A C 1
ATOM 3450 O O . PRO A 1 432 ? 2.343 -28.401 -11.608 1.00 41.56 432 PRO A O 1
ATOM 3453 N N . ASP A 1 433 ? 2.753 -30.325 -12.718 1.00 44.50 433 ASP A N 1
ATOM 3454 C CA . ASP A 1 433 ? 4.157 -30.406 -12.322 1.00 44.50 433 ASP A CA 1
ATOM 3455 C C . ASP A 1 433 ? 4.850 -29.094 -12.716 1.00 44.50 433 ASP A C 1
ATOM 3457 O O . ASP A 1 433 ? 4.632 -28.581 -13.818 1.00 44.50 433 ASP A O 1
ATOM 3461 N N . SER A 1 434 ? 5.666 -28.532 -11.820 1.00 42.88 434 SER A N 1
ATOM 3462 C CA . SER A 1 434 ? 6.399 -27.284 -12.080 1.00 42.88 434 SER A CA 1
ATOM 3463 C C . SER A 1 434 ? 7.155 -27.372 -13.411 1.00 42.88 434 SER A C 1
ATOM 3465 O O . SER A 1 434 ? 7.215 -26.409 -14.171 1.00 42.88 434 SER A O 1
ATOM 3467 N N . ASN A 1 435 ? 7.624 -28.575 -13.751 1.00 42.78 435 ASN A N 1
ATOM 3468 C CA . ASN A 1 435 ? 8.284 -28.891 -15.013 1.00 42.78 435 ASN A CA 1
ATOM 3469 C C . ASN A 1 435 ? 7.402 -28.662 -16.256 1.00 42.78 435 ASN A C 1
ATOM 3471 O O . ASN A 1 435 ? 7.899 -28.154 -17.257 1.00 42.78 435 ASN A O 1
ATOM 3475 N N . ALA A 1 436 ? 6.100 -28.963 -16.199 1.00 45.56 436 ALA A N 1
ATOM 3476 C CA . ALA A 1 436 ? 5.175 -28.759 -17.319 1.00 45.56 436 ALA A CA 1
ATOM 3477 C C . ALA A 1 436 ? 4.873 -27.269 -17.558 1.00 45.56 436 ALA A C 1
ATOM 3479 O O . ALA A 1 436 ? 4.760 -26.829 -18.701 1.00 45.56 436 ALA A O 1
ATOM 3480 N N . LEU A 1 437 ? 4.798 -26.470 -16.486 1.00 43.50 437 LEU A N 1
ATOM 3481 C CA . LEU A 1 437 ? 4.686 -25.011 -16.589 1.00 43.50 437 LEU A CA 1
ATOM 3482 C C . LEU A 1 437 ? 6.005 -24.360 -17.029 1.00 43.50 437 LEU A C 1
ATOM 3484 O O . LEU A 1 437 ? 5.970 -23.380 -17.762 1.00 43.50 437 LEU A O 1
ATOM 3488 N N . ASN A 1 438 ? 7.161 -24.909 -16.644 1.00 43.09 438 ASN A N 1
ATOM 3489 C CA . ASN A 1 438 ? 8.465 -24.425 -17.111 1.00 43.09 438 ASN A CA 1
ATOM 3490 C C . ASN A 1 438 ? 8.659 -24.671 -18.619 1.00 43.09 438 ASN A C 1
ATOM 3492 O O . ASN A 1 438 ? 9.164 -23.787 -19.310 1.00 43.09 438 ASN A O 1
ATOM 3496 N N . ALA A 1 439 ? 8.173 -25.800 -19.150 1.00 48.44 439 ALA A N 1
ATOM 3497 C CA . ALA A 1 439 ? 8.235 -26.117 -20.581 1.00 48.44 439 ALA A CA 1
ATOM 3498 C C . ALA A 1 439 ? 7.487 -25.098 -21.471 1.00 48.44 439 ALA A C 1
ATOM 3500 O O . ALA A 1 439 ? 7.905 -24.847 -22.599 1.00 48.44 439 ALA A O 1
ATOM 3501 N N . LEU A 1 440 ? 6.424 -24.464 -20.954 1.00 43.16 440 LEU A N 1
ATOM 3502 C CA . LEU A 1 440 ? 5.703 -23.375 -21.633 1.00 43.16 440 LEU A CA 1
ATOM 3503 C C . LEU A 1 440 ? 6.555 -22.107 -21.802 1.00 43.16 440 LEU A C 1
ATOM 3505 O O . LEU A 1 440 ? 6.374 -21.381 -22.776 1.00 43.16 440 LEU A O 1
ATOM 3509 N N . PHE A 1 441 ? 7.477 -21.835 -20.876 1.00 44.59 441 PHE A N 1
ATOM 3510 C CA . PHE A 1 441 ? 8.340 -20.652 -20.936 1.00 44.59 441 PHE A CA 1
ATOM 3511 C C . PHE A 1 441 ? 9.651 -20.900 -21.696 1.00 44.59 441 PHE A C 1
ATOM 3513 O O . PHE A 1 441 ? 10.224 -19.954 -22.224 1.00 44.59 441 PHE A O 1
ATOM 3520 N N . GLU A 1 442 ? 10.122 -22.148 -21.781 1.00 46.97 442 GLU A N 1
ATOM 3521 C CA . GLU A 1 442 ? 11.362 -22.504 -22.493 1.00 46.97 442 GLU A CA 1
ATOM 3522 C C . GLU A 1 442 ? 11.230 -22.479 -24.027 1.00 46.97 442 GLU A C 1
ATOM 3524 O O . GLU A 1 442 ? 12.237 -22.375 -24.721 1.00 46.97 442 GLU A O 1
ATOM 3529 N N . GLN A 1 443 ? 10.011 -22.544 -24.577 1.00 44.25 443 GLN A N 1
ATOM 3530 C CA . GLN A 1 443 ? 9.777 -22.584 -26.031 1.00 44.25 443 GLN A CA 1
ATOM 3531 C C . GLN A 1 443 ? 9.710 -21.206 -26.716 1.00 44.25 443 GLN A C 1
ATOM 3533 O O . GLN A 1 443 ? 9.496 -21.144 -27.927 1.00 44.25 443 GLN A O 1
ATOM 3538 N N . THR A 1 444 ? 9.884 -20.103 -25.981 1.00 47.41 444 THR A N 1
ATOM 3539 C CA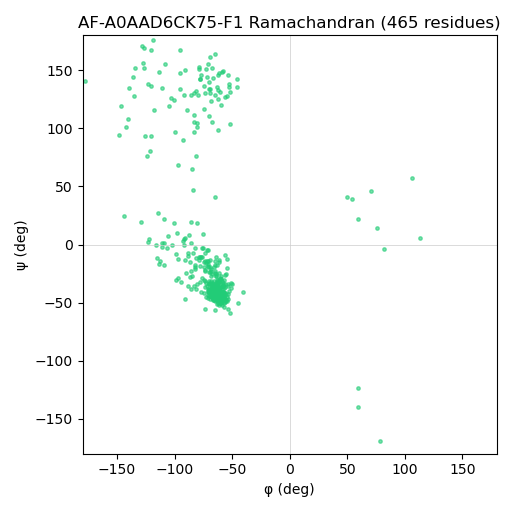 . THR A 1 444 ? 9.790 -18.744 -26.545 1.00 47.41 444 THR A CA 1
ATOM 3540 C C . THR A 1 444 ? 11.188 -18.165 -26.734 1.00 47.41 444 THR A C 1
ATOM 3542 O O . THR A 1 444 ? 11.964 -18.133 -25.781 1.00 47.41 444 THR A O 1
ATOM 3545 N N . ASP A 1 445 ? 11.525 -17.706 -27.942 1.00 45.38 445 ASP A N 1
ATOM 3546 C CA . ASP A 1 445 ? 12.787 -16.998 -28.179 1.00 45.38 445 ASP A CA 1
ATOM 3547 C C . ASP A 1 445 ? 12.743 -15.644 -27.450 1.00 45.38 445 ASP A C 1
ATOM 3549 O O . ASP A 1 445 ? 11.995 -14.735 -27.811 1.00 45.38 445 ASP A O 1
ATOM 3553 N N . MET A 1 446 ? 13.468 -15.554 -26.334 1.00 51.31 446 MET A N 1
ATOM 3554 C CA . MET A 1 446 ? 13.347 -14.460 -25.365 1.00 51.31 446 MET A CA 1
ATOM 3555 C C . MET A 1 446 ? 13.976 -13.152 -25.879 1.00 51.31 446 MET A C 1
ATOM 3557 O O . MET A 1 446 ? 13.617 -12.071 -25.417 1.00 51.31 446 MET A O 1
ATOM 3561 N N . ASN A 1 447 ? 14.908 -13.221 -26.832 1.00 44.75 447 ASN A N 1
ATOM 3562 C CA . ASN A 1 447 ? 15.650 -12.039 -27.280 1.00 44.75 447 ASN A CA 1
ATOM 3563 C C . ASN A 1 447 ? 14.772 -11.056 -28.073 1.00 44.75 447 ASN A C 1
ATOM 3565 O O . ASN A 1 447 ? 14.868 -9.853 -27.849 1.00 44.75 447 ASN A O 1
ATOM 3569 N N . ASP A 1 448 ? 13.862 -11.554 -28.915 1.00 41.06 448 ASP A N 1
ATOM 3570 C CA . ASP A 1 448 ? 12.949 -10.703 -29.696 1.0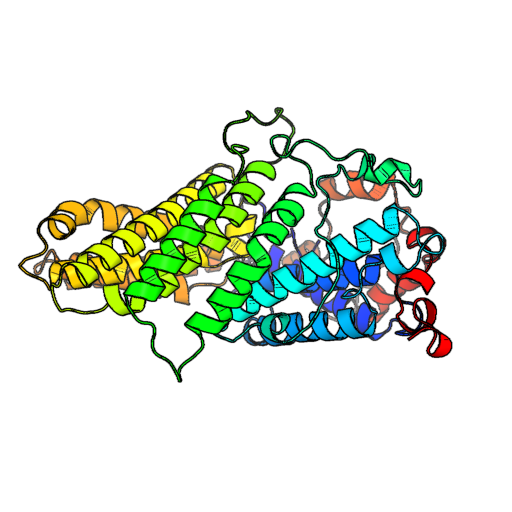0 41.06 448 ASP A CA 1
ATOM 3571 C C . ASP A 1 448 ? 11.840 -10.072 -28.836 1.00 41.06 448 ASP A C 1
ATOM 3573 O O . ASP A 1 448 ? 11.259 -9.055 -29.210 1.00 41.06 448 ASP A O 1
ATOM 3577 N N . PHE A 1 449 ? 11.533 -10.664 -27.676 1.00 44.97 449 PHE A N 1
ATOM 3578 C CA . PHE A 1 449 ? 10.432 -10.222 -26.818 1.00 44.97 449 PHE A CA 1
ATOM 3579 C C . PHE A 1 449 ? 10.884 -9.300 -25.674 1.00 44.97 449 PHE A C 1
ATOM 3581 O O . PHE A 1 449 ? 10.098 -8.476 -25.206 1.00 44.97 449 PHE A O 1
ATOM 3588 N N . PHE A 1 450 ? 12.124 -9.435 -25.190 1.00 53.41 450 PHE A N 1
ATOM 3589 C CA . PHE A 1 450 ? 12.554 -8.822 -23.926 1.00 53.41 450 PHE A CA 1
ATOM 3590 C C . PHE A 1 450 ? 13.654 -7.750 -24.034 1.00 53.41 450 PHE A C 1
ATOM 3592 O O . PHE A 1 450 ? 14.009 -7.168 -23.003 1.00 53.41 450 PHE A O 1
ATOM 3599 N N . GLY A 1 451 ? 14.142 -7.450 -25.242 1.00 61.97 451 GLY A N 1
ATOM 3600 C CA . GLY A 1 451 ? 15.141 -6.402 -25.492 1.00 61.97 451 GLY A CA 1
ATOM 3601 C C . GLY A 1 451 ? 16.577 -6.808 -25.137 1.00 61.97 451 GLY A C 1
ATOM 3602 O O . GLY A 1 451 ? 16.860 -7.979 -24.881 1.00 61.97 451 GLY A O 1
ATOM 3603 N N . ASP A 1 452 ? 17.496 -5.838 -25.132 1.00 69.81 452 ASP A N 1
ATOM 3604 C CA . ASP A 1 452 ? 18.927 -6.073 -24.895 1.00 69.81 452 ASP A CA 1
ATOM 3605 C C . ASP A 1 452 ? 19.229 -6.353 -23.404 1.00 69.81 452 ASP A C 1
ATOM 3607 O O . ASP A 1 452 ? 19.033 -5.471 -22.562 1.00 69.81 452 ASP A O 1
ATOM 3611 N N . PRO A 1 453 ? 19.725 -7.552 -23.031 1.00 73.88 453 PRO A N 1
ATOM 3612 C CA . PRO A 1 453 ? 20.051 -7.884 -21.644 1.00 73.88 453 PRO A CA 1
ATOM 3613 C C . PRO A 1 453 ? 21.259 -7.111 -21.090 1.00 73.88 453 PRO A C 1
ATOM 3615 O O . PRO A 1 453 ? 21.381 -6.992 -19.866 1.00 73.88 453 PRO A O 1
ATOM 3618 N N . GLU A 1 454 ? 22.148 -6.573 -21.934 1.00 75.75 454 GLU A N 1
ATOM 3619 C CA . GLU A 1 454 ? 23.340 -5.839 -21.481 1.00 75.75 454 GLU A CA 1
ATOM 3620 C C . GLU A 1 454 ? 22.972 -4.555 -20.730 1.00 75.75 454 GLU A C 1
ATOM 3622 O O . GLU A 1 454 ? 23.668 -4.137 -19.804 1.00 75.75 454 GLU A O 1
ATOM 3627 N N . VAL A 1 455 ? 21.811 -3.982 -21.040 1.00 77.00 455 VAL A N 1
ATOM 3628 C CA . VAL A 1 455 ? 21.285 -2.761 -20.422 1.00 77.00 455 VAL A CA 1
ATOM 3629 C C . VAL A 1 455 ? 20.722 -3.001 -19.013 1.00 77.00 455 VAL A C 1
ATOM 3631 O O . VAL A 1 455 ? 20.327 -2.066 -18.315 1.00 77.00 455 VAL A O 1
ATOM 3634 N N . TRP A 1 456 ? 20.704 -4.242 -18.528 1.00 80.50 456 TRP A N 1
ATOM 3635 C CA . TRP A 1 456 ? 20.051 -4.630 -17.270 1.00 80.50 456 TRP A CA 1
ATOM 3636 C C . TRP A 1 456 ? 20.994 -5.285 -16.255 1.00 80.50 456 TRP A C 1
ATOM 3638 O O . TRP A 1 456 ? 20.545 -5.680 -15.175 1.00 80.50 456 TRP A O 1
ATOM 3648 N N . VAL A 1 457 ? 22.293 -5.344 -16.560 1.00 78.69 457 VAL A N 1
ATOM 3649 C CA . VAL A 1 457 ? 23.337 -5.938 -15.713 1.00 78.69 457 VAL A CA 1
ATOM 3650 C C . VAL A 1 457 ? 24.428 -4.906 -15.420 1.00 78.69 457 VAL A C 1
ATOM 3652 O O . VAL A 1 457 ? 24.835 -4.148 -16.297 1.00 78.69 457 VAL A O 1
ATOM 3655 N N . PHE A 1 458 ? 24.908 -4.858 -14.172 1.00 76.69 458 PHE A N 1
ATOM 3656 C CA . PHE A 1 458 ? 25.878 -3.844 -13.741 1.00 76.69 458 PHE A CA 1
ATOM 3657 C C . PHE A 1 458 ? 27.201 -3.927 -14.507 1.00 76.69 458 PHE A C 1
ATOM 3659 O O . PHE A 1 458 ? 27.663 -2.906 -15.006 1.00 76.69 458 PHE A O 1
ATOM 3666 N N . ASP A 1 459 ? 27.773 -5.129 -14.634 1.00 70.88 459 ASP A N 1
ATOM 3667 C CA . ASP A 1 459 ? 29.095 -5.344 -15.242 1.00 70.88 459 ASP A CA 1
ATOM 3668 C C . ASP A 1 459 ? 29.163 -4.887 -16.708 1.00 70.88 459 ASP A C 1
ATOM 3670 O O . ASP A 1 459 ? 30.199 -4.400 -17.160 1.00 70.88 459 ASP A O 1
ATOM 3674 N N . SER A 1 460 ? 28.051 -5.000 -17.439 1.00 67.94 460 SER A N 1
ATOM 3675 C CA . SER A 1 460 ? 27.939 -4.548 -18.830 1.00 67.94 460 SER A CA 1
ATOM 3676 C C . SER A 1 460 ? 27.866 -3.021 -18.941 1.00 67.94 460 SER A C 1
ATOM 3678 O O . SER A 1 460 ? 28.428 -2.427 -19.861 1.00 67.94 460 SER A O 1
ATOM 3680 N N . LEU A 1 461 ? 27.196 -2.366 -17.988 1.00 68.44 461 LEU A N 1
ATOM 3681 C CA . LEU A 1 461 ? 26.942 -0.924 -18.023 1.00 68.44 461 LEU A CA 1
ATOM 3682 C C . LEU A 1 461 ? 28.053 -0.082 -17.394 1.00 68.44 461 LEU A C 1
ATOM 3684 O O . LEU A 1 461 ? 28.343 1.015 -17.876 1.00 68.44 461 LEU A O 1
ATOM 3688 N N . TYR A 1 462 ? 28.675 -0.591 -16.333 1.00 68.50 462 TYR A N 1
ATOM 3689 C CA . TYR A 1 462 ? 29.700 0.099 -15.556 1.00 68.50 462 TYR A CA 1
ATOM 3690 C C . TYR A 1 462 ? 30.976 -0.752 -15.510 1.00 68.50 462 TYR A C 1
ATOM 3692 O O . TYR A 1 462 ? 31.258 -1.378 -14.484 1.00 68.50 462 TYR A O 1
ATOM 3700 N N . PRO A 1 463 ? 31.769 -0.790 -16.604 1.00 62.22 463 PRO A N 1
ATOM 3701 C CA . PRO A 1 463 ? 33.057 -1.470 -16.596 1.00 62.22 463 PRO A CA 1
ATOM 3702 C C . PRO A 1 463 ? 33.906 -0.962 -15.432 1.00 62.22 463 PRO A C 1
ATOM 3704 O O . PRO A 1 463 ? 33.972 0.247 -15.204 1.00 62.22 463 PRO A O 1
ATOM 3707 N N . MET A 1 464 ? 34.597 -1.864 -14.734 1.00 55.97 464 MET A N 1
ATOM 3708 C CA . MET A 1 464 ? 35.451 -1.532 -13.580 1.00 55.97 464 MET A CA 1
ATOM 3709 C C . MET A 1 464 ? 36.512 -0.459 -13.879 1.00 55.97 464 MET A C 1
ATOM 3711 O O . MET A 1 464 ? 37.017 0.170 -12.962 1.00 55.97 464 MET A O 1
ATOM 3715 N N . GLU A 1 465 ? 36.844 -0.239 -15.152 1.00 55.44 465 GLU A N 1
ATOM 3716 C CA . GLU A 1 465 ? 37.783 0.791 -15.619 1.00 55.44 465 GLU A CA 1
ATOM 3717 C C . GLU A 1 465 ? 37.176 2.211 -15.661 1.00 55.44 465 GLU A C 1
ATOM 3719 O O . GLU A 1 465 ? 37.900 3.182 -15.865 1.00 55.44 465 GLU A O 1
ATOM 3724 N N . SER A 1 466 ? 35.853 2.335 -15.496 1.00 53.19 466 SER A N 1
ATOM 3725 C CA . SER A 1 466 ? 35.081 3.588 -15.590 1.00 53.19 466 SER A CA 1
ATOM 3726 C C . SER A 1 466 ? 34.499 4.087 -14.257 1.00 53.19 466 SER A C 1
ATOM 3728 O O . SER A 1 466 ? 33.876 5.151 -14.231 1.00 53.19 466 SER A O 1
ATOM 3730 N N . LEU A 1 467 ? 34.703 3.326 -13.175 1.00 49.62 467 LEU A N 1
ATOM 3731 C CA . LEU A 1 467 ? 34.373 3.666 -11.783 1.00 49.62 467 LEU A CA 1
ATOM 3732 C C . LEU A 1 467 ? 35.618 4.198 -11.069 1.00 49.62 467 LEU A C 1
ATOM 3734 O O . LEU A 1 467 ? 35.454 5.124 -10.242 1.00 49.62 467 LEU A O 1
#

Solvent-accessible surface area (backbone atoms only — not comparable to full-atom values): 26145 Å² total; per-residue (Å²): 105,38,69,54,49,47,37,63,86,58,99,71,66,42,19,54,82,64,34,12,48,34,33,53,35,19,50,53,47,50,52,49,52,54,53,48,62,70,73,49,63,86,85,63,40,34,62,58,57,56,50,49,55,53,47,48,56,51,18,29,44,44,63,61,50,68,61,92,44,50,43,61,51,30,49,46,50,44,52,53,38,48,68,31,40,38,39,48,37,52,79,80,53,51,89,80,48,40,39,35,56,39,50,52,40,34,49,48,38,53,50,42,51,51,52,23,42,52,30,15,62,73,70,72,39,60,36,69,71,72,77,53,86,61,70,46,63,76,44,66,37,35,47,76,90,58,54,38,60,49,75,67,35,71,73,62,55,51,58,84,81,58,87,41,88,32,36,51,58,25,58,47,50,74,50,38,68,59,52,44,51,50,41,39,55,79,55,41,85,89,58,79,82,51,70,71,57,44,55,54,51,46,52,52,49,52,55,56,59,70,69,58,57,75,52,78,71,61,79,59,58,97,83,55,73,72,53,55,43,50,40,52,47,50,63,46,44,71,49,39,54,50,50,34,66,60,23,43,75,46,32,70,45,86,59,92,42,75,69,22,55,49,22,37,49,53,30,42,56,40,22,52,53,41,40,52,51,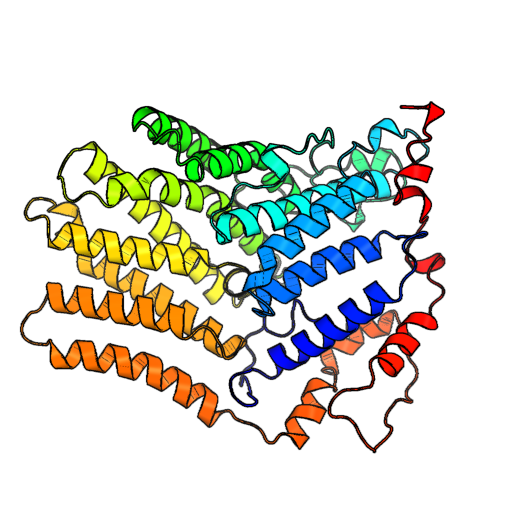53,49,56,33,50,73,70,61,47,37,57,62,69,41,57,48,61,62,46,60,53,23,38,51,49,44,46,50,49,54,51,50,31,66,71,40,91,80,43,66,79,54,53,75,40,50,68,60,56,51,52,53,41,50,53,41,45,54,53,44,51,53,42,28,60,38,43,41,50,62,64,69,64,44,44,54,52,34,47,44,51,27,52,51,50,38,75,75,36,79,90,49,51,70,59,40,55,48,51,34,52,50,56,53,50,48,54,52,50,54,45,64,75,28,55,56,59,68,71,66,45,51,53,57,45,72,52,74,63,69,86,62,41,63,81,53,48,81,77,50,96,77,85,94,82,81,90,75,96,78,92,66,102,55,83,53,66,66,63,62,44,55,70,62,71,75,54,76,58,62,88,76,40,54,72,32,55,83,46,34,28,71,69,68,56,44,83,91,80,112

Foldseek 3Di:
DLLCLLFFPDPAFFDDPLWTLSLVLSVQVLVLLVLLLVPDDPPFQFLVNLVSLLVSLSSCQLQVPPVVCSLVSLLVSLVSLVQLVLLEQCVVLPLVAFQLLNLSSQLSNLSSQVSNLQSCVVVLHQGPVLVDHGPHDAHAQAAPVLRDRHPCSSVRGDPLQDHHPCNLSRLCRVCVVLSNVLSVVLSPPPDDDDLVVLVVSVVVLVVSLVPQHVLVPPPPDPPDQCVSLVSSLCSNLSSLVSLLSSLVVLCLDLDPDPSNLVSLVSLLVSLLVNLVSCLVCVVSSGCSCLSNDCSNLVSLVSLLSNLVSCLVNPPNVVSVVCLVVSLVSLVSSLVSQLSSCSSTSDNLVSNLVSLVSSLVSVCSVDVPCNVPSVVVSVVSSVVSVVSNVVSYDDLVVSLCSSPDDDPVVVVVVVVPDDDDDDDDDPDDDSRDPSVVSSVRVVPDPVPVPRDGSLSRGCCSSQPPVND